Protein AF-A0A2N2YSY3-F1 (afdb_monomer_lite)

Radius of gyration: 29.05 Å; chains: 1; bounding box: 69×63×82 Å

Foldseek 3Di:
DPQLLLVCQVPDPDFDDDDDPVVSVVCCVQVVVQAQHLAEEEEEACPRVSVVVSCCVRNHLNYAYEYEAQDPVSCVNDDRSYHYDHDALLDLVVLLVVLVVDAQHQEYEYPHPQALSSVVSNCVRCVVSHDLQHKYKYFQLVCLCPVVSVHNVVDCSGVVVVVVVLVCQCVVLVDPDPPHDNDPSVQWWDDWDDDVGMIMTGTHGDDRDDDDDDDDDDPVVPPDADQPDDLVVLLCVLLQADPVQGHQRNPCVPPPVVSVVVLVCLQQLVDDGPRHLDSLHDLVLVVLLVQLVQCVVVVFDFAAEEAQQQSNSSLLSNLSSCSSVVNPHYAYEYEYQLAWADDDDCVVQVLCPPDPRSVDCSSNHHPVSSLVVSVVVVRNDPSYHYQHRQLVVTQQPPPTQAHQHAEYDRQALVRQLSCCLRHVLRYTQQGKYKYRACQPHVRNVLSVVLSCVLQVPPFDWADRHNGMIMGGHHDHTDRDDPVVSVCSSPVPD

pLDDT: mean 93.41, std 9.83, range [43.75, 98.94]

Structure (mmCIF, N/CA/C/O backbone):
data_AF-A0A2N2YSY3-F1
#
_entry.id   AF-A0A2N2YSY3-F1
#
loop_
_atom_site.group_PDB
_atom_site.id
_atom_site.type_symbol
_atom_site.label_atom_id
_atom_site.label_alt_id
_atom_site.label_comp_id
_atom_site.label_asym_id
_atom_site.label_entity_id
_atom_site.label_seq_id
_atom_site.pdbx_PDB_ins_code
_atom_site.Cartn_x
_atom_site.Cartn_y
_atom_site.Cartn_z
_atom_site.occupancy
_atom_site.B_iso_or_equiv
_atom_site.auth_seq_id
_atom_site.auth_comp_id
_atom_site.auth_asym_id
_atom_site.auth_atom_id
_atom_site.pdbx_PDB_model_num
ATOM 1 N N . MET A 1 1 ? 4.469 -9.227 36.485 1.00 56.44 1 MET A N 1
ATOM 2 C CA . MET A 1 1 ? 4.152 -7.921 37.104 1.00 56.44 1 MET A CA 1
ATOM 3 C C . MET A 1 1 ? 2.657 -7.893 37.350 1.00 56.44 1 MET A C 1
ATOM 5 O O . MET A 1 1 ? 1.941 -8.455 36.535 1.00 56.44 1 MET A O 1
ATOM 9 N N . ILE A 1 2 ? 2.212 -7.329 38.470 1.00 81.38 2 ILE A N 1
ATOM 10 C CA . ILE A 1 2 ? 0.782 -7.171 38.775 1.00 81.38 2 ILE A CA 1
ATOM 11 C C . ILE A 1 2 ? 0.199 -6.142 37.795 1.00 81.38 2 ILE A C 1
ATOM 13 O O . ILE A 1 2 ? 0.869 -5.152 37.502 1.00 81.38 2 ILE A O 1
ATOM 17 N N . ASN A 1 3 ? -1.008 -6.384 37.278 1.00 92.06 3 ASN A N 1
ATOM 18 C CA . ASN A 1 3 ? -1.714 -5.453 36.403 1.00 92.06 3 ASN A CA 1
ATOM 19 C C . ASN A 1 3 ? -1.972 -4.121 37.151 1.00 92.06 3 ASN A C 1
ATOM 21 O O . ASN A 1 3 ? -2.675 -4.117 38.171 1.00 92.06 3 ASN A O 1
ATOM 25 N N . PRO A 1 4 ? -1.414 -2.980 36.694 1.00 95.31 4 PRO A N 1
ATOM 26 C CA . PRO A 1 4 ? -1.608 -1.695 37.363 1.00 95.31 4 PRO A CA 1
ATOM 27 C C . PRO A 1 4 ? -3.076 -1.253 37.408 1.00 95.31 4 PRO A C 1
ATOM 29 O O . PRO A 1 4 ? -3.482 -0.627 38.384 1.00 95.31 4 PRO A O 1
ATOM 32 N N . LEU A 1 5 ? -3.883 -1.624 36.405 1.00 96.44 5 LEU A N 1
ATOM 33 C CA . LEU A 1 5 ? -5.311 -1.295 36.364 1.00 96.44 5 LEU A CA 1
ATOM 34 C C . LEU A 1 5 ? -6.093 -2.044 37.443 1.00 96.44 5 LEU A C 1
ATOM 36 O O . LEU A 1 5 ? -6.887 -1.433 38.147 1.00 96.44 5 LEU A O 1
ATOM 40 N N . GLU A 1 6 ? -5.815 -3.334 37.652 1.00 95.00 6 GLU A N 1
ATOM 41 C CA . GLU A 1 6 ? -6.389 -4.091 38.776 1.00 95.00 6 GLU A CA 1
ATOM 42 C C . GLU A 1 6 ? -5.987 -3.492 40.121 1.00 95.00 6 GLU A C 1
ATOM 44 O O . GLU A 1 6 ? -6.825 -3.316 41.005 1.00 95.00 6 GLU A O 1
ATOM 49 N N . THR A 1 7 ? -4.711 -3.125 40.269 1.00 94.25 7 THR A N 1
ATOM 50 C CA . THR A 1 7 ? -4.219 -2.496 41.502 1.00 94.25 7 THR A CA 1
ATOM 51 C C . THR A 1 7 ? -4.974 -1.197 41.792 1.00 94.25 7 THR A C 1
ATOM 53 O O . THR A 1 7 ? -5.410 -0.979 42.926 1.00 94.25 7 THR A O 1
ATOM 56 N N . TYR A 1 8 ? -5.176 -0.349 40.779 1.00 96.12 8 TYR A N 1
ATOM 57 C CA . TYR A 1 8 ? -5.972 0.870 40.914 1.00 96.12 8 TYR A CA 1
ATOM 58 C C . TYR A 1 8 ? -7.430 0.544 41.251 1.00 96.12 8 TYR A C 1
ATOM 60 O O . TYR A 1 8 ? -7.958 1.046 42.240 1.00 96.12 8 TYR A O 1
ATOM 68 N N . PHE A 1 9 ? -8.061 -0.344 40.481 1.00 95.62 9 PHE A N 1
ATOM 69 C CA . PHE A 1 9 ? -9.469 -0.705 40.625 1.00 95.62 9 PHE A CA 1
ATOM 70 C C . PHE A 1 9 ? -9.803 -1.177 42.048 1.00 95.62 9 PHE A C 1
ATOM 72 O O . PHE A 1 9 ? -10.706 -0.637 42.686 1.00 95.62 9 PHE A O 1
ATOM 79 N N . TYR A 1 10 ? -9.028 -2.116 42.603 1.00 92.69 10 TYR A N 1
ATOM 80 C CA . TYR A 1 10 ? -9.278 -2.651 43.948 1.00 92.69 10 TYR A CA 1
ATOM 81 C C . TYR A 1 10 ? -8.887 -1.694 45.087 1.00 92.69 10 TYR A C 1
ATOM 83 O O . TYR A 1 10 ? -9.408 -1.811 46.205 1.00 92.69 10 TYR A O 1
ATOM 91 N N . SER A 1 11 ? -7.985 -0.739 44.843 1.00 93.75 11 SER A N 1
ATOM 92 C CA . SER A 1 11 ? -7.579 0.264 45.841 1.00 93.75 11 SER A CA 1
ATOM 93 C C . SER A 1 11 ? -8.410 1.549 45.796 1.00 93.75 11 SER A C 1
ATOM 95 O O . SER A 1 11 ? -8.422 2.289 46.781 1.00 93.75 11 SER A O 1
ATOM 97 N N . ASN A 1 12 ? -9.154 1.794 44.715 1.00 93.12 12 ASN A N 1
ATOM 98 C CA . ASN A 1 12 ? -9.971 2.986 44.553 1.00 93.12 12 ASN A CA 1
ATOM 99 C C . ASN A 1 12 ? -11.063 3.085 45.636 1.00 93.12 12 ASN A C 1
ATOM 101 O O . ASN A 1 12 ? -11.752 2.117 45.965 1.00 93.12 12 ASN A O 1
ATOM 105 N N . ARG A 1 13 ? -11.200 4.278 46.218 1.00 92.31 13 ARG A N 1
ATOM 106 C CA . ARG A 1 13 ? -12.210 4.631 47.235 1.00 92.31 13 ARG A CA 1
ATOM 107 C C . ARG A 1 13 ? -12.945 5.934 46.892 1.00 92.31 13 ARG A C 1
ATOM 109 O O . ARG A 1 13 ? -13.616 6.488 47.757 1.00 92.31 13 ARG A O 1
ATOM 116 N N . LYS A 1 14 ? -12.749 6.453 45.676 1.00 93.94 14 LYS A N 1
ATOM 117 C CA . LYS A 1 14 ? -13.334 7.706 45.189 1.00 93.94 14 LYS A CA 1
ATOM 118 C C . LYS A 1 14 ? -14.532 7.397 44.281 1.00 93.94 14 LYS A C 1
ATOM 120 O O . LYS A 1 14 ? -15.393 6.605 44.650 1.00 93.94 14 LYS A O 1
ATOM 125 N N . ASN A 1 15 ? -14.570 8.023 43.109 1.00 94.00 15 ASN A N 1
ATOM 126 C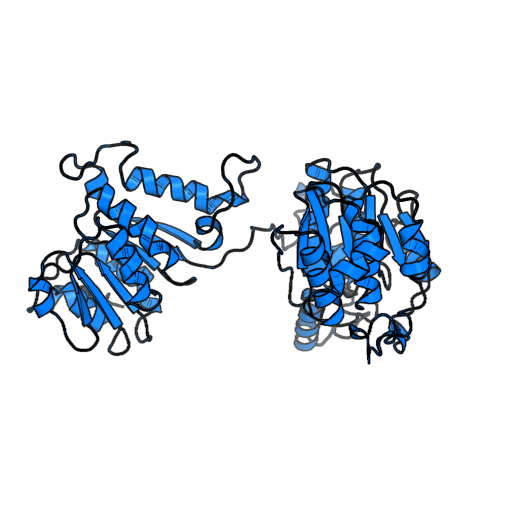 CA . ASN A 1 15 ? -15.582 7.840 42.083 1.00 94.00 15 ASN A CA 1
ATOM 127 C C . ASN A 1 15 ? -15.685 6.374 41.656 1.00 94.00 15 ASN A C 1
ATOM 129 O O . ASN A 1 15 ? -14.680 5.664 41.595 1.00 94.00 15 ASN A O 1
ATOM 133 N N . ILE A 1 16 ? -16.903 5.917 41.367 1.00 94.62 16 ILE A N 1
ATOM 134 C CA . ILE A 1 16 ? -17.161 4.516 41.029 1.00 94.62 16 ILE A CA 1
ATOM 135 C C . ILE A 1 16 ? -16.509 4.186 39.684 1.00 94.62 16 ILE A C 1
ATOM 137 O O . ILE A 1 16 ? -16.694 4.898 38.699 1.00 94.62 16 ILE A O 1
ATOM 141 N N . VAL A 1 17 ? -15.781 3.070 39.654 1.00 95.75 17 VAL A N 1
ATOM 142 C CA . VAL A 1 17 ? -15.339 2.403 38.426 1.00 95.75 17 VAL A CA 1
ATOM 143 C C . VAL A 1 17 ? -16.154 1.122 38.320 1.00 95.75 17 VAL A C 1
ATOM 145 O O . VAL A 1 17 ? -16.079 0.276 39.211 1.00 95.75 17 VAL A O 1
ATOM 148 N N . HIS A 1 18 ? -16.951 0.982 37.266 1.00 92.06 18 HIS A N 1
ATOM 149 C CA . HIS A 1 18 ? -17.744 -0.218 37.017 1.00 92.06 18 HIS A CA 1
ATOM 150 C C . HIS A 1 18 ? -17.196 -0.918 35.779 1.00 92.06 18 HIS A C 1
ATOM 152 O O . HIS A 1 18 ? -17.272 -0.358 34.694 1.00 92.06 18 HIS A O 1
ATOM 158 N N . LYS A 1 19 ? -16.603 -2.103 35.955 1.00 93.88 19 LYS A N 1
ATOM 159 C CA . LYS A 1 19 ? -16.008 -2.907 34.881 1.00 93.88 19 LYS A CA 1
ATOM 160 C C . LYS A 1 19 ? -16.143 -4.388 35.200 1.00 93.88 19 LYS A C 1
ATOM 162 O O . LYS A 1 19 ? -16.077 -4.781 36.368 1.00 93.88 19 LYS A O 1
ATOM 167 N N . TRP A 1 20 ? -16.260 -5.216 34.167 1.00 94.56 20 TRP A N 1
ATOM 168 C CA . TRP A 1 20 ? -16.046 -6.649 34.320 1.00 94.56 20 TRP A CA 1
ATOM 169 C C . TRP A 1 20 ? -14.569 -6.911 34.618 1.00 94.56 20 TRP A C 1
ATOM 171 O O . TRP A 1 20 ? -13.686 -6.322 33.995 1.00 94.56 20 TRP A O 1
ATOM 181 N N . ALA A 1 21 ? -14.281 -7.789 35.581 1.00 93.31 21 ALA A N 1
ATOM 182 C CA . ALA A 1 21 ? -12.915 -7.979 36.075 1.00 93.31 21 ALA A CA 1
ATOM 183 C C . ALA A 1 21 ? -11.922 -8.364 34.962 1.00 93.31 21 ALA A C 1
ATOM 185 O O . ALA A 1 21 ? -10.787 -7.893 34.967 1.00 93.31 21 ALA A O 1
ATOM 186 N N . HIS A 1 22 ? -12.353 -9.168 33.983 1.00 95.81 22 HIS A N 1
ATOM 187 C CA . HIS A 1 22 ? -11.505 -9.601 32.869 1.00 95.81 22 HIS A CA 1
ATOM 188 C C . HIS A 1 22 ? -11.206 -8.490 31.854 1.00 95.81 22 HIS A C 1
ATOM 190 O O . HIS A 1 22 ? -10.224 -8.597 31.123 1.00 95.81 22 HIS A O 1
ATOM 196 N N . TYR A 1 23 ? -11.975 -7.395 31.830 1.00 98.12 23 TYR A N 1
ATOM 197 C CA . TYR A 1 23 ? -11.680 -6.260 30.950 1.00 98.12 23 TYR A CA 1
ATOM 198 C C . TYR A 1 23 ? -10.353 -5.588 31.326 1.00 98.12 23 TYR A C 1
ATOM 200 O O . TYR A 1 23 ? -9.619 -5.136 30.451 1.00 98.12 23 TYR A O 1
ATOM 208 N N . LEU A 1 24 ? -9.990 -5.589 32.616 1.00 97.75 24 LEU A N 1
ATOM 209 C CA . LEU A 1 24 ? -8.761 -4.964 33.113 1.00 97.75 24 LEU A CA 1
ATOM 210 C C . LEU A 1 24 ? -7.495 -5.580 32.505 1.00 97.75 24 LEU A C 1
ATOM 212 O O . LEU A 1 24 ? -6.523 -4.865 32.246 1.00 97.75 24 LEU A O 1
ATOM 216 N N . GLU A 1 25 ? -7.496 -6.891 32.261 1.00 97.31 25 GLU A N 1
ATOM 217 C CA . GLU A 1 25 ? -6.399 -7.582 31.577 1.00 97.31 25 GLU A CA 1
ATOM 218 C C . GLU A 1 25 ? -6.344 -7.198 30.093 1.00 97.31 25 GLU A C 1
ATOM 220 O O . GLU A 1 25 ? -5.268 -6.881 29.579 1.00 97.31 25 GLU A O 1
ATOM 225 N N . ILE A 1 26 ? -7.503 -7.144 29.429 1.00 98.50 26 ILE A N 1
ATOM 226 C CA . ILE A 1 26 ? -7.626 -6.772 28.012 1.00 98.50 26 ILE A CA 1
ATOM 227 C C . ILE A 1 26 ? -7.102 -5.348 27.788 1.00 98.50 26 ILE A C 1
ATOM 229 O O . ILE A 1 26 ? -6.263 -5.131 26.907 1.00 98.50 26 ILE A O 1
ATOM 233 N N . TYR A 1 27 ? -7.516 -4.386 28.619 1.00 98.50 27 TYR A N 1
ATOM 234 C CA . TYR A 1 27 ? -6.983 -3.023 28.567 1.00 98.50 27 TYR A CA 1
ATOM 235 C C . TYR A 1 27 ? -5.472 -3.022 28.725 1.00 98.50 27 TYR A C 1
ATOM 237 O O . TYR A 1 27 ? -4.766 -2.449 27.901 1.00 98.50 27 TYR A O 1
ATOM 245 N N . HIS A 1 28 ? -4.949 -3.692 29.756 1.00 97.94 28 HIS A N 1
ATOM 246 C CA . HIS A 1 28 ? -3.515 -3.694 30.014 1.00 97.94 28 HIS A CA 1
ATOM 247 C C . HIS A 1 28 ? -2.722 -4.275 28.838 1.00 97.94 28 HIS A C 1
ATOM 249 O O . HIS A 1 28 ? -1.682 -3.734 28.455 1.00 97.94 28 HIS A O 1
ATOM 255 N N . GLN A 1 29 ? -3.218 -5.357 28.237 1.00 97.81 29 GLN A N 1
ATOM 256 C CA . GLN A 1 29 ? -2.573 -6.012 27.106 1.00 97.81 29 GLN A CA 1
ATOM 257 C C . GLN A 1 29 ? -2.386 -5.062 25.917 1.00 97.81 29 GLN A C 1
ATOM 259 O O . GLN A 1 29 ? -1.290 -5.025 25.346 1.00 97.81 29 GLN A O 1
ATOM 264 N N . HIS A 1 30 ? -3.421 -4.293 25.576 1.00 98.50 30 HIS A N 1
ATOM 265 C CA . HIS A 1 30 ? -3.441 -3.440 24.389 1.00 98.50 30 HIS A CA 1
ATOM 266 C C . HIS A 1 30 ? -2.932 -2.013 24.657 1.00 98.50 30 HIS A C 1
ATOM 268 O O . HIS A 1 30 ? -2.288 -1.406 23.802 1.00 98.50 30 HIS A O 1
ATOM 274 N N . PHE A 1 31 ? -3.148 -1.476 25.859 1.00 98.56 31 PHE A N 1
ATOM 275 C CA . PHE A 1 31 ? -2.882 -0.070 26.176 1.00 98.56 31 PHE A CA 1
ATOM 276 C C . PHE A 1 31 ? -1.495 0.186 26.772 1.00 98.56 31 PHE A C 1
ATOM 278 O O . PHE A 1 31 ? -1.016 1.320 26.732 1.00 98.56 31 PHE A O 1
ATOM 285 N N . LYS A 1 32 ? -0.792 -0.846 27.262 1.00 98.00 32 LYS A N 1
ATOM 286 C CA . LYS A 1 32 ? 0.517 -0.689 27.931 1.00 98.00 32 LYS A CA 1
ATOM 287 C C . LYS A 1 32 ? 1.570 0.076 27.127 1.00 98.00 32 LYS A C 1
ATOM 289 O O . LYS A 1 32 ? 2.463 0.663 27.727 1.00 98.00 32 LYS A O 1
ATOM 294 N N . ARG A 1 33 ? 1.486 0.083 25.789 1.00 97.56 33 ARG A N 1
ATOM 295 C CA . ARG A 1 33 ? 2.437 0.809 24.927 1.00 97.56 33 ARG A CA 1
ATOM 296 C C . ARG A 1 33 ? 2.299 2.334 24.995 1.00 97.56 33 ARG A C 1
ATOM 298 O O . ARG A 1 33 ? 3.214 3.025 24.567 1.00 97.56 33 ARG A O 1
ATOM 305 N N . PHE A 1 34 ? 1.186 2.840 25.523 1.00 98.44 34 PHE A N 1
ATOM 306 C CA . PHE A 1 34 ? 0.906 4.273 25.645 1.00 98.44 34 PHE A CA 1
ATOM 307 C C . PHE A 1 34 ? 1.225 4.833 27.040 1.00 98.44 34 PHE A C 1
ATOM 309 O O . PHE A 1 34 ? 1.193 6.047 27.242 1.00 98.44 34 PHE A O 1
ATOM 316 N N . VAL A 1 35 ? 1.564 3.976 28.008 1.00 98.25 35 VAL A N 1
ATOM 317 C CA . VAL A 1 35 ? 1.913 4.400 29.371 1.00 98.25 35 VAL A CA 1
ATOM 318 C C . VAL A 1 35 ? 3.151 5.303 29.346 1.00 98.25 35 VAL A C 1
ATOM 320 O O . VAL A 1 35 ? 4.194 4.931 28.811 1.00 98.25 35 VAL A O 1
ATOM 323 N N . GLY A 1 36 ? 3.035 6.496 29.931 1.00 97.75 36 GLY A N 1
ATOM 324 C CA . GLY A 1 36 ? 4.087 7.515 29.987 1.00 97.75 36 GLY A CA 1
ATOM 325 C C . GLY A 1 36 ? 4.249 8.357 28.714 1.00 97.75 36 GLY A C 1
ATOM 326 O O . GLY A 1 36 ? 5.163 9.184 28.651 1.00 97.75 36 GLY A O 1
ATOM 327 N N . THR A 1 37 ? 3.392 8.161 27.708 1.00 98.25 37 THR A N 1
ATOM 328 C CA . THR A 1 37 ? 3.416 8.906 26.437 1.00 98.25 37 THR A CA 1
ATOM 329 C C . THR A 1 37 ? 2.432 10.081 26.441 1.00 98.25 37 THR A C 1
ATOM 331 O O . THR A 1 37 ? 1.538 10.153 27.281 1.00 98.25 37 THR A O 1
ATOM 334 N N . GLU A 1 38 ? 2.578 11.003 25.487 1.00 97.62 38 GLU A N 1
ATOM 335 C CA . GLU A 1 38 ? 1.632 12.108 25.237 1.00 97.62 38 GLU A CA 1
ATOM 336 C C . GLU A 1 38 ? 0.427 11.614 24.416 1.00 97.62 38 GLU A C 1
ATOM 338 O O . GLU A 1 38 ? 0.182 12.064 23.295 1.00 97.62 38 GLU A O 1
ATOM 343 N N . CYS A 1 39 ? -0.280 10.609 24.939 1.00 98.38 39 CYS A N 1
ATOM 344 C CA . CYS A 1 39 ? -1.409 9.986 24.253 1.00 98.38 39 CYS A CA 1
ATOM 345 C C . CYS A 1 39 ? -2.732 10.718 24.511 1.00 98.38 39 CYS A C 1
ATOM 347 O O . CYS A 1 39 ? -2.970 11.269 25.587 1.00 98.38 39 CYS A O 1
ATOM 349 N N . VAL A 1 40 ? -3.608 10.688 23.509 1.00 98.88 40 VAL A N 1
ATOM 350 C CA . VAL A 1 40 ? -4.979 11.192 23.573 1.00 98.88 40 VAL A CA 1
ATOM 351 C C . VAL A 1 40 ? -5.935 10.013 23.687 1.00 98.88 40 VAL A C 1
ATOM 353 O O . VAL A 1 40 ? -6.051 9.198 22.766 1.00 98.88 40 VAL A O 1
ATOM 356 N N . VAL A 1 41 ? -6.634 9.942 24.816 1.00 98.88 41 VAL A N 1
ATOM 357 C CA . VAL A 1 41 ? -7.617 8.902 25.129 1.00 98.88 41 VAL A CA 1
ATOM 358 C C . VAL A 1 41 ? -9.008 9.513 25.069 1.00 98.88 41 VAL A C 1
ATOM 360 O O . VAL A 1 41 ? -9.250 10.570 25.645 1.00 98.88 41 VAL A O 1
ATOM 363 N N . VAL A 1 42 ? -9.927 8.857 24.373 1.00 98.88 42 VAL A N 1
ATOM 364 C CA . VAL A 1 42 ? -11.340 9.235 24.330 1.00 98.88 42 VAL A CA 1
ATOM 365 C C . VAL A 1 42 ? -12.154 8.073 24.875 1.00 98.88 42 VAL A C 1
ATOM 367 O O . VAL A 1 42 ? -12.058 6.973 24.343 1.00 98.88 42 VAL A O 1
ATOM 370 N N . GLU A 1 43 ? -12.956 8.319 25.904 1.00 98.81 43 GLU A N 1
ATOM 371 C CA . GLU A 1 43 ? -13.933 7.366 26.437 1.00 98.81 43 GLU A CA 1
ATOM 372 C C . GLU A 1 43 ? -15.340 7.913 26.220 1.00 98.81 43 GLU A C 1
ATOM 374 O O . GLU A 1 43 ? -15.647 9.045 26.603 1.00 98.81 43 GLU A O 1
ATOM 379 N N . ILE A 1 44 ? -16.194 7.113 25.593 1.00 98.69 44 ILE A N 1
ATOM 380 C CA . ILE A 1 44 ? -17.622 7.379 25.498 1.00 98.69 44 ILE A CA 1
ATOM 381 C C . ILE A 1 44 ? -18.321 6.607 26.611 1.00 98.69 44 ILE A C 1
ATOM 383 O O . ILE A 1 44 ? -18.123 5.405 26.700 1.00 98.69 44 ILE A O 1
ATOM 387 N N . GLY A 1 45 ? -19.134 7.293 27.417 1.00 97.38 45 GLY A N 1
ATOM 388 C CA . GLY A 1 45 ? -19.723 6.766 28.650 1.00 97.38 45 GLY A CA 1
ATOM 389 C C . GLY A 1 45 ? -18.885 7.137 29.873 1.00 97.38 45 GLY A C 1
ATOM 390 O O . GLY A 1 45 ? -17.976 6.418 30.254 1.00 97.38 45 GLY A O 1
ATOM 391 N N . VAL A 1 46 ? -19.183 8.271 30.514 1.00 96.62 46 VAL A N 1
ATOM 392 C CA . VAL A 1 46 ? -18.439 8.741 31.700 1.00 96.62 46 VAL A CA 1
ATOM 393 C C . VAL A 1 46 ? -19.091 8.249 32.986 1.00 96.62 46 VAL A C 1
ATOM 395 O O . VAL A 1 46 ? -18.398 7.873 33.935 1.00 96.62 46 VAL A O 1
ATOM 398 N N . SER A 1 47 ? -20.427 8.253 33.037 1.00 93.06 47 SER A N 1
ATOM 399 C CA . SER A 1 47 ? -21.228 7.810 34.183 1.00 93.06 47 SER A CA 1
ATOM 400 C C . SER A 1 47 ? -20.831 8.479 35.512 1.00 93.06 47 SER A C 1
ATOM 402 O O . SER A 1 47 ? -21.308 9.569 35.820 1.00 93.06 47 SER A O 1
ATOM 404 N N . GLN A 1 48 ? -19.978 7.838 36.320 1.00 95.25 48 GLN A N 1
ATOM 405 C CA . GLN A 1 48 ? -19.521 8.324 37.629 1.00 95.25 48 GLN A CA 1
ATOM 406 C C . GLN A 1 48 ? -18.083 8.872 37.603 1.00 95.25 48 GLN A C 1
ATOM 408 O O . GLN A 1 48 ? -17.543 9.204 38.654 1.00 95.25 48 GLN A O 1
ATOM 413 N N . GLY A 1 49 ? -17.429 8.931 36.438 1.00 94.81 49 GLY A N 1
ATOM 414 C CA . GLY A 1 49 ? -16.116 9.560 36.242 1.00 94.81 49 GLY A CA 1
ATOM 415 C C . GLY A 1 49 ? -14.906 8.790 36.786 1.00 94.81 49 GLY A C 1
ATOM 416 O O . GLY A 1 49 ? -13.774 9.245 36.625 1.00 94.81 49 GLY A O 1
ATOM 417 N N . GLY A 1 50 ? -15.100 7.635 37.431 1.00 96.62 50 GLY A N 1
ATOM 418 C CA . GLY A 1 50 ? -13.995 6.871 38.015 1.00 96.62 50 GLY A CA 1
ATOM 419 C C . GLY A 1 50 ? -13.035 6.293 36.971 1.00 96.62 50 GLY A C 1
ATOM 420 O O . GLY A 1 50 ? -11.830 6.239 37.218 1.00 96.62 50 GLY A O 1
ATOM 421 N N . SER A 1 51 ? -13.541 5.869 35.808 1.00 97.44 51 SER A N 1
ATOM 422 C CA . SER A 1 51 ? -12.723 5.322 34.715 1.00 97.44 51 SER A CA 1
ATOM 423 C C . SER A 1 51 ? -11.744 6.358 34.167 1.00 97.44 51 SER A C 1
ATOM 425 O O . SER A 1 51 ? -10.562 6.060 34.032 1.00 97.44 51 SER A O 1
ATOM 427 N N . LEU A 1 52 ? -12.176 7.608 33.989 1.00 98.19 52 LEU A N 1
ATOM 428 C CA . LEU A 1 52 ? -11.306 8.699 33.535 1.00 98.19 52 LEU A CA 1
ATOM 429 C C . LEU A 1 52 ? -10.113 8.919 34.479 1.00 98.19 52 LEU A C 1
ATOM 431 O O . LEU A 1 52 ? -8.974 9.069 34.038 1.00 98.19 52 LEU A O 1
ATOM 435 N N . GLN A 1 53 ? -10.350 8.869 35.792 1.00 97.19 53 GLN A N 1
ATOM 436 C CA . GLN A 1 53 ? -9.293 8.990 36.803 1.00 97.19 53 GLN A CA 1
ATOM 437 C C . GLN A 1 53 ? -8.372 7.762 36.825 1.00 97.19 53 GLN A C 1
ATOM 439 O O . GLN A 1 53 ? -7.166 7.895 37.054 1.00 97.19 53 GLN A O 1
ATOM 444 N N . MET A 1 54 ? -8.921 6.573 36.557 1.00 98.19 54 MET A N 1
ATOM 445 C CA . MET A 1 54 ? -8.138 5.354 36.359 1.00 98.19 54 MET A CA 1
ATOM 446 C C . MET A 1 54 ? -7.231 5.479 35.131 1.00 98.19 54 MET A C 1
ATOM 448 O O . MET A 1 54 ? -6.046 5.166 35.230 1.00 98.19 54 MET A O 1
ATOM 452 N N . TRP A 1 55 ? -7.735 5.989 34.003 1.00 98.38 55 TRP A N 1
ATOM 453 C CA . TRP A 1 55 ? -6.931 6.221 32.801 1.00 98.38 55 TRP A CA 1
ATOM 454 C C . TRP A 1 55 ? -5.829 7.237 33.042 1.00 98.38 55 TRP A C 1
ATOM 456 O O . TRP A 1 55 ? -4.681 6.967 32.695 1.00 98.38 55 TRP A O 1
ATOM 466 N N . LYS A 1 56 ? -6.131 8.354 33.708 1.00 97.56 56 LYS A N 1
ATOM 467 C CA . LYS A 1 56 ? -5.117 9.359 34.051 1.00 97.56 56 LYS A CA 1
ATOM 468 C C . LYS A 1 56 ? -4.004 8.756 34.898 1.00 97.56 56 LYS A C 1
ATOM 470 O O . LYS A 1 56 ? -2.827 8.963 34.612 1.00 97.56 56 LYS A O 1
ATOM 475 N N . ASN A 1 57 ? -4.364 7.952 35.900 1.00 97.44 57 ASN A N 1
ATOM 476 C CA . ASN A 1 57 ? -3.382 7.257 36.724 1.00 97.44 57 ASN A CA 1
ATOM 477 C C . ASN A 1 57 ? -2.558 6.233 35.927 1.00 97.44 57 ASN A C 1
ATOM 479 O O . ASN A 1 57 ? -1.347 6.147 36.112 1.00 97.44 57 ASN A O 1
ATOM 483 N N . TYR A 1 58 ? -3.208 5.471 35.048 1.00 98.25 58 TYR A N 1
ATOM 484 C CA . TYR A 1 58 ? -2.576 4.397 34.290 1.00 98.25 58 TYR A CA 1
ATOM 485 C C . TYR A 1 58 ? -1.632 4.910 33.197 1.00 98.25 58 TYR A C 1
ATOM 487 O O . TYR A 1 58 ? -0.517 4.405 33.068 1.00 98.25 58 TYR A O 1
ATOM 495 N N . PHE A 1 59 ? -2.054 5.910 32.420 1.00 98.50 59 PHE A N 1
ATOM 496 C CA . PHE A 1 59 ? -1.259 6.470 31.326 1.00 98.50 59 PHE A CA 1
ATOM 497 C C . PHE A 1 59 ? -0.247 7.521 31.796 1.00 98.50 59 PHE A C 1
ATOM 499 O O . PHE A 1 59 ? 0.804 7.672 31.171 1.00 98.50 59 PHE A O 1
ATOM 506 N N . GLY A 1 60 ? -0.514 8.188 32.921 1.00 97.50 60 GLY A N 1
ATOM 507 C CA . GLY A 1 60 ? 0.351 9.198 33.525 1.00 97.50 60 GLY A CA 1
ATOM 508 C C . GLY A 1 60 ? 0.024 10.631 33.093 1.00 97.50 60 GLY A C 1
ATOM 509 O O . GLY A 1 60 ? -0.776 10.872 32.195 1.00 97.50 60 GLY A O 1
ATOM 510 N N . GLU A 1 61 ? 0.697 11.596 33.724 1.00 96.31 61 GLU A N 1
ATOM 511 C CA . GLU A 1 61 ? 0.363 13.034 33.667 1.00 96.31 61 GLU A CA 1
ATOM 512 C C . GLU A 1 61 ? 0.438 13.681 32.275 1.00 96.31 61 GLU A C 1
ATOM 514 O O . GLU A 1 61 ? -0.059 14.785 32.082 1.00 96.31 61 GLU A O 1
ATOM 519 N N . LYS A 1 62 ? 1.082 13.023 31.305 1.00 97.62 62 LYS A N 1
ATOM 520 C CA . LYS A 1 62 ? 1.195 13.515 29.924 1.00 97.62 62 LYS A CA 1
ATOM 521 C C . LYS A 1 62 ? -0.001 13.148 29.046 1.00 97.62 62 LYS A C 1
ATOM 523 O O . LYS A 1 62 ? -0.127 13.694 27.953 1.00 97.62 62 LYS A O 1
ATOM 528 N N . ALA A 1 63 ? -0.823 12.196 29.479 1.00 98.31 63 ALA A N 1
ATOM 529 C CA . ALA A 1 63 ? -1.991 11.776 28.727 1.00 98.31 63 ALA A CA 1
ATOM 530 C C . ALA A 1 63 ? -3.106 12.817 28.845 1.00 98.31 63 ALA A C 1
ATOM 532 O O . ALA A 1 63 ? -3.319 13.383 29.916 1.00 98.31 63 ALA A O 1
ATOM 533 N N . VAL A 1 64 ? -3.838 13.029 27.754 1.00 98.62 64 VAL A N 1
ATOM 534 C CA . VAL A 1 64 ? -5.034 13.876 27.725 1.00 98.62 64 VAL A CA 1
ATOM 535 C C . VAL A 1 64 ? -6.246 12.985 27.512 1.00 98.62 64 VAL A C 1
ATOM 537 O O . VAL A 1 64 ? -6.300 12.222 26.547 1.00 98.62 64 VAL A O 1
ATOM 540 N N . ILE A 1 65 ? -7.218 13.081 28.412 1.00 98.81 65 ILE A N 1
ATOM 541 C CA . ILE A 1 65 ? -8.406 12.233 28.429 1.00 98.81 65 ILE A CA 1
ATOM 542 C C . ILE A 1 65 ? -9.629 13.084 28.116 1.00 98.81 65 ILE A C 1
ATOM 544 O O . ILE A 1 65 ? -9.879 14.103 28.756 1.00 98.81 65 ILE A O 1
ATOM 548 N N . TYR A 1 66 ? -10.409 12.643 27.139 1.00 98.81 66 TYR A N 1
ATOM 549 C CA . TYR A 1 66 ? -11.701 13.216 26.800 1.00 98.81 66 TYR A CA 1
ATOM 550 C C . TYR A 1 66 ? -12.803 12.222 27.163 1.00 98.81 66 TYR A C 1
ATOM 552 O O . TYR A 1 66 ? -12.857 11.129 26.606 1.00 98.81 66 TYR A O 1
ATOM 560 N N . GLY A 1 67 ? -13.688 12.605 28.079 1.00 98.56 67 GLY A N 1
ATOM 561 C CA . GLY A 1 67 ? -14.909 11.867 28.387 1.00 98.56 67 GLY A CA 1
ATOM 562 C C . GLY A 1 67 ? -16.100 12.427 27.613 1.00 98.56 67 GLY A C 1
ATOM 563 O O . GLY A 1 67 ? -16.325 13.640 27.611 1.00 98.56 67 GLY A O 1
ATOM 564 N N . LEU A 1 68 ? -16.878 11.562 26.970 1.00 98.44 68 LEU A N 1
ATOM 565 C CA . LEU A 1 68 ? -18.125 11.915 26.295 1.00 98.44 68 LEU A CA 1
ATOM 566 C C . LEU A 1 68 ? -19.318 11.310 27.038 1.00 98.44 68 LEU A C 1
ATOM 568 O O . LEU A 1 68 ? -19.400 10.095 27.184 1.00 98.44 68 LEU A O 1
ATOM 572 N N . ASP A 1 69 ? -20.270 12.143 27.456 1.00 98.25 69 ASP A N 1
ATOM 573 C CA . ASP A 1 69 ? -21.509 11.678 28.084 1.00 98.25 69 ASP A CA 1
ATOM 574 C C . ASP A 1 69 ? -22.703 12.567 27.714 1.00 98.25 69 ASP A C 1
ATOM 576 O O . ASP A 1 69 ? -22.560 13.767 27.469 1.00 98.25 69 ASP A O 1
ATOM 580 N N . ILE A 1 70 ? -23.903 11.991 27.700 1.00 97.25 70 ILE A N 1
ATOM 581 C CA . ILE A 1 70 ? -25.145 12.743 27.493 1.00 97.25 70 ILE A CA 1
ATOM 582 C C . ILE A 1 70 ? -25.566 13.494 28.761 1.00 97.25 70 ILE A C 1
ATOM 584 O O . ILE A 1 70 ? -26.262 14.508 28.685 1.00 97.25 70 ILE A O 1
ATOM 588 N N . ASN A 1 71 ? -25.156 13.005 29.931 1.00 96.00 71 ASN A N 1
ATOM 589 C CA . ASN A 1 71 ? -25.510 13.569 31.216 1.00 96.00 71 ASN A CA 1
ATOM 590 C C . ASN A 1 71 ? -24.681 14.836 31.503 1.00 96.00 71 ASN A C 1
ATOM 592 O O . ASN A 1 71 ? -23.479 14.730 31.768 1.00 96.00 71 ASN A O 1
ATOM 596 N N . PRO A 1 72 ? -25.299 16.033 31.553 1.00 96.69 72 PRO A N 1
ATOM 597 C CA . PRO A 1 72 ? -24.574 17.279 31.781 1.00 96.69 72 PRO A CA 1
ATOM 598 C C . PRO A 1 72 ? -23.859 17.334 33.138 1.00 96.69 72 PRO A C 1
ATOM 600 O O . PRO A 1 72 ? -22.877 18.062 33.257 1.00 96.69 72 PRO A O 1
ATOM 603 N N . TYR A 1 73 ? -24.292 16.554 34.138 1.00 96.25 73 TYR A N 1
ATOM 604 C CA . TYR A 1 73 ? -23.625 16.489 35.444 1.00 96.25 73 TYR A CA 1
ATOM 605 C C . TYR A 1 73 ? -22.220 15.882 35.370 1.00 96.25 73 TYR A C 1
ATOM 607 O O . TYR A 1 73 ? -21.395 16.167 36.230 1.00 96.25 73 TYR A O 1
ATOM 615 N N . CYS A 1 74 ? -21.893 15.129 34.311 1.00 97.31 74 CYS A N 1
ATOM 616 C CA . CYS A 1 74 ? -20.540 14.600 34.129 1.00 97.31 74 CYS A CA 1
ATOM 617 C C . CYS A 1 74 ? -19.483 15.706 34.005 1.00 97.31 74 CYS A C 1
ATOM 619 O O . CYS A 1 74 ? -18.308 15.444 34.242 1.00 97.31 74 CYS A O 1
ATOM 621 N N . LYS A 1 75 ? -19.884 16.949 33.694 1.00 97.62 75 LYS A N 1
ATOM 622 C CA . LYS A 1 75 ? -18.994 18.118 33.734 1.00 97.62 75 LYS A CA 1
ATOM 623 C C . LYS A 1 75 ? -18.307 18.321 35.084 1.00 97.62 75 LYS A C 1
ATOM 625 O O . LYS A 1 75 ? -17.218 18.881 35.113 1.00 97.62 75 LYS A O 1
ATOM 630 N N . GLU A 1 76 ? -18.894 17.849 36.182 1.00 97.12 76 GLU A N 1
ATOM 631 C CA . GLU A 1 76 ? -18.285 17.931 37.516 1.00 97.12 76 GLU A CA 1
ATOM 632 C C . GLU A 1 76 ? -17.016 17.074 37.658 1.00 97.12 76 GLU A C 1
ATOM 634 O O . GLU A 1 76 ? -16.235 17.294 38.581 1.00 97.12 76 GLU A O 1
ATOM 639 N N . PHE A 1 77 ? -16.783 16.126 36.742 1.00 97.44 77 PHE A N 1
ATOM 640 C CA . PHE A 1 77 ? -15.591 15.274 36.726 1.00 97.44 77 PHE A CA 1
ATOM 641 C C . PHE A 1 77 ? -14.425 15.855 35.911 1.00 97.44 77 PHE A C 1
ATOM 643 O O . PHE A 1 77 ? -13.404 15.184 35.765 1.00 97.44 77 PHE A O 1
ATOM 650 N N . GLU A 1 78 ? -14.554 17.073 35.368 1.00 97.81 78 GLU A N 1
ATOM 651 C CA . GLU A 1 78 ? -13.427 17.757 34.727 1.00 97.81 78 GLU A CA 1
ATOM 652 C C . GLU A 1 78 ? -12.314 18.047 35.741 1.00 97.81 78 GLU A C 1
ATOM 654 O O . GLU A 1 78 ? -12.542 18.564 36.835 1.00 97.81 78 GLU A O 1
ATOM 659 N N . GLU A 1 79 ? -11.082 17.755 35.344 1.00 96.56 79 GLU A N 1
ATOM 660 C CA . GLU A 1 79 ? -9.877 18.094 36.094 1.00 96.56 79 GLU A CA 1
ATOM 661 C C . GLU A 1 79 ? -8.720 18.343 35.120 1.00 96.56 79 GLU A C 1
ATOM 663 O O . GLU A 1 79 ? -8.885 18.297 33.901 1.00 96.56 79 GLU A O 1
ATOM 668 N N . GLU A 1 80 ? -7.528 18.642 35.636 1.00 96.69 80 GLU A N 1
ATOM 669 C CA . GLU A 1 80 ? -6.347 18.801 34.786 1.00 96.69 80 GLU A CA 1
ATOM 670 C C . GLU A 1 80 ? -6.160 17.564 33.892 1.00 96.69 80 GLU A C 1
ATOM 672 O O . GLU A 1 80 ? -6.143 16.436 34.386 1.00 96.69 80 GLU A O 1
ATOM 677 N N . ASN A 1 81 ? -6.049 17.779 32.580 1.00 96.62 81 ASN A N 1
ATOM 678 C CA . ASN A 1 81 ? -5.945 16.745 31.543 1.00 96.62 81 ASN A CA 1
ATOM 679 C C . ASN A 1 81 ? -7.149 15.790 31.410 1.00 96.62 81 ASN A C 1
ATOM 681 O O . ASN A 1 81 ? -7.061 14.824 30.652 1.00 96.62 81 ASN A O 1
ATOM 685 N N . ILE A 1 82 ? -8.276 16.062 32.080 1.00 98.44 82 ILE A N 1
ATOM 686 C CA . ILE A 1 82 ? -9.556 15.375 31.866 1.00 98.44 82 ILE A CA 1
ATOM 687 C C . ILE A 1 82 ? -10.597 16.399 31.416 1.00 98.44 82 ILE A C 1
ATOM 689 O O . ILE A 1 82 ? -11.040 17.253 32.183 1.00 98.44 82 ILE A O 1
ATOM 693 N N . HIS A 1 83 ? -11.012 16.292 30.160 1.00 98.44 83 HIS A N 1
ATOM 694 C CA . HIS A 1 83 ? -11.993 17.172 29.537 1.00 98.44 83 HIS A CA 1
ATOM 695 C C . HIS A 1 83 ? -13.293 16.416 29.292 1.00 98.44 83 HIS A C 1
ATOM 697 O O . HIS A 1 83 ? -13.277 15.314 28.753 1.00 98.44 83 HIS A O 1
ATOM 703 N N . ILE A 1 84 ? -14.431 17.015 29.627 1.00 98.56 84 ILE A N 1
ATOM 704 C CA . ILE A 1 84 ? -15.738 16.387 29.436 1.00 98.56 84 ILE A CA 1
ATOM 705 C C . ILE A 1 84 ? -16.487 17.119 28.333 1.00 98.56 84 ILE A C 1
ATOM 707 O O . ILE A 1 84 ? -16.595 18.346 28.331 1.00 98.56 84 ILE A O 1
ATOM 711 N N . ILE A 1 85 ? -17.048 16.376 27.391 1.00 98.25 85 ILE A N 1
ATOM 712 C CA . ILE A 1 85 ? -17.841 16.923 26.296 1.00 98.25 85 ILE A CA 1
ATOM 713 C C . ILE A 1 85 ? -19.243 16.347 26.417 1.00 98.25 85 ILE A C 1
ATOM 715 O O . ILE A 1 85 ? -19.418 15.135 26.459 1.00 98.25 85 ILE A O 1
ATOM 719 N N . ILE A 1 86 ? -20.243 17.227 26.495 1.00 98.31 86 ILE A N 1
ATOM 720 C CA . ILE A 1 86 ? -21.635 16.811 26.662 1.00 98.31 86 ILE A CA 1
ATOM 721 C C . ILE A 1 86 ? -22.287 16.628 25.296 1.00 98.31 86 ILE A C 1
ATOM 723 O O . ILE A 1 86 ? -22.337 17.569 24.500 1.00 98.31 86 ILE A O 1
ATOM 727 N N . GLY A 1 87 ? -22.790 15.423 25.042 1.00 97.50 87 GLY A N 1
ATOM 728 C CA . GLY A 1 87 ? -23.467 15.065 23.802 1.00 97.50 87 GLY A CA 1
ATOM 729 C C . GLY A 1 87 ? -23.833 13.587 23.732 1.00 97.50 87 GLY A C 1
ATOM 730 O O . GLY A 1 87 ? -23.400 12.778 24.547 1.00 97.50 87 GLY A O 1
ATOM 731 N N . SER A 1 88 ? -24.663 13.232 22.752 1.00 97.69 88 SER A N 1
ATOM 732 C CA . SER A 1 88 ? -25.082 11.844 22.549 1.00 97.69 88 SER A CA 1
ATOM 733 C C . SER A 1 88 ? -24.179 11.138 21.547 1.00 97.69 88 SER A C 1
ATOM 735 O O . SER A 1 88 ? -23.951 11.650 20.452 1.00 97.69 88 SER A O 1
ATOM 737 N N . GLN A 1 89 ? -23.772 9.908 21.860 1.00 97.00 89 GLN A N 1
ATOM 738 C CA . GLN A 1 89 ? -23.074 9.044 20.906 1.00 97.00 89 GLN A CA 1
ATOM 739 C C . GLN A 1 89 ? -23.955 8.586 19.730 1.00 97.00 89 GLN A C 1
ATOM 741 O O . GLN A 1 89 ? -23.446 8.185 18.692 1.00 97.00 89 GLN A O 1
ATOM 746 N N . SER A 1 90 ? -25.286 8.677 19.854 1.00 97.00 90 SER A N 1
ATOM 747 C CA . SER A 1 90 ? -26.201 8.421 18.731 1.00 97.00 90 SER A CA 1
ATOM 748 C C . SER A 1 90 ? -26.349 9.616 17.781 1.00 97.00 90 SER A C 1
ATOM 750 O O . SER A 1 90 ? -26.937 9.479 16.710 1.00 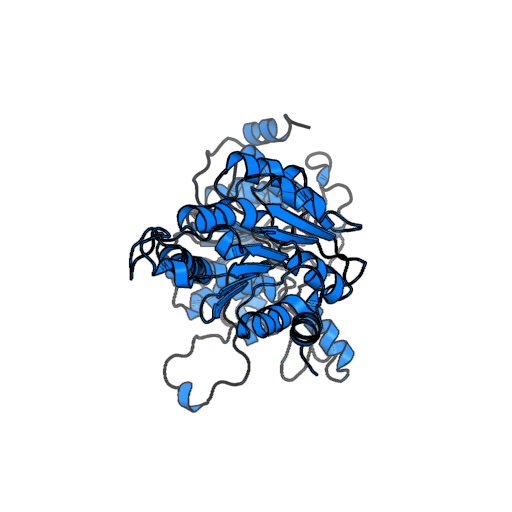97.00 90 SER A O 1
ATOM 752 N N . ASP A 1 91 ? -25.843 10.801 18.141 1.00 98.25 91 ASP A N 1
ATOM 753 C CA . ASP A 1 91 ? -25.914 11.985 17.285 1.00 98.25 91 ASP A CA 1
ATOM 754 C C . ASP A 1 91 ? -24.684 12.051 16.367 1.00 98.25 91 ASP A C 1
ATOM 756 O O . ASP A 1 91 ? -23.610 12.536 16.728 1.00 98.25 91 ASP A O 1
ATOM 760 N N . ARG A 1 92 ? -24.865 11.584 15.126 1.00 98.38 92 ARG A N 1
ATOM 761 C CA . ARG A 1 92 ? -23.824 11.614 14.085 1.00 98.38 92 ARG A CA 1
ATOM 762 C C . ARG A 1 92 ? -23.269 13.008 13.836 1.00 98.38 92 ARG A C 1
ATOM 764 O O . ARG A 1 92 ? -22.073 13.137 13.591 1.00 98.38 92 ARG A O 1
ATOM 771 N N . LYS A 1 93 ? -24.110 14.046 13.862 1.00 98.12 93 LYS A N 1
ATOM 772 C CA . LYS A 1 93 ? -23.658 15.416 13.601 1.00 98.12 93 LYS A CA 1
ATOM 773 C C . LYS A 1 93 ? -22.772 15.891 14.743 1.00 98.12 93 LYS A C 1
ATOM 775 O O . LYS A 1 93 ? -21.695 16.420 14.491 1.00 98.12 93 LYS A O 1
ATOM 780 N N . PHE A 1 94 ? -23.192 15.633 15.976 1.00 98.25 94 PHE A N 1
ATOM 781 C CA . PHE A 1 94 ? -22.381 15.914 17.151 1.00 98.25 94 PHE A CA 1
ATOM 782 C C . PHE A 1 94 ? -21.017 15.203 17.093 1.00 98.25 94 PHE A C 1
ATOM 784 O O . PHE A 1 94 ? -19.994 15.850 17.316 1.00 98.25 94 PHE A O 1
ATOM 791 N N . LEU A 1 95 ? -20.976 13.912 16.739 1.00 98.38 95 LEU A N 1
ATOM 792 C CA . LEU A 1 95 ? -19.719 13.163 16.619 1.00 98.38 95 LEU A CA 1
ATOM 793 C C . LEU A 1 95 ? -18.824 13.664 15.468 1.00 98.38 95 LEU A C 1
ATOM 795 O O . LEU A 1 95 ? -17.602 13.675 15.601 1.00 98.38 95 LEU A O 1
ATOM 799 N N . GLN A 1 96 ? -19.401 14.129 14.356 1.00 98.06 96 GLN A N 1
ATOM 800 C CA . GLN A 1 96 ? -18.628 14.779 13.290 1.00 98.06 96 GLN A CA 1
ATOM 801 C C . GLN A 1 96 ? -18.047 16.120 13.755 1.00 98.06 96 GLN A C 1
ATOM 803 O O . GLN A 1 96 ? -16.860 16.383 13.564 1.00 98.06 96 GLN A O 1
ATOM 808 N N . ASP A 1 97 ? -18.848 16.943 14.436 1.00 97.62 97 ASP A N 1
ATOM 809 C CA . ASP A 1 97 ? -18.396 18.213 15.006 1.00 97.62 97 ASP A CA 1
ATOM 810 C C . ASP A 1 97 ? -17.303 17.985 16.069 1.00 97.62 97 ASP A C 1
ATOM 812 O O . ASP A 1 97 ? -16.358 18.771 16.176 1.00 97.62 97 ASP A O 1
ATOM 816 N N . LEU A 1 98 ? -17.390 16.897 16.842 1.00 97.62 98 LEU A N 1
ATOM 817 C CA . LEU A 1 98 ? -16.388 16.505 17.836 1.00 97.62 98 LEU A CA 1
ATOM 818 C C . LEU A 1 98 ? -14.991 16.352 17.221 1.00 97.62 98 LEU A C 1
ATOM 820 O O . LEU A 1 98 ? -14.032 16.865 17.796 1.00 97.62 98 LEU A O 1
ATOM 824 N N . LYS A 1 99 ? -14.866 15.740 16.036 1.00 97.94 99 LYS A N 1
ATOM 825 C CA . LYS A 1 99 ? -13.569 15.529 15.359 1.00 97.94 99 LYS A CA 1
ATOM 826 C C . LYS A 1 99 ? -12.796 16.823 15.107 1.00 97.94 99 LYS A C 1
ATOM 828 O O . LYS A 1 99 ? -11.572 16.805 15.067 1.00 97.94 99 LYS A O 1
ATOM 833 N N . SER A 1 100 ? -13.499 17.948 14.960 1.00 95.69 100 SER A N 1
ATOM 834 C CA . SER A 1 100 ? -12.882 19.273 14.797 1.00 95.69 100 SER A CA 1
ATOM 835 C C . SER A 1 100 ? -12.440 19.932 16.109 1.00 95.69 100 SER A C 1
ATOM 837 O O . SER A 1 100 ? -11.687 20.903 16.085 1.00 95.69 100 SER A O 1
ATOM 839 N N . LYS A 1 101 ? -12.913 19.426 17.253 1.00 95.75 101 LYS A N 1
ATOM 840 C CA . LYS A 1 101 ? -12.683 19.995 18.590 1.00 95.75 101 LYS A CA 1
ATOM 841 C C . LYS A 1 101 ? -11.605 19.256 19.375 1.00 95.75 101 LYS A C 1
ATOM 843 O O . LYS A 1 101 ? -11.078 19.821 20.329 1.00 95.75 101 LYS A O 1
ATOM 848 N N . ILE A 1 102 ? -11.298 18.014 19.000 1.00 97.62 102 ILE A N 1
ATOM 849 C CA . ILE A 1 102 ? -10.308 17.178 19.684 1.00 97.62 102 ILE A CA 1
ATOM 850 C C . ILE A 1 102 ? -9.174 16.760 18.739 1.00 97.62 102 ILE A C 1
ATOM 852 O O . ILE A 1 102 ? -9.403 16.602 17.535 1.00 97.62 102 ILE A O 1
ATOM 856 N N . PRO A 1 103 ? -7.952 16.536 19.258 1.00 98.12 103 PRO A N 1
ATOM 857 C CA . PRO A 1 103 ? -6.861 15.972 18.469 1.00 98.12 103 PRO A CA 1
ATOM 858 C C . PRO A 1 103 ? -7.192 14.576 17.913 1.00 98.12 103 PRO A C 1
ATOM 860 O O . PRO A 1 103 ? -8.178 13.945 18.295 1.00 98.12 103 PRO A O 1
ATOM 863 N N . ARG A 1 104 ? -6.331 14.065 17.022 1.00 98.31 104 ARG A N 1
ATOM 864 C CA . ARG A 1 104 ? -6.391 12.660 16.582 1.00 98.31 104 ARG A CA 1
ATOM 865 C C . ARG A 1 104 ? -6.223 11.723 17.780 1.00 98.31 104 ARG A C 1
ATOM 867 O O . ARG A 1 104 ? -5.383 11.976 18.640 1.00 98.31 104 ARG A O 1
ATOM 874 N N . ILE A 1 105 ? -6.989 10.636 17.788 1.00 98.75 105 ILE A N 1
ATOM 875 C CA . ILE A 1 105 ? -7.167 9.772 18.961 1.00 98.75 105 ILE A CA 1
ATOM 876 C C . ILE A 1 105 ? -6.144 8.632 18.945 1.00 98.75 105 ILE A C 1
ATOM 878 O O . ILE A 1 105 ? -6.040 7.921 17.946 1.00 98.75 105 ILE A O 1
ATOM 882 N N . ASP A 1 106 ? -5.410 8.432 20.040 1.00 98.88 106 ASP A N 1
ATOM 883 C CA . ASP A 1 106 ? -4.551 7.255 20.219 1.00 98.88 106 ASP A CA 1
ATOM 884 C C . ASP A 1 106 ? -5.372 6.043 20.669 1.00 98.88 106 ASP A C 1
ATOM 886 O O . ASP A 1 106 ? -5.179 4.942 20.155 1.00 98.88 106 ASP A O 1
ATOM 890 N N . ILE A 1 107 ? -6.314 6.248 21.596 1.00 98.94 107 ILE A N 1
ATOM 891 C CA . ILE A 1 107 ? -7.177 5.194 22.141 1.00 98.94 107 ILE A CA 1
ATOM 892 C C . ILE A 1 107 ? -8.622 5.695 22.204 1.00 98.94 107 ILE A C 1
ATOM 894 O O . ILE A 1 107 ? -8.908 6.656 22.913 1.00 98.94 107 ILE A O 1
ATOM 898 N N . LEU A 1 108 ? -9.525 5.048 21.469 1.00 98.88 108 LEU A N 1
ATOM 899 C CA . LEU A 1 108 ? -10.967 5.288 21.516 1.00 98.88 108 LEU A CA 1
ATOM 900 C C . LEU A 1 108 ? -11.656 4.116 22.222 1.00 98.88 108 LEU A C 1
ATOM 902 O O . LEU A 1 108 ? -11.586 2.991 21.731 1.00 98.88 108 LEU A O 1
ATOM 906 N N . ILE A 1 109 ? -12.313 4.388 23.345 1.00 98.88 109 ILE A N 1
ATOM 907 C CA . ILE A 1 109 ? -13.068 3.436 24.165 1.00 98.88 109 ILE A CA 1
ATOM 908 C C . ILE A 1 109 ? -14.557 3.767 24.026 1.00 98.88 109 ILE A C 1
ATOM 910 O O . ILE A 1 109 ? -14.975 4.884 24.321 1.00 98.88 109 ILE A O 1
ATOM 914 N N . ASP A 1 110 ? -15.349 2.809 23.559 1.00 98.69 110 ASP A N 1
ATOM 915 C CA . ASP A 1 110 ? -16.806 2.896 23.448 1.00 98.69 110 ASP A CA 1
ATOM 916 C C . ASP A 1 110 ? -17.456 2.058 24.558 1.00 98.69 110 ASP A C 1
ATOM 918 O O . ASP A 1 110 ? -17.565 0.835 24.439 1.00 98.69 110 ASP A O 1
ATOM 922 N N . ASP A 1 111 ? -17.836 2.740 25.640 1.00 98.00 111 ASP A N 1
ATOM 923 C CA . ASP A 1 111 ? -18.466 2.218 26.861 1.00 98.00 111 ASP A CA 1
ATOM 924 C C . ASP A 1 111 ? -19.781 2.972 27.168 1.00 98.00 111 ASP A C 1
ATOM 926 O O . ASP A 1 111 ? -20.152 3.214 28.313 1.00 98.00 111 ASP A O 1
ATOM 930 N N . GLY A 1 112 ? -20.456 3.458 26.117 1.00 94.50 112 GLY A N 1
ATOM 931 C CA . GLY A 1 112 ? -21.593 4.368 26.252 1.00 94.50 112 GLY A CA 1
ATOM 932 C C . GLY A 1 112 ? -22.917 3.679 26.600 1.00 94.50 112 GLY A C 1
ATOM 933 O O . GLY A 1 112 ? -23.040 2.934 27.552 1.00 94.50 112 GLY A O 1
ATOM 934 N N . GLY A 1 113 ? -23.981 3.960 25.845 1.00 94.00 113 GLY A N 1
ATOM 935 C CA . GLY A 1 113 ? -25.319 3.417 26.141 1.00 94.00 113 GLY A CA 1
ATOM 936 C C . GLY A 1 113 ? -25.574 1.978 25.661 1.00 94.00 113 GLY A C 1
ATOM 937 O O . GLY A 1 113 ? -26.659 1.450 25.895 1.00 94.00 113 GLY A O 1
ATOM 938 N N . HIS A 1 114 ? -24.605 1.365 24.973 1.00 96.44 114 HIS A N 1
ATOM 939 C CA . HIS A 1 114 ? -24.602 -0.027 24.492 1.00 96.44 114 HIS A CA 1
ATOM 940 C C . HIS A 1 114 ? -25.768 -0.464 23.581 1.00 96.44 114 HIS A C 1
ATOM 942 O O . HIS A 1 114 ? -25.914 -1.652 23.297 1.00 96.44 114 HIS A O 1
ATOM 948 N N . THR A 1 115 ? -26.608 0.447 23.075 1.00 98.19 115 THR A N 1
ATOM 949 C CA . THR A 1 115 ? -27.578 0.058 22.038 1.00 98.19 115 THR A CA 1
ATOM 950 C C . THR A 1 115 ? -26.868 -0.167 20.705 1.00 98.19 115 THR A C 1
ATOM 952 O O . THR A 1 115 ? -25.835 0.441 20.413 1.00 98.19 115 THR A O 1
ATOM 955 N N . MET A 1 116 ? -27.433 -1.029 19.856 1.00 97.94 116 MET A N 1
ATOM 956 C CA . MET A 1 116 ? -26.766 -1.415 18.604 1.00 97.94 116 MET A CA 1
ATOM 957 C C . MET A 1 116 ? -26.524 -0.223 17.674 1.00 97.94 116 MET A C 1
ATOM 959 O O . MET A 1 116 ? -25.457 -0.101 17.079 1.00 97.94 116 MET A O 1
ATOM 963 N N . GLU A 1 117 ? -27.498 0.684 17.577 1.00 97.56 117 GLU A N 1
ATOM 964 C CA . GLU A 1 117 ? -27.364 1.917 16.796 1.00 97.56 117 GLU A CA 1
ATOM 965 C C . GLU A 1 117 ? -26.219 2.785 17.314 1.00 97.56 117 GLU A C 1
ATOM 967 O O . GLU A 1 117 ? -25.462 3.349 16.524 1.00 97.56 117 GLU A O 1
ATOM 972 N N . GLN A 1 118 ? -26.084 2.885 18.633 1.00 98.19 118 GLN A N 1
ATOM 973 C CA . GLN A 1 118 ? -25.077 3.717 19.257 1.00 98.19 118 GLN A CA 1
ATOM 974 C C . GLN A 1 118 ? -23.657 3.194 19.011 1.00 98.19 118 GLN A C 1
ATOM 976 O O . GLN A 1 118 ? -22.838 3.952 18.501 1.00 98.19 118 GLN A O 1
ATOM 981 N N . GLN A 1 119 ? -23.381 1.915 19.296 1.00 98.50 119 GLN A N 1
ATOM 982 C CA . GLN A 1 119 ? -22.047 1.327 19.079 1.00 98.50 119 GLN A CA 1
ATOM 983 C C . GLN A 1 119 ? -21.640 1.391 17.595 1.00 98.50 119 GLN A C 1
ATOM 985 O O . GLN A 1 119 ? -20.514 1.757 17.252 1.00 98.50 119 GLN A O 1
ATOM 990 N N . ILE A 1 120 ? -22.579 1.096 16.680 1.00 98.56 120 ILE A N 1
ATOM 991 C CA . ILE A 1 120 ? -22.332 1.195 15.232 1.00 98.56 120 ILE A CA 1
ATOM 992 C C . ILE A 1 120 ? -22.034 2.649 14.839 1.00 98.56 120 ILE A C 1
ATOM 994 O O . ILE A 1 120 ? -21.098 2.904 14.084 1.00 98.56 120 ILE A O 1
ATOM 998 N N . THR A 1 121 ? -22.799 3.609 15.362 1.00 98.56 121 THR A N 1
ATOM 999 C CA . THR A 1 121 ? -22.627 5.034 15.045 1.00 98.56 121 THR A CA 1
ATOM 1000 C C . THR A 1 121 ? -21.286 5.576 15.538 1.00 98.56 121 THR A C 1
ATOM 1002 O O . THR A 1 121 ? -20.593 6.247 14.772 1.00 98.56 121 THR A O 1
ATOM 1005 N N . SER A 1 122 ? -20.888 5.247 16.769 1.00 98.12 122 SER A N 1
ATOM 1006 C CA . SER A 1 122 ? -19.577 5.599 17.322 1.00 98.12 122 SER A CA 1
ATOM 1007 C C . SER A 1 122 ? -18.442 5.092 16.433 1.00 98.12 122 SER A C 1
ATOM 1009 O O . SER A 1 122 ? -17.560 5.868 16.056 1.00 98.12 122 SER A O 1
ATOM 1011 N N . PHE A 1 123 ? -18.489 3.815 16.032 1.00 98.56 123 PHE A N 1
ATOM 1012 C CA . PHE A 1 123 ? -17.483 3.231 15.147 1.00 98.56 123 PHE A CA 1
ATOM 1013 C C . PHE A 1 123 ? -17.448 3.925 13.779 1.00 98.56 123 PHE A C 1
ATOM 1015 O O . PHE A 1 123 ? -16.397 4.405 13.357 1.00 98.56 123 PHE A O 1
ATOM 1022 N N . GLU A 1 124 ? -18.588 4.015 13.089 1.00 98.25 124 GLU A N 1
ATOM 1023 C CA . GLU A 1 124 ? -18.649 4.558 11.728 1.00 98.25 124 GLU A CA 1
ATOM 1024 C C . GLU A 1 124 ? -18.192 6.018 11.639 1.00 98.25 124 GLU A C 1
ATOM 1026 O O . GLU A 1 124 ? -17.669 6.429 10.604 1.00 98.25 124 GLU A O 1
ATOM 1031 N N . VAL A 1 125 ? -18.397 6.810 12.696 1.00 98.50 125 VAL A N 1
ATOM 1032 C CA . VAL A 1 125 ? -18.069 8.241 12.683 1.00 98.50 125 VAL A CA 1
ATOM 1033 C C . VAL A 1 125 ? -16.658 8.534 13.190 1.00 98.50 125 VAL A C 1
ATOM 1035 O O . VAL A 1 125 ? -16.018 9.447 12.668 1.00 98.50 125 VAL A O 1
ATOM 1038 N N . LEU A 1 126 ? -16.173 7.811 14.204 1.00 98.56 126 LEU A N 1
ATOM 1039 C CA . LEU A 1 126 ? -14.934 8.169 14.904 1.00 98.56 126 LEU A CA 1
ATOM 1040 C C . LEU A 1 126 ? -13.731 7.284 14.557 1.00 98.56 126 LEU A C 1
ATOM 1042 O O . LEU A 1 126 ? -12.597 7.694 14.815 1.00 98.56 126 LEU A O 1
ATOM 1046 N N . PHE A 1 127 ? -13.924 6.098 13.968 1.00 98.44 127 PHE A N 1
ATOM 1047 C CA . PHE A 1 127 ? -12.820 5.164 13.709 1.00 98.44 127 PHE A CA 1
ATOM 1048 C C . PHE A 1 127 ? -11.743 5.727 12.760 1.00 98.44 127 PHE A C 1
ATOM 1050 O O . PHE A 1 127 ? -10.554 5.415 12.891 1.00 98.44 127 PHE A O 1
ATOM 1057 N N . ASP A 1 128 ? -12.118 6.596 11.820 1.00 97.44 128 ASP A N 1
ATOM 1058 C CA . ASP A 1 128 ? -11.183 7.287 10.921 1.00 97.44 128 ASP A CA 1
ATOM 1059 C C . ASP A 1 128 ? -10.399 8.420 11.623 1.00 97.44 128 ASP A C 1
ATOM 1061 O O . ASP A 1 128 ? -9.307 8.785 11.179 1.00 97.44 128 ASP A O 1
ATOM 1065 N N . HIS A 1 129 ? -10.895 8.925 12.759 1.00 98.50 129 HIS A N 1
ATOM 1066 C CA . HIS A 1 129 ? -10.205 9.903 13.609 1.00 98.50 129 HIS A CA 1
ATOM 1067 C C . HIS A 1 129 ? -9.159 9.259 14.528 1.00 98.50 129 HIS A C 1
ATOM 1069 O O . HIS A 1 129 ? -8.230 9.932 14.987 1.00 98.50 129 HIS A O 1
ATOM 1075 N N . VAL A 1 130 ? -9.246 7.944 14.748 1.00 98.75 130 VAL A N 1
ATOM 1076 C CA . VAL A 1 130 ? -8.196 7.167 15.425 1.00 98.75 130 VAL A CA 1
ATOM 1077 C C . VAL A 1 130 ? -6.927 7.174 14.565 1.00 98.75 130 VAL A C 1
ATOM 1079 O O . VAL A 1 130 ? -6.992 7.026 13.336 1.00 98.75 130 VAL A O 1
ATOM 1082 N N . LYS A 1 131 ? -5.767 7.404 15.189 1.00 98.38 131 LYS A N 1
ATOM 1083 C CA . LYS A 1 131 ? -4.454 7.440 14.526 1.00 98.38 131 LYS A CA 1
ATOM 1084 C C . LYS A 1 131 ? -4.137 6.121 13.823 1.00 98.38 131 LYS A C 1
ATOM 1086 O O . LYS A 1 131 ? -4.722 5.078 14.108 1.00 98.38 131 LYS A O 1
ATOM 1091 N N . ASP A 1 132 ? -3.195 6.179 12.889 1.00 96.94 132 ASP A N 1
ATOM 1092 C CA . ASP A 1 132 ? -2.809 5.032 12.064 1.00 96.94 132 ASP A CA 1
ATOM 1093 C C . ASP A 1 132 ? -2.180 3.886 12.867 1.00 96.94 132 ASP A C 1
ATOM 1095 O O . ASP A 1 132 ? -2.153 2.764 12.382 1.00 96.94 132 ASP A O 1
ATOM 1099 N N . ASP A 1 133 ? -1.696 4.164 14.075 1.00 96.94 133 ASP A N 1
ATOM 1100 C CA . ASP A 1 133 ? -1.165 3.236 15.074 1.00 96.94 133 ASP A CA 1
ATOM 1101 C C . ASP A 1 133 ? -1.989 3.251 16.378 1.00 96.94 133 ASP A C 1
ATOM 1103 O O . ASP A 1 133 ? -1.526 2.806 17.431 1.00 96.94 133 ASP A O 1
ATOM 1107 N N . GLY A 1 134 ? -3.217 3.772 16.321 1.00 98.56 134 GLY A N 1
ATOM 1108 C CA . GLY A 1 134 ? -4.131 3.847 17.456 1.00 98.56 134 GLY A CA 1
ATOM 1109 C C . GLY A 1 134 ? -4.952 2.574 17.673 1.00 98.56 134 GLY A C 1
ATOM 1110 O O . GLY A 1 134 ? -4.789 1.562 16.982 1.00 98.56 134 GLY A O 1
ATOM 1111 N N . ILE A 1 135 ? -5.845 2.632 18.659 1.00 98.88 135 ILE A N 1
ATOM 1112 C CA . ILE A 1 135 ? -6.708 1.523 19.072 1.00 98.88 135 ILE A CA 1
ATOM 1113 C C . ILE A 1 135 ? -8.156 1.998 19.183 1.00 98.88 135 ILE A C 1
ATOM 1115 O O . ILE A 1 135 ? -8.429 3.050 19.755 1.00 98.88 135 ILE A O 1
ATOM 1119 N N . TYR A 1 136 ? -9.080 1.195 18.660 1.00 98.88 136 TYR A N 1
ATOM 1120 C CA . TYR A 1 136 ? -10.502 1.267 18.989 1.00 98.88 136 TYR A CA 1
ATOM 1121 C C . TYR A 1 136 ? -10.870 0.067 19.863 1.00 98.88 136 TYR A C 1
ATOM 1123 O O . TYR A 1 136 ? -10.502 -1.062 19.535 1.00 98.88 136 TYR A O 1
ATOM 1131 N N . LEU A 1 137 ? -11.589 0.298 20.954 1.00 98.81 137 LEU A N 1
ATOM 1132 C CA . LEU A 1 137 ? -12.102 -0.730 21.848 1.00 98.81 137 LEU A CA 1
ATOM 1133 C C . LEU A 1 137 ? -13.590 -0.484 22.091 1.00 98.81 137 LEU A C 1
ATOM 1135 O O . LEU A 1 137 ? -13.972 0.622 22.452 1.00 98.81 137 LEU A O 1
ATOM 1139 N N . CYS A 1 138 ? -14.413 -1.515 21.921 1.00 98.81 138 CYS A N 1
ATOM 1140 C CA . CYS A 1 138 ? -15.840 -1.477 22.232 1.00 98.81 138 CYS A CA 1
ATOM 1141 C C . CYS A 1 138 ? -16.161 -2.481 23.340 1.00 98.81 138 CYS A C 1
ATOM 1143 O O . CYS A 1 138 ? -15.819 -3.664 23.218 1.00 98.81 138 CYS A O 1
ATOM 1145 N N . GLU A 1 139 ? -16.790 -1.996 24.408 1.00 98.50 139 GLU A N 1
ATOM 1146 C CA . GLU A 1 139 ? -17.205 -2.782 25.569 1.00 98.50 139 GLU A CA 1
ATOM 1147 C C . GLU A 1 139 ? -18.623 -3.337 25.416 1.00 98.50 139 GLU A C 1
ATOM 1149 O O . GLU A 1 139 ? -19.400 -2.934 24.548 1.00 98.50 139 GLU A O 1
ATOM 1154 N N . ASP A 1 140 ? -18.955 -4.284 26.293 1.00 98.06 140 ASP A N 1
ATOM 1155 C CA . ASP A 1 140 ? -20.312 -4.783 26.508 1.00 98.06 140 ASP A CA 1
ATOM 1156 C C . ASP A 1 140 ? -21.007 -5.304 25.246 1.00 98.06 140 ASP A C 1
ATOM 1158 O O . ASP A 1 140 ? -22.213 -5.160 25.046 1.00 98.06 140 ASP A O 1
ATOM 1162 N N . LEU A 1 141 ? -20.252 -6.014 24.400 1.00 98.38 141 LEU A N 1
ATOM 1163 C CA . LEU A 1 141 ? -20.799 -6.661 23.205 1.00 98.38 141 LEU A CA 1
ATOM 1164 C C . LEU A 1 141 ? -21.865 -7.715 23.512 1.00 98.38 141 LEU A C 1
ATOM 1166 O O . LEU A 1 141 ? -22.637 -8.066 22.620 1.00 98.38 141 LEU A O 1
ATOM 1170 N N . HIS A 1 142 ? -21.938 -8.226 24.744 1.00 98.31 142 HIS A N 1
ATOM 1171 C CA . HIS A 1 142 ? -23.005 -9.140 25.146 1.00 98.31 142 HIS A CA 1
ATOM 1172 C C . HIS A 1 142 ? -24.407 -8.524 24.976 1.00 98.31 142 HIS A C 1
ATOM 1174 O O . HIS A 1 142 ? -25.363 -9.252 24.708 1.00 98.31 142 HIS A O 1
ATOM 1180 N N . THR A 1 143 ? -24.530 -7.193 25.023 1.00 98.25 143 THR A N 1
ATOM 1181 C CA . THR A 1 143 ? -25.783 -6.470 24.737 1.00 98.25 143 THR A CA 1
ATOM 1182 C C . THR A 1 143 ? -26.287 -6.698 23.308 1.00 98.25 143 THR A C 1
ATOM 1184 O O . THR A 1 143 ? -27.490 -6.639 23.061 1.00 98.25 143 THR A O 1
ATOM 1187 N N . SER A 1 144 ? -25.413 -7.102 22.372 1.00 98.38 144 SER A N 1
ATOM 1188 C CA . SER A 1 144 ? -25.822 -7.559 21.035 1.00 98.38 144 SER A CA 1
ATOM 1189 C C . SER A 1 144 ? -26.732 -8.787 21.059 1.00 98.38 144 SER A C 1
ATOM 1191 O O . SER A 1 144 ? -27.398 -9.066 20.063 1.00 98.38 144 SER A O 1
ATOM 1193 N N . TYR A 1 145 ? -26.806 -9.511 22.175 1.00 98.38 145 TYR A N 1
ATOM 1194 C CA . TYR A 1 145 ? -27.694 -10.658 22.348 1.00 98.38 145 TYR A CA 1
ATOM 1195 C C . TYR A 1 145 ? -28.961 -10.333 23.156 1.00 98.38 145 TYR A C 1
ATOM 1197 O O . TYR A 1 145 ? -29.838 -11.189 23.243 1.00 98.38 145 TYR A O 1
ATOM 1205 N N . TRP A 1 146 ? -29.078 -9.128 23.726 1.00 98.25 146 TRP A N 1
ATOM 1206 C CA . TRP A 1 146 ? -30.171 -8.726 24.621 1.00 98.25 146 TRP A CA 1
ATOM 1207 C C . TRP A 1 146 ? -31.208 -7.868 23.891 1.00 98.25 146 TRP A C 1
ATOM 1209 O O . TRP A 1 146 ? -30.873 -6.869 23.254 1.00 98.25 146 TRP A O 1
ATOM 1219 N N . GLU A 1 147 ? -32.480 -8.260 23.957 1.00 97.62 147 GLU A N 1
ATOM 1220 C CA . GLU A 1 147 ? -33.557 -7.652 23.165 1.00 97.62 147 GLU A CA 1
ATOM 1221 C C . GLU A 1 147 ? -33.779 -6.173 23.522 1.00 97.62 147 GLU A C 1
ATOM 1223 O O . GLU A 1 147 ? -33.989 -5.344 22.635 1.00 97.62 147 GLU A O 1
ATOM 1228 N N . GLU A 1 148 ? -33.634 -5.821 24.799 1.00 97.69 148 GLU A N 1
ATOM 1229 C CA . GLU A 1 148 ? -33.795 -4.470 25.338 1.00 97.69 148 GLU A CA 1
ATOM 1230 C C . GLU A 1 148 ? -32.754 -3.459 24.821 1.00 97.69 148 GLU A C 1
ATOM 1232 O O . GLU A 1 148 ? -33.034 -2.262 24.792 1.00 97.69 148 GLU A O 1
ATOM 1237 N N . PHE A 1 149 ? -31.599 -3.924 24.326 1.00 97.75 149 PHE A N 1
ATOM 1238 C CA . PHE A 1 149 ? -30.576 -3.093 23.668 1.00 97.75 149 PHE A CA 1
ATOM 1239 C C . PHE A 1 149 ? -30.689 -3.112 22.132 1.00 97.75 149 PHE A C 1
ATOM 1241 O O . PHE A 1 149 ? -29.837 -2.574 21.417 1.00 97.75 149 PHE A O 1
ATOM 1248 N N . GLY A 1 150 ? -31.751 -3.728 21.599 1.00 96.44 150 GLY A N 1
ATOM 1249 C CA . GLY A 1 150 ? -31.946 -3.961 20.167 1.00 96.44 150 GLY A CA 1
ATOM 1250 C C . GLY A 1 150 ? -31.250 -5.224 19.648 1.00 96.44 150 GLY A C 1
ATOM 1251 O O . GLY A 1 150 ? -31.231 -5.446 18.431 1.00 96.44 150 GLY A O 1
ATOM 1252 N N . GLY A 1 151 ? -30.721 -6.052 20.550 1.00 97.00 151 GLY A N 1
ATOM 1253 C CA . GLY A 1 151 ? -29.989 -7.283 20.285 1.00 97.00 151 GLY A CA 1
ATOM 1254 C C . GLY A 1 151 ? -30.830 -8.454 19.765 1.00 97.00 151 GLY A C 1
ATOM 1255 O O . GLY A 1 151 ? -32.036 -8.346 19.514 1.00 97.00 151 GLY A O 1
ATOM 1256 N N . GLY A 1 152 ? -30.148 -9.579 19.556 1.00 97.69 152 GLY A N 1
ATOM 1257 C CA . GLY A 1 152 ? -30.703 -10.873 19.162 1.00 97.69 152 GLY A CA 1
ATOM 1258 C C . GLY A 1 152 ? -29.669 -11.737 18.433 1.00 97.69 152 GLY A C 1
ATOM 1259 O O . GLY A 1 152 ? -28.914 -11.241 17.597 1.00 97.69 152 GLY A O 1
ATOM 1260 N N . LEU A 1 153 ? -29.639 -13.043 18.719 1.00 97.50 153 LEU A N 1
ATOM 1261 C CA . LEU A 1 153 ? -28.711 -13.976 18.067 1.00 97.50 153 LEU A CA 1
ATOM 1262 C C . LEU A 1 153 ? -28.859 -13.925 16.534 1.00 97.50 153 LEU A C 1
ATOM 1264 O O . LEU A 1 153 ? -29.956 -14.109 16.011 1.00 97.50 153 LEU A O 1
ATOM 1268 N N . ASN A 1 154 ? -27.745 -13.705 15.825 1.00 96.69 154 ASN A N 1
ATOM 1269 C CA . ASN A 1 154 ? -27.666 -13.573 14.360 1.00 96.69 154 ASN A CA 1
ATOM 1270 C C . ASN A 1 154 ? -28.517 -12.437 13.763 1.00 96.69 154 ASN A C 1
ATOM 1272 O O . ASN A 1 154 ? -28.793 -12.430 12.561 1.00 96.69 154 ASN A O 1
ATOM 1276 N N . LYS A 1 155 ? -28.961 -11.471 14.572 1.00 97.69 155 LYS A N 1
ATOM 1277 C CA . LYS A 1 155 ? -29.758 -10.348 14.082 1.00 97.69 155 LYS A CA 1
ATOM 1278 C C . LYS A 1 155 ? -28.845 -9.369 13.321 1.00 97.69 155 LYS A C 1
ATOM 1280 O O . LYS A 1 155 ? -27.930 -8.812 13.934 1.00 97.69 155 LYS A O 1
ATOM 1285 N N . PRO A 1 156 ? -29.080 -9.099 12.017 1.00 97.06 156 PRO A N 1
ATOM 1286 C CA . PRO A 1 156 ? -28.133 -8.356 11.168 1.00 97.06 156 PRO A CA 1
ATOM 1287 C C . PRO A 1 156 ? -27.834 -6.919 11.610 1.00 97.06 156 PRO A C 1
ATOM 1289 O O . PRO A 1 156 ? -26.818 -6.348 11.212 1.00 97.06 156 PRO A O 1
ATOM 1292 N N . THR A 1 157 ? -28.735 -6.338 12.406 1.00 97.00 157 THR A N 1
ATOM 1293 C CA . THR A 1 157 ? -28.649 -4.972 12.934 1.00 97.00 157 THR A CA 1
ATOM 1294 C C . THR A 1 157 ? -27.818 -4.864 14.211 1.00 97.00 157 THR A C 1
ATOM 1296 O O . THR A 1 157 ? -27.751 -3.783 14.781 1.00 97.00 157 THR A O 1
ATOM 1299 N N . THR A 1 158 ? -27.248 -5.963 14.707 1.00 98.50 158 THR A N 1
ATOM 1300 C CA . THR A 1 158 ? -26.445 -5.961 15.938 1.00 98.50 158 THR A CA 1
ATOM 1301 C C . THR A 1 158 ? -25.002 -5.575 15.669 1.00 98.50 158 THR A C 1
ATOM 1303 O O . THR A 1 158 ? -24.486 -5.790 14.568 1.00 98.50 158 THR A O 1
ATOM 1306 N N . PHE A 1 159 ? -24.323 -5.046 16.686 1.00 98.44 159 PHE A N 1
ATOM 1307 C CA . PHE A 1 159 ? -22.912 -4.701 16.575 1.00 98.44 159 PHE A CA 1
ATOM 1308 C C . PHE A 1 159 ? -22.028 -5.942 16.358 1.00 98.44 159 PHE A C 1
ATOM 1310 O O . PHE A 1 159 ? -21.053 -5.886 15.610 1.00 98.44 159 PHE A O 1
ATOM 1317 N N . ILE A 1 160 ? -22.390 -7.101 16.922 1.00 98.44 160 ILE A N 1
ATOM 1318 C CA . ILE A 1 160 ? -21.709 -8.373 16.621 1.00 98.44 160 ILE A CA 1
ATOM 1319 C C . ILE A 1 160 ? -21.804 -8.728 15.130 1.00 98.44 160 ILE A C 1
ATOM 1321 O O . ILE A 1 160 ? -20.783 -9.019 14.509 1.00 98.44 160 ILE A O 1
ATOM 1325 N N . GLU A 1 161 ? -22.989 -8.672 14.515 1.00 98.38 161 GLU A N 1
ATOM 1326 C CA . GLU A 1 161 ? -23.104 -8.963 13.077 1.00 98.38 161 GLU A CA 1
ATOM 1327 C C . GLU A 1 161 ? -22.448 -7.881 12.207 1.00 98.38 161 GLU A C 1
ATOM 1329 O O . GLU A 1 161 ? -21.901 -8.184 11.146 1.00 98.38 161 GLU A O 1
ATOM 1334 N N . PHE A 1 162 ? -22.453 -6.624 12.657 1.00 98.44 162 PHE A N 1
ATOM 1335 C CA . PHE A 1 162 ? -21.689 -5.544 12.036 1.00 98.44 162 PHE A CA 1
ATOM 1336 C C . PHE A 1 162 ? -20.179 -5.810 12.056 1.00 98.44 162 PHE A C 1
ATOM 1338 O O . PHE A 1 162 ? -19.539 -5.802 11.005 1.00 98.44 162 PHE A O 1
ATOM 1345 N N . SER A 1 163 ? -19.617 -6.113 13.224 1.00 98.12 163 SER A N 1
ATOM 1346 C CA . SER A 1 163 ? -18.180 -6.328 13.406 1.00 98.12 163 SER A CA 1
ATOM 1347 C C . SER A 1 163 ? -17.673 -7.610 12.742 1.00 98.12 163 SER A C 1
ATOM 1349 O O . SER A 1 163 ? -16.545 -7.631 12.255 1.00 98.12 163 SER A O 1
ATOM 1351 N N . LYS A 1 164 ? -18.504 -8.652 12.604 1.00 97.56 164 LYS A N 1
ATOM 1352 C CA . LYS A 1 164 ? -18.167 -9.834 11.791 1.00 97.56 164 LYS A CA 1
ATOM 1353 C C . LYS A 1 164 ? -17.864 -9.472 10.335 1.00 97.56 164 LYS A C 1
ATOM 1355 O O . LYS A 1 164 ? -16.908 -9.998 9.778 1.00 97.56 164 LYS A O 1
ATOM 1360 N N . ARG A 1 165 ? -18.596 -8.524 9.734 1.00 96.88 165 ARG A N 1
ATOM 1361 C CA . ARG A 1 165 ? -18.326 -8.061 8.353 1.00 96.88 165 ARG A CA 1
ATOM 1362 C C . ARG A 1 165 ? -16.985 -7.336 8.222 1.00 96.88 165 ARG A C 1
ATOM 1364 O O . ARG A 1 165 ? -16.401 -7.303 7.140 1.00 96.88 165 ARG A O 1
ATOM 1371 N N . LEU A 1 166 ? -16.461 -6.784 9.317 1.00 98.12 166 LEU A N 1
ATOM 1372 C CA . LEU A 1 166 ? -15.128 -6.181 9.329 1.00 98.12 166 LEU A CA 1
ATOM 1373 C C . LEU A 1 166 ? -14.017 -7.229 9.149 1.00 98.12 166 LEU A C 1
ATOM 1375 O O . LEU A 1 166 ? -12.934 -6.884 8.682 1.00 98.12 166 LEU A O 1
ATOM 1379 N N . ILE A 1 167 ? -14.274 -8.507 9.454 1.00 97.69 167 ILE A N 1
ATOM 1380 C CA . ILE A 1 167 ? -13.325 -9.604 9.202 1.00 97.69 167 ILE A CA 1
ATOM 1381 C C . ILE A 1 167 ? -13.098 -9.772 7.695 1.00 97.69 167 ILE A C 1
ATOM 1383 O O . ILE A 1 167 ? -11.954 -9.916 7.259 1.00 97.69 167 ILE A O 1
ATOM 1387 N N . ASP A 1 168 ? -14.156 -9.690 6.889 1.00 96.69 168 ASP A N 1
ATOM 1388 C CA . ASP A 1 168 ? -14.035 -9.761 5.431 1.00 96.69 168 ASP A CA 1
ATOM 1389 C C . ASP A 1 168 ? -13.302 -8.525 4.892 1.00 96.69 168 ASP A C 1
ATOM 1391 O O . ASP A 1 168 ? -12.369 -8.645 4.096 1.00 96.69 168 ASP A O 1
ATOM 1395 N N . GLN A 1 169 ? -13.632 -7.334 5.409 1.00 96.94 169 GLN A N 1
ATOM 1396 C CA . GLN A 1 169 ? -12.942 -6.084 5.063 1.00 96.94 169 GLN A CA 1
ATOM 1397 C C . GLN A 1 169 ? -11.445 -6.115 5.412 1.00 96.94 169 GLN A C 1
ATOM 1399 O O . GLN A 1 169 ? -10.621 -5.636 4.631 1.00 96.94 169 GLN A O 1
ATOM 1404 N N . LEU A 1 170 ? -11.054 -6.717 6.543 1.00 97.38 170 LEU A N 1
ATOM 1405 C CA . LEU A 1 170 ? -9.647 -6.909 6.923 1.00 97.38 170 LEU A CA 1
ATOM 1406 C C . LEU A 1 170 ? -8.869 -7.706 5.859 1.00 97.38 170 LEU A C 1
ATOM 1408 O O . LEU A 1 170 ? -7.670 -7.473 5.656 1.00 97.38 170 LEU A O 1
ATOM 1412 N N . ASN A 1 171 ? -9.561 -8.634 5.194 1.00 96.50 171 ASN A N 1
ATOM 1413 C CA . ASN A 1 171 ? -9.024 -9.598 4.239 1.00 96.50 171 ASN A CA 1
ATOM 1414 C C . ASN A 1 171 ? -9.319 -9.246 2.772 1.00 96.50 171 ASN A C 1
ATOM 1416 O O . ASN A 1 171 ? -9.033 -10.063 1.896 1.00 96.50 171 ASN A O 1
ATOM 1420 N N . ALA A 1 172 ? -9.828 -8.044 2.477 1.00 95.88 172 ALA A N 1
ATOM 1421 C CA . ALA A 1 172 ? -10.295 -7.685 1.135 1.00 95.88 172 ALA A CA 1
ATOM 1422 C C . ALA A 1 172 ? -9.232 -7.869 0.029 1.00 95.88 172 ALA A C 1
ATOM 1424 O O . ALA A 1 172 ? -9.569 -8.255 -1.084 1.00 95.88 172 ALA A O 1
ATOM 1425 N N . TRP A 1 173 ? -7.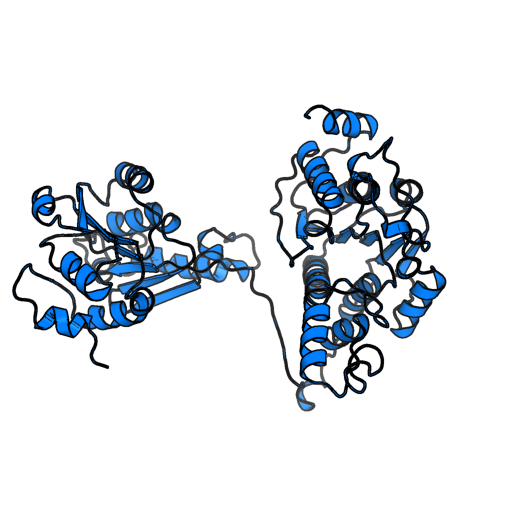932 -7.722 0.326 1.00 93.69 173 TRP A N 1
ATOM 1426 C CA . TRP A 1 173 ? -6.858 -8.009 -0.644 1.00 93.69 173 TRP A CA 1
ATOM 1427 C C . TRP A 1 173 ? -6.792 -9.463 -1.142 1.00 93.69 173 TRP A C 1
ATOM 1429 O O . TRP A 1 173 ? -6.154 -9.732 -2.160 1.00 93.69 173 TRP A O 1
ATOM 1439 N N . HIS A 1 174 ? -7.397 -10.411 -0.427 1.00 93.56 174 HIS A N 1
ATOM 1440 C CA . HIS A 1 174 ? -7.414 -11.826 -0.800 1.00 93.56 174 HIS A CA 1
ATOM 1441 C C . HIS A 1 174 ? -8.626 -12.208 -1.656 1.00 93.56 174 HIS A C 1
ATOM 1443 O O . HIS A 1 174 ? -8.641 -13.296 -2.243 1.00 93.56 174 HIS A O 1
ATOM 1449 N N . ILE A 1 175 ? -9.621 -11.326 -1.747 1.00 91.38 175 ILE A N 1
ATOM 1450 C CA . ILE A 1 175 ? -10.826 -11.535 -2.539 1.00 91.38 175 ILE A CA 1
ATOM 1451 C C . ILE A 1 175 ? -10.477 -11.271 -4.005 1.00 91.38 175 ILE A C 1
ATOM 1453 O O . ILE A 1 175 ? -9.898 -10.250 -4.365 1.00 91.38 175 ILE A O 1
ATOM 1457 N N . ARG A 1 176 ? -10.726 -12.273 -4.854 1.00 85.12 176 ARG A N 1
ATOM 1458 C CA . ARG A 1 176 ? -10.262 -12.282 -6.254 1.00 85.12 176 ARG A CA 1
ATOM 1459 C C . ARG A 1 176 ? -11.286 -11.733 -7.246 1.00 85.12 176 ARG A C 1
ATOM 1461 O O . ARG A 1 176 ? -10.920 -11.494 -8.395 1.00 85.12 176 ARG A O 1
ATOM 1468 N N . ASN A 1 177 ? -12.539 -11.615 -6.824 1.00 86.44 177 ASN A N 1
ATOM 1469 C CA . ASN A 1 177 ? -13.625 -10.995 -7.575 1.00 86.44 177 ASN A CA 1
ATOM 1470 C C . ASN A 1 177 ? -13.845 -9.557 -7.062 1.00 86.44 177 ASN A C 1
ATOM 1472 O O . ASN A 1 177 ? -13.227 -9.145 -6.084 1.00 86.44 177 ASN A O 1
ATOM 1476 N N . ASP A 1 178 ? -14.724 -8.802 -7.715 1.00 81.62 178 ASP A N 1
ATOM 1477 C CA . ASP A 1 178 ? -15.005 -7.406 -7.352 1.00 81.62 178 ASP A CA 1
ATOM 1478 C C . ASP A 1 178 ? -16.156 -7.271 -6.327 1.00 81.62 178 ASP A C 1
ATOM 1480 O O . ASP A 1 178 ? -16.768 -6.213 -6.213 1.00 81.62 178 ASP A O 1
ATOM 1484 N N . GLU A 1 179 ? -16.488 -8.336 -5.581 1.00 89.00 179 GLU A N 1
ATOM 1485 C CA . GLU A 1 179 ? -17.618 -8.333 -4.630 1.00 89.00 179 GLU A CA 1
ATOM 1486 C C . GLU A 1 179 ? -17.338 -7.506 -3.367 1.00 89.00 179 GLU A C 1
ATOM 1488 O O . GLU A 1 179 ? -18.271 -6.981 -2.759 1.00 89.00 179 GLU A O 1
ATOM 1493 N N . LEU A 1 180 ? -16.065 -7.368 -2.977 1.00 91.75 180 LEU A N 1
ATOM 1494 C CA . LEU A 1 180 ? -15.650 -6.577 -1.820 1.00 91.75 180 LEU A CA 1
ATOM 1495 C C . LEU A 1 180 ? -14.387 -5.759 -2.142 1.00 91.75 180 LEU A C 1
ATOM 1497 O O . LEU A 1 180 ? -13.278 -6.298 -2.087 1.00 91.75 180 LEU A O 1
ATOM 1501 N N . PRO A 1 181 ? -14.517 -4.464 -2.482 1.00 91.56 181 PRO A N 1
ATOM 1502 C CA . PRO A 1 181 ? -13.362 -3.630 -2.779 1.00 91.56 181 PRO A CA 1
ATOM 1503 C C . PRO A 1 181 ? -12.520 -3.368 -1.523 1.00 91.56 181 PRO A C 1
ATOM 1505 O O . PRO A 1 181 ? -13.034 -3.294 -0.406 1.00 91.56 181 PRO A O 1
ATOM 1508 N N . VAL A 1 182 ? -11.214 -3.172 -1.724 1.00 94.00 182 VAL A N 1
ATOM 1509 C CA . VAL A 1 182 ? -10.284 -2.728 -0.675 1.00 94.00 182 VAL A CA 1
ATOM 1510 C C . VAL A 1 182 ? -10.724 -1.356 -0.170 1.00 94.00 182 VAL A C 1
ATOM 1512 O O . VAL A 1 182 ? -10.758 -0.395 -0.938 1.00 94.00 182 VAL A O 1
ATOM 1515 N N . SER A 1 183 ? -11.015 -1.260 1.123 1.00 95.12 183 SER A N 1
ATOM 1516 C CA . SER A 1 183 ? -11.475 -0.030 1.768 1.00 95.12 183 SER A CA 1
ATOM 1517 C C . SER A 1 183 ? -10.383 0.619 2.622 1.00 95.12 183 SER A C 1
ATOM 1519 O O . SER A 1 183 ? -9.315 0.041 2.859 1.00 95.12 183 SER A O 1
ATOM 1521 N N . ASP A 1 184 ? -10.666 1.810 3.150 1.00 95.00 184 ASP A N 1
ATOM 1522 C CA . ASP A 1 184 ? -9.813 2.451 4.157 1.00 95.00 184 ASP A CA 1
ATOM 1523 C C . ASP A 1 184 ? -9.639 1.568 5.395 1.00 95.00 184 ASP A C 1
ATOM 1525 O O . ASP A 1 184 ? -8.558 1.537 5.987 1.00 95.00 184 ASP A O 1
ATOM 1529 N N . PHE A 1 185 ? -10.658 0.778 5.755 1.00 97.50 185 PHE A N 1
ATOM 1530 C CA . PHE A 1 185 ? -10.551 -0.195 6.837 1.00 97.50 185 PHE A CA 1
ATOM 1531 C C . PHE A 1 185 ? -9.489 -1.257 6.526 1.00 97.50 185 PHE A C 1
ATOM 1533 O O . PHE A 1 185 ? -8.636 -1.524 7.373 1.00 97.50 185 PHE A O 1
ATOM 1540 N N . THR A 1 186 ? -9.475 -1.806 5.304 1.00 97.12 186 THR A N 1
ATOM 1541 C CA . THR A 1 186 ? -8.453 -2.767 4.852 1.00 97.12 186 THR A CA 1
ATOM 1542 C C . THR A 1 186 ? -7.043 -2.177 4.952 1.00 97.12 186 THR A C 1
ATOM 1544 O O . THR A 1 186 ? -6.112 -2.843 5.407 1.00 97.12 186 THR A O 1
ATOM 1547 N N . ARG A 1 187 ? -6.890 -0.905 4.562 1.00 96.38 187 ARG A N 1
ATOM 1548 C CA . ARG A 1 187 ? -5.601 -0.194 4.509 1.00 96.38 187 ARG A CA 1
ATOM 1549 C C . ARG A 1 187 ? -5.097 0.287 5.868 1.00 96.38 187 ARG A C 1
ATOM 1551 O O . ARG A 1 187 ? -3.903 0.558 5.991 1.00 96.38 187 ARG A O 1
ATOM 1558 N N . SER A 1 188 ? -5.971 0.400 6.867 1.00 96.62 188 SER A N 1
ATOM 1559 C CA . SER A 1 188 ? -5.641 1.009 8.163 1.00 96.62 188 SER A CA 1
ATOM 1560 C C . SER A 1 188 ? -5.823 0.098 9.380 1.00 96.62 188 SER A C 1
ATOM 1562 O O . SER A 1 188 ? -5.383 0.477 10.463 1.00 96.62 188 SER A O 1
ATOM 1564 N N . SER A 1 189 ? -6.406 -1.097 9.237 1.00 97.31 189 SER A N 1
ATOM 1565 C CA . SER A 1 189 ? -6.647 -2.024 10.358 1.00 97.31 189 SER A CA 1
ATOM 1566 C C . SER A 1 189 ? -5.702 -3.220 10.316 1.00 97.31 189 SER A C 1
ATOM 1568 O O . SER A 1 189 ? -5.675 -3.959 9.331 1.00 97.31 189 SER A O 1
ATOM 1570 N N . ASN A 1 190 ? -4.942 -3.427 11.393 1.00 96.88 190 ASN A N 1
ATOM 1571 C CA . ASN A 1 190 ? -3.975 -4.513 11.555 1.00 96.88 190 ASN A CA 1
ATOM 1572 C C . ASN A 1 190 ? -4.630 -5.829 11.973 1.00 96.88 190 ASN A C 1
ATOM 1574 O O . ASN A 1 190 ? -4.373 -6.868 11.367 1.00 96.88 190 ASN A O 1
ATOM 1578 N N . SER A 1 191 ? -5.451 -5.779 13.019 1.00 98.00 191 SER A N 1
ATOM 1579 C CA . SER A 1 191 ? -6.051 -6.955 13.645 1.00 98.00 191 SER A CA 1
ATOM 1580 C C . SER A 1 191 ? -7.334 -6.596 14.389 1.00 98.00 191 SER A C 1
ATOM 1582 O O . SER A 1 191 ? -7.517 -5.461 14.828 1.00 98.00 191 SER A O 1
ATOM 1584 N N . LEU A 1 192 ? -8.217 -7.589 14.526 1.00 98.56 192 LEU A N 1
ATOM 1585 C CA . LEU A 1 192 ? -9.409 -7.551 15.370 1.00 98.56 192 LEU A CA 1
ATOM 1586 C C . LEU A 1 192 ? -9.262 -8.644 16.434 1.00 98.56 192 LEU A C 1
ATOM 1588 O O . LEU A 1 192 ? -8.992 -9.798 16.096 1.00 98.56 192 LEU A O 1
ATOM 1592 N N . HIS A 1 193 ? -9.445 -8.291 17.702 1.00 98.62 193 HIS A N 1
ATOM 1593 C CA . HIS A 1 193 ? -9.369 -9.194 18.845 1.00 98.62 193 HIS A CA 1
ATOM 1594 C C . HIS A 1 193 ? -10.737 -9.241 19.520 1.00 98.62 193 HIS A C 1
ATOM 1596 O O . HIS A 1 193 ? -11.159 -8.266 20.141 1.00 98.62 193 HIS A O 1
ATOM 1602 N N . PHE A 1 194 ? -11.428 -10.369 19.377 1.00 98.38 194 PHE A N 1
ATOM 1603 C CA . PHE A 1 194 ? -12.676 -10.628 20.085 1.00 98.38 194 PHE A CA 1
ATOM 1604 C C . PHE A 1 194 ? -12.368 -11.363 21.385 1.00 98.38 194 PHE A C 1
ATOM 1606 O O . PHE A 1 194 ? -11.818 -12.466 21.368 1.00 98.38 194 PHE A O 1
ATOM 1613 N N . TYR A 1 195 ? -12.748 -10.749 22.495 1.00 98.50 195 TYR A N 1
ATOM 1614 C CA . TYR A 1 195 ? -12.776 -11.357 23.818 1.00 98.50 195 TYR A CA 1
ATOM 1615 C C . TYR A 1 195 ? -14.231 -11.540 24.252 1.00 98.50 195 TYR A C 1
ATOM 1617 O O . TYR A 1 195 ? -15.151 -11.069 23.578 1.00 98.50 195 TYR A O 1
ATOM 1625 N N . ASP A 1 196 ? -14.450 -12.212 25.384 1.00 97.88 196 ASP A N 1
ATOM 1626 C CA . ASP A 1 196 ? -15.780 -12.261 25.986 1.00 97.88 196 ASP A CA 1
ATOM 1627 C C . ASP A 1 196 ? -16.278 -10.834 26.257 1.00 97.88 196 ASP A C 1
ATOM 1629 O O . ASP A 1 196 ? -15.756 -10.125 27.120 1.00 97.88 196 ASP A O 1
ATOM 1633 N N . SER A 1 197 ? -17.269 -10.427 25.464 1.00 98.06 197 SER A N 1
ATOM 1634 C CA . SER A 1 197 ? -17.919 -9.126 25.500 1.00 98.06 197 SER A CA 1
ATOM 1635 C C . SER A 1 197 ? -17.057 -7.888 25.164 1.00 98.06 197 SER A C 1
ATOM 1637 O O . SER A 1 197 ? -17.471 -6.765 25.448 1.00 98.06 197 SER A O 1
ATOM 1639 N N . VAL A 1 198 ? -15.907 -8.043 24.500 1.00 98.75 198 VAL A N 1
ATOM 1640 C CA . VAL A 1 198 ? -15.068 -6.904 24.062 1.00 98.75 198 VAL A CA 1
ATOM 1641 C C . VAL A 1 198 ? -14.541 -7.126 22.648 1.00 98.75 198 VAL A C 1
ATOM 1643 O O . VAL A 1 198 ? -14.109 -8.228 22.307 1.00 98.75 198 VAL A O 1
ATOM 1646 N N . LEU A 1 199 ? -14.516 -6.066 21.837 1.00 98.81 199 LEU A N 1
ATOM 1647 C CA . LEU A 1 199 ? -13.778 -6.023 20.572 1.00 98.81 199 LEU A CA 1
ATOM 1648 C C . LEU A 1 199 ? -12.681 -4.970 20.659 1.00 98.81 199 LEU A C 1
ATOM 1650 O O . LEU A 1 199 ? -12.965 -3.806 20.921 1.00 98.81 199 LEU A O 1
ATOM 1654 N N . VAL A 1 200 ? -11.447 -5.368 20.356 1.00 98.88 200 VAL A N 1
ATOM 1655 C CA . VAL A 1 200 ? -10.319 -4.452 20.156 1.00 98.88 200 VAL A CA 1
ATOM 1656 C C . VAL A 1 200 ? -9.889 -4.483 18.695 1.00 98.88 200 VAL A C 1
ATOM 1658 O O . VAL A 1 200 ? -9.661 -5.555 18.137 1.00 98.88 200 VAL A O 1
ATOM 1661 N N . ILE A 1 201 ? -9.745 -3.317 18.072 1.00 98.81 201 ILE A N 1
ATOM 1662 C CA . ILE A 1 201 ? -9.217 -3.156 16.716 1.00 98.81 201 ILE A CA 1
ATOM 1663 C C . ILE A 1 201 ? -7.930 -2.343 16.798 1.00 98.81 201 ILE A C 1
ATOM 1665 O O . ILE A 1 201 ? -7.950 -1.168 17.172 1.00 98.81 201 ILE A O 1
ATOM 1669 N N . GLU A 1 202 ? -6.809 -2.962 16.431 1.00 98.62 202 GLU A N 1
ATOM 1670 C CA . GLU A 1 202 ? -5.525 -2.266 16.338 1.00 98.62 202 GLU A CA 1
ATOM 1671 C C . GLU A 1 202 ? -5.329 -1.712 14.930 1.00 98.62 202 GLU A C 1
ATOM 1673 O O . GLU A 1 202 ? -5.440 -2.448 13.943 1.00 98.62 202 GLU A O 1
ATOM 1678 N N . LYS A 1 203 ? -4.996 -0.423 14.823 1.00 98.50 203 LYS A N 1
ATOM 1679 C CA . LYS A 1 203 ? -4.684 0.208 13.541 1.00 98.50 203 LYS A CA 1
ATOM 1680 C C . LYS A 1 203 ? -3.204 0.065 13.193 1.00 98.50 203 LYS A C 1
ATOM 1682 O O . LYS A 1 203 ? -2.331 0.036 14.061 1.00 98.50 203 LYS A O 1
ATOM 1687 N N . LYS A 1 204 ? -2.946 -0.084 11.894 1.00 95.56 204 LYS A N 1
ATOM 1688 C CA . LYS A 1 204 ? -1.626 -0.005 11.257 1.00 95.56 204 LYS A CA 1
ATOM 1689 C C . LYS A 1 204 ? -1.828 0.273 9.775 1.00 95.56 204 LYS A C 1
ATOM 1691 O O . LYS A 1 204 ? -2.640 -0.402 9.141 1.00 95.56 204 LYS A O 1
ATOM 1696 N N . LYS A 1 205 ? -1.043 1.182 9.187 1.00 93.50 205 LYS A N 1
ATOM 1697 C CA . LYS A 1 205 ? -0.976 1.288 7.719 1.00 93.50 205 LYS A CA 1
ATOM 1698 C C . LYS A 1 205 ? -0.517 -0.037 7.127 1.00 93.50 205 LYS A C 1
ATOM 1700 O O . LYS A 1 205 ? 0.544 -0.553 7.487 1.00 93.50 205 LYS A O 1
ATOM 1705 N N . ARG A 1 206 ? -1.307 -0.571 6.205 1.00 91.44 206 ARG A N 1
ATOM 1706 C CA . ARG A 1 206 ? -1.051 -1.839 5.530 1.00 91.44 206 ARG A CA 1
ATOM 1707 C C . ARG A 1 206 ? -0.909 -1.619 4.034 1.00 91.44 206 ARG A C 1
ATOM 1709 O O . ARG A 1 206 ? -1.671 -0.878 3.418 1.00 91.44 206 ARG A O 1
ATOM 1716 N N . LEU A 1 207 ? 0.073 -2.307 3.470 1.00 86.62 207 LEU A N 1
ATOM 1717 C CA . LEU A 1 207 ? 0.229 -2.485 2.034 1.00 86.62 207 LEU A CA 1
ATOM 1718 C C . LEU A 1 207 ? -0.467 -3.788 1.609 1.00 86.62 207 LEU A C 1
ATOM 1720 O O . LEU A 1 207 ? -0.677 -4.661 2.462 1.00 86.62 207 LEU A O 1
ATOM 1724 N N . PRO A 1 208 ? -0.786 -3.954 0.312 1.00 88.56 208 PRO A N 1
ATOM 1725 C CA . PRO A 1 208 ? -1.243 -5.234 -0.211 1.00 88.56 208 PRO A CA 1
ATOM 1726 C C . PRO A 1 208 ? -0.289 -6.367 0.200 1.00 88.56 208 PRO A C 1
ATOM 1728 O O . PRO A 1 208 ? 0.925 -6.188 0.109 1.00 88.56 208 PRO A O 1
ATOM 1731 N N . PRO A 1 209 ? -0.793 -7.528 0.652 1.00 86.81 209 PRO A N 1
ATOM 1732 C CA . PRO A 1 209 ? 0.053 -8.640 1.058 1.00 86.81 209 PRO A CA 1
ATOM 1733 C C . PRO A 1 209 ? 0.826 -9.190 -0.148 1.00 86.81 209 PRO A C 1
ATOM 1735 O O . PRO A 1 209 ? 0.250 -9.431 -1.210 1.00 86.81 209 PRO A O 1
ATOM 1738 N N . TRP A 1 210 ? 2.121 -9.449 0.030 1.00 80.56 210 TRP A N 1
ATOM 1739 C CA . TRP A 1 210 ? 2.956 -10.156 -0.943 1.00 80.56 210 TRP A CA 1
ATOM 1740 C C . TRP A 1 210 ? 3.486 -11.465 -0.350 1.00 80.56 210 TRP A C 1
ATOM 1742 O O . TRP A 1 210 ? 3.528 -11.655 0.865 1.00 80.56 210 TRP A O 1
ATOM 1752 N N . ASN A 1 211 ? 3.842 -12.408 -1.221 1.00 75.88 211 ASN A N 1
ATOM 1753 C CA . ASN A 1 211 ? 4.372 -13.709 -0.821 1.00 75.88 211 ASN A CA 1
ATOM 1754 C C . ASN A 1 211 ? 5.908 -13.660 -0.801 1.00 75.88 211 ASN A C 1
ATOM 1756 O O . ASN A 1 211 ? 6.513 -13.262 -1.795 1.00 75.88 211 ASN A O 1
ATOM 1760 N N . GLU A 1 212 ? 6.525 -14.096 0.297 1.00 68.94 212 GLU A N 1
ATOM 1761 C CA . GLU A 1 212 ? 7.970 -14.329 0.393 1.00 68.94 212 GLU A CA 1
ATOM 1762 C C . GLU A 1 212 ? 8.249 -15.785 0.785 1.00 68.94 212 GLU A C 1
ATOM 1764 O O . GLU A 1 212 ? 7.555 -16.363 1.622 1.00 68.94 212 GLU A O 1
ATOM 1769 N N . LYS A 1 213 ? 9.309 -16.368 0.216 1.00 71.44 213 LYS A N 1
ATOM 1770 C CA . LYS A 1 213 ? 9.860 -17.673 0.605 1.00 71.44 213 LYS A CA 1
ATOM 1771 C C . LYS A 1 213 ? 11.354 -17.525 0.894 1.00 71.44 213 LYS A C 1
ATOM 1773 O O . LYS A 1 213 ? 12.037 -16.795 0.181 1.00 71.44 213 LYS A O 1
ATOM 1778 N N . ARG A 1 214 ? 11.861 -18.217 1.919 1.00 67.12 214 ARG A N 1
ATOM 1779 C CA . ARG A 1 214 ? 13.288 -18.261 2.296 1.00 67.12 214 ARG A CA 1
ATOM 1780 C C . ARG A 1 214 ? 13.682 -19.689 2.692 1.00 67.12 214 ARG A C 1
ATOM 1782 O O . ARG A 1 214 ? 12.840 -20.424 3.201 1.00 67.12 214 ARG A O 1
ATOM 1789 N N . GLY A 1 215 ? 14.948 -20.056 2.487 1.00 72.31 215 GLY A N 1
ATOM 1790 C CA . GLY A 1 215 ? 15.482 -21.404 2.736 1.00 72.31 215 GLY A CA 1
ATOM 1791 C C . GLY A 1 215 ? 15.628 -22.251 1.465 1.00 72.31 215 GLY A C 1
ATOM 1792 O O . GLY A 1 215 ? 15.357 -21.779 0.362 1.00 72.31 215 GLY A O 1
ATOM 1793 N N . GLU A 1 216 ? 16.076 -23.497 1.622 1.00 60.12 216 GLU A N 1
ATOM 1794 C CA . GLU A 1 216 ? 16.223 -24.455 0.519 1.00 60.12 216 GLU A CA 1
ATOM 1795 C C . GLU A 1 216 ? 14.982 -25.350 0.398 1.00 60.12 216 GLU A C 1
ATOM 1797 O O . GLU A 1 216 ? 14.470 -25.875 1.389 1.00 60.12 216 GLU A O 1
ATOM 1802 N N . GLU A 1 217 ? 14.479 -25.535 -0.824 1.00 60.94 217 GLU A N 1
ATOM 1803 C CA . GLU A 1 217 ? 13.364 -26.448 -1.072 1.00 60.94 217 GLU A CA 1
ATOM 1804 C C . GLU A 1 217 ? 13.806 -27.909 -0.904 1.00 60.94 217 GLU A C 1
ATOM 1806 O O . GLU A 1 217 ? 14.807 -28.352 -1.470 1.00 60.94 217 GLU A O 1
ATOM 1811 N N . ASN A 1 218 ? 13.022 -28.683 -0.151 1.00 56.00 218 ASN A N 1
ATOM 1812 C CA . ASN A 1 218 ? 13.294 -30.095 0.100 1.00 56.00 218 ASN A CA 1
ATOM 1813 C C . ASN A 1 218 ? 13.336 -30.890 -1.220 1.00 56.00 218 ASN A C 1
ATOM 1815 O O . ASN A 1 218 ? 12.367 -30.893 -1.985 1.00 56.00 218 ASN A O 1
ATOM 1819 N N . HIS A 1 219 ? 14.436 -31.617 -1.451 1.00 55.62 219 HIS A N 1
ATOM 1820 C CA . HIS A 1 219 ? 14.704 -32.371 -2.680 1.00 55.62 219 HIS A CA 1
ATOM 1821 C C . HIS A 1 219 ? 13.585 -33.345 -3.085 1.00 55.62 219 HIS A C 1
ATOM 1823 O O . HIS A 1 219 ? 13.411 -33.626 -4.270 1.00 55.62 219 HIS A O 1
ATOM 1829 N N . VAL A 1 220 ? 12.791 -33.823 -2.123 1.00 52.66 220 VAL A N 1
ATOM 1830 C CA . VAL A 1 220 ? 11.664 -34.737 -2.359 1.00 52.66 220 VAL A CA 1
ATOM 1831 C C . VAL A 1 220 ? 10.496 -34.043 -3.083 1.00 52.66 220 VAL A C 1
ATOM 1833 O O . VAL A 1 220 ? 9.837 -34.658 -3.924 1.00 52.66 220 VAL A O 1
ATOM 1836 N N . MET A 1 221 ? 10.269 -32.749 -2.829 1.00 46.19 221 MET A N 1
ATOM 1837 C CA . MET A 1 221 ? 9.170 -31.972 -3.430 1.00 46.19 221 MET A CA 1
ATOM 1838 C C . MET A 1 221 ? 9.515 -31.411 -4.823 1.00 46.19 221 MET A C 1
ATOM 1840 O O . MET A 1 221 ? 8.616 -31.043 -5.576 1.00 46.19 221 MET A O 1
ATOM 1844 N N . LEU A 1 222 ? 10.797 -31.405 -5.210 1.00 46.69 222 LEU A N 1
ATOM 1845 C CA . LEU A 1 222 ? 11.299 -30.848 -6.479 1.00 46.69 222 LEU A CA 1
ATOM 1846 C C . LEU A 1 222 ? 10.913 -31.651 -7.735 1.00 46.69 222 LEU A C 1
ATOM 1848 O O . LEU A 1 222 ? 11.189 -31.211 -8.851 1.00 46.69 222 LEU A O 1
ATOM 1852 N N . SER A 1 223 ? 10.304 -32.829 -7.586 1.00 45.03 223 SER A N 1
ATOM 1853 C CA . SER A 1 223 ? 10.126 -33.782 -8.689 1.00 45.03 223 SER A CA 1
ATOM 1854 C C . SER A 1 223 ? 8.913 -33.533 -9.597 1.00 45.03 223 SER A C 1
ATOM 1856 O O . SER A 1 223 ? 8.730 -34.300 -10.540 1.00 45.03 223 SER A O 1
ATOM 1858 N N . LYS A 1 224 ? 8.071 -32.507 -9.361 1.00 43.75 224 LYS A N 1
ATOM 1859 C CA . LYS A 1 224 ? 6.761 -32.444 -10.047 1.00 43.75 224 LYS A CA 1
ATOM 1860 C C . LYS A 1 224 ? 6.266 -31.138 -10.669 1.00 43.75 224 LYS A C 1
ATOM 1862 O O . LYS A 1 224 ? 5.169 -31.203 -11.194 1.00 43.75 224 LYS A O 1
ATOM 1867 N N . ASN A 1 225 ? 7.006 -30.026 -10.684 1.00 47.41 225 ASN A N 1
ATOM 1868 C CA . ASN A 1 225 ? 6.798 -28.888 -11.615 1.00 47.41 225 ASN A CA 1
ATOM 1869 C C . ASN A 1 225 ? 7.758 -27.746 -11.245 1.00 47.41 225 ASN A C 1
ATOM 1871 O O . ASN A 1 225 ? 7.412 -26.880 -10.443 1.00 47.41 225 ASN A O 1
ATOM 1875 N N . LYS A 1 226 ? 8.977 -27.741 -11.796 1.00 46.16 226 LYS A N 1
ATOM 1876 C CA . LYS A 1 226 ? 9.889 -26.604 -11.623 1.00 46.16 226 LYS A CA 1
ATOM 1877 C C . LYS A 1 226 ? 9.526 -25.497 -12.620 1.00 46.16 226 LYS A C 1
ATOM 1879 O O . LYS A 1 226 ? 9.486 -25.794 -13.814 1.00 46.16 226 LYS A O 1
ATOM 1884 N N . PRO A 1 227 ? 9.317 -24.240 -12.189 1.00 53.16 227 PRO A N 1
ATOM 1885 C CA . PRO A 1 227 ? 9.495 -23.116 -13.100 1.00 53.16 227 PRO A CA 1
ATOM 1886 C C . PRO A 1 227 ? 10.929 -23.149 -13.646 1.00 53.16 227 PRO A C 1
ATOM 1888 O O . PRO A 1 227 ? 11.860 -23.547 -12.944 1.00 53.16 227 PRO A O 1
ATOM 1891 N N . THR A 1 228 ? 11.110 -22.744 -14.903 1.00 69.62 228 THR A N 1
ATOM 1892 C CA . THR A 1 228 ? 12.416 -22.765 -15.585 1.00 69.62 228 THR A CA 1
ATOM 1893 C C . THR A 1 228 ? 13.481 -21.962 -14.827 1.00 69.62 228 THR A C 1
ATOM 1895 O O . THR A 1 228 ? 14.658 -22.311 -14.870 1.00 69.62 228 THR A O 1
ATOM 1898 N N . PHE A 1 229 ? 13.064 -20.924 -14.094 1.00 78.69 229 PHE A N 1
ATOM 1899 C CA . PHE A 1 229 ? 13.929 -20.072 -13.280 1.00 78.69 229 PHE A CA 1
ATOM 1900 C C . PHE A 1 229 ? 13.478 -20.021 -11.816 1.00 78.69 229 PHE A C 1
ATOM 1902 O O . PHE A 1 229 ? 12.289 -19.911 -11.522 1.00 78.69 229 PHE A O 1
ATOM 1909 N N . ASP A 1 230 ? 14.451 -20.006 -10.904 1.00 86.94 230 ASP A N 1
ATOM 1910 C CA . ASP A 1 230 ? 14.281 -19.537 -9.526 1.00 86.94 230 ASP A CA 1
ATOM 1911 C C . ASP A 1 230 ? 14.372 -18.003 -9.534 1.00 86.94 230 ASP A C 1
ATOM 1913 O O . ASP A 1 230 ? 15.457 -17.438 -9.697 1.00 86.94 230 ASP A O 1
ATOM 1917 N N . PHE A 1 231 ? 13.232 -17.313 -9.419 1.00 89.88 231 PHE A N 1
ATOM 1918 C CA . PHE A 1 231 ? 13.200 -15.850 -9.520 1.00 89.88 231 PHE A CA 1
ATOM 1919 C C . PHE A 1 231 ? 13.938 -15.147 -8.385 1.00 89.88 231 PHE A C 1
ATOM 1921 O O . PHE A 1 231 ? 14.486 -14.074 -8.620 1.00 89.88 231 PHE A O 1
ATOM 1928 N N . PHE A 1 232 ? 14.004 -15.732 -7.188 1.00 87.44 232 PHE A N 1
ATOM 1929 C CA . PHE A 1 232 ? 14.771 -15.144 -6.092 1.00 87.44 232 PHE A CA 1
ATOM 1930 C C . PHE A 1 232 ? 16.256 -15.087 -6.466 1.00 87.44 232 PHE A C 1
ATOM 1932 O O . PHE A 1 232 ? 16.870 -14.018 -6.441 1.00 87.44 232 PHE A O 1
ATOM 1939 N N . LYS A 1 233 ? 16.808 -16.221 -6.915 1.00 88.50 233 LYS A N 1
ATOM 1940 C CA . LYS A 1 233 ? 18.210 -16.300 -7.348 1.00 88.50 233 LYS A CA 1
ATOM 1941 C C . LYS A 1 233 ? 18.480 -15.480 -8.603 1.00 88.50 233 LYS A C 1
ATOM 1943 O O . LYS A 1 233 ? 19.521 -14.835 -8.687 1.00 88.50 233 LYS A O 1
ATOM 1948 N N . LEU A 1 234 ? 17.553 -15.473 -9.563 1.00 93.75 234 LEU A N 1
ATOM 1949 C CA . LEU A 1 234 ? 17.706 -14.700 -10.794 1.00 93.75 234 LEU A CA 1
ATOM 1950 C C . LEU A 1 234 ? 17.786 -13.197 -10.507 1.00 93.75 234 LEU A C 1
ATOM 1952 O O . LEU A 1 234 ? 18.679 -12.542 -11.033 1.00 93.75 234 LEU A O 1
ATOM 1956 N N . LYS A 1 235 ? 16.912 -12.657 -9.648 1.00 96.00 235 LYS A N 1
ATOM 1957 C CA . LYS A 1 235 ? 16.956 -11.236 -9.267 1.00 96.00 235 LYS A CA 1
ATOM 1958 C C . LYS A 1 235 ? 18.292 -10.865 -8.634 1.00 96.00 235 LYS A C 1
ATOM 1960 O O . LYS A 1 235 ? 18.894 -9.876 -9.028 1.00 96.00 235 LYS A O 1
ATOM 1965 N N . LEU A 1 236 ? 18.771 -11.671 -7.688 1.00 92.44 236 LEU A N 1
ATOM 1966 C CA . LEU A 1 236 ? 20.055 -11.434 -7.026 1.00 92.44 236 LEU A CA 1
ATOM 1967 C C . LEU A 1 236 ? 21.226 -11.488 -8.014 1.00 92.44 236 LEU A C 1
ATOM 1969 O O . LEU A 1 236 ? 22.069 -10.593 -8.009 1.00 92.44 236 LEU A O 1
ATOM 1973 N N . ARG A 1 237 ? 21.220 -12.451 -8.939 1.00 93.19 237 ARG A N 1
ATOM 1974 C CA . ARG A 1 237 ? 22.238 -12.545 -9.989 1.00 93.19 237 ARG A CA 1
ATOM 1975 C C . ARG A 1 237 ? 22.238 -11.329 -10.920 1.00 93.19 237 ARG A C 1
ATOM 1977 O O . ARG A 1 237 ? 23.299 -10.770 -11.170 1.00 93.19 237 ARG A O 1
ATOM 1984 N N . LEU A 1 238 ? 21.062 -10.873 -11.361 1.00 96.00 238 LEU A N 1
ATOM 1985 C CA . LEU A 1 238 ? 20.921 -9.659 -12.180 1.00 96.00 238 LEU A CA 1
ATOM 1986 C C . LEU A 1 238 ? 21.399 -8.395 -11.447 1.00 96.00 238 LEU A C 1
ATOM 1988 O O . LEU A 1 238 ? 21.777 -7.418 -12.086 1.00 96.00 238 LEU A O 1
ATOM 1992 N N . LEU A 1 239 ? 21.418 -8.417 -10.114 1.00 95.62 239 LEU A N 1
ATOM 1993 C CA . LEU A 1 239 ? 21.939 -7.353 -9.253 1.00 95.62 239 LEU A CA 1
ATOM 1994 C C . LEU A 1 239 ? 23.446 -7.504 -8.947 1.00 95.62 239 LEU A C 1
ATOM 1996 O O . LEU A 1 239 ? 23.995 -6.734 -8.159 1.00 95.62 239 LEU A O 1
ATOM 2000 N N . GLY A 1 240 ? 24.133 -8.473 -9.564 1.00 91.69 240 GLY A N 1
ATOM 2001 C CA . GLY A 1 240 ? 25.564 -8.719 -9.355 1.00 91.69 240 GLY A CA 1
ATOM 2002 C C . GLY A 1 240 ? 25.887 -9.450 -8.048 1.00 91.69 240 GLY A C 1
ATOM 2003 O O . GLY A 1 240 ? 27.004 -9.336 -7.542 1.00 91.69 240 GLY A O 1
ATOM 2004 N N . VAL A 1 241 ? 24.915 -10.167 -7.473 1.00 88.62 241 VAL A N 1
ATOM 2005 C CA . VAL A 1 241 ? 25.108 -11.017 -6.292 1.00 88.62 241 VAL A CA 1
ATOM 2006 C C . VAL A 1 241 ? 25.302 -12.465 -6.742 1.00 88.62 241 VAL A C 1
ATOM 2008 O O . VAL A 1 241 ? 24.403 -13.078 -7.322 1.00 88.62 241 VAL A O 1
ATOM 2011 N N . ASP A 1 242 ? 26.477 -13.010 -6.452 1.00 81.81 242 ASP A N 1
ATOM 2012 C CA . ASP A 1 242 ? 26.848 -14.407 -6.646 1.00 81.81 242 ASP A CA 1
ATOM 2013 C C . ASP A 1 242 ? 26.827 -15.122 -5.283 1.00 81.81 242 ASP A C 1
ATOM 2015 O O . ASP A 1 242 ? 27.361 -14.627 -4.290 1.00 81.81 242 ASP A O 1
ATOM 2019 N N . PHE A 1 243 ? 26.173 -16.282 -5.213 1.00 71.31 243 PHE A N 1
ATOM 2020 C CA . PHE A 1 243 ? 26.030 -17.028 -3.960 1.00 71.31 243 PHE A CA 1
ATOM 2021 C C . PHE A 1 243 ? 27.325 -17.712 -3.511 1.00 71.31 243 PHE A C 1
ATOM 2023 O O . PHE A 1 243 ? 27.498 -17.932 -2.315 1.00 71.31 243 PHE A O 1
ATOM 2030 N N . ASP A 1 244 ? 28.220 -18.017 -4.448 1.00 69.94 244 ASP A N 1
ATOM 2031 C CA . ASP A 1 244 ? 29.499 -18.669 -4.181 1.00 69.94 244 ASP A CA 1
ATOM 2032 C C . ASP A 1 244 ? 30.622 -17.632 -4.033 1.00 69.94 244 ASP A C 1
ATOM 2034 O O . ASP A 1 244 ? 31.547 -17.816 -3.243 1.00 69.94 244 ASP A O 1
ATOM 2038 N N . ASN A 1 245 ? 30.527 -16.517 -4.767 1.00 69.19 245 ASN A N 1
ATOM 2039 C CA . ASN A 1 245 ? 31.594 -15.517 -4.872 1.00 69.19 245 ASN A CA 1
ATOM 2040 C C . ASN A 1 245 ? 31.262 -14.158 -4.226 1.00 69.19 245 ASN A C 1
ATOM 2042 O O . ASN A 1 245 ? 32.069 -13.234 -4.306 1.00 69.19 245 ASN A O 1
ATOM 2046 N N . GLY A 1 246 ? 30.102 -13.994 -3.585 1.00 76.00 246 GLY A N 1
ATOM 2047 C CA . GLY A 1 246 ? 29.689 -12.737 -2.953 1.00 76.00 246 GLY A CA 1
ATOM 2048 C C . GLY A 1 246 ? 29.224 -11.671 -3.955 1.00 76.00 246 GLY A C 1
ATOM 2049 O O . GLY A 1 246 ? 28.658 -11.972 -4.999 1.00 76.00 246 GLY A O 1
ATOM 2050 N N . ILE A 1 247 ? 29.425 -10.389 -3.642 1.00 79.25 247 ILE A N 1
ATOM 2051 C CA . ILE A 1 247 ? 28.945 -9.272 -4.480 1.00 79.25 247 ILE A CA 1
ATOM 2052 C C . ILE A 1 247 ? 30.047 -8.786 -5.419 1.00 79.25 247 ILE A C 1
ATOM 2054 O O . ILE A 1 247 ? 31.187 -8.604 -4.988 1.00 79.25 247 ILE A O 1
ATOM 2058 N N . ASP 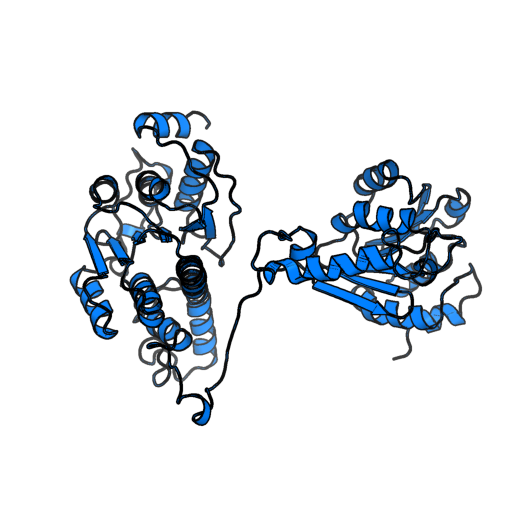A 1 248 ? 29.688 -8.536 -6.681 1.00 78.50 248 ASP A N 1
ATOM 2059 C CA . ASP A 1 248 ? 30.560 -7.946 -7.702 1.00 78.50 248 ASP A CA 1
ATOM 2060 C C . ASP A 1 248 ? 31.921 -8.656 -7.823 1.00 78.50 248 ASP A C 1
ATOM 2062 O O . ASP A 1 248 ? 32.978 -8.028 -7.748 1.00 78.50 248 ASP A O 1
ATOM 2066 N N . ASN A 1 249 ? 31.885 -9.980 -8.019 1.00 73.00 249 ASN A N 1
ATOM 2067 C CA . ASN A 1 249 ? 33.061 -10.851 -8.158 1.00 73.00 249 ASN A CA 1
ATOM 2068 C C . ASN A 1 249 ? 34.005 -10.829 -6.936 1.00 73.00 249 ASN A C 1
ATOM 2070 O O . ASN A 1 249 ? 35.224 -10.744 -7.089 1.00 73.00 249 ASN A O 1
ATOM 2074 N N . GLY A 1 250 ? 33.458 -10.910 -5.720 1.00 65.81 250 GLY A N 1
ATOM 2075 C CA . GLY A 1 250 ? 34.256 -11.066 -4.495 1.00 65.81 250 GLY A CA 1
ATOM 2076 C C . GLY A 1 250 ? 34.612 -9.777 -3.764 1.00 65.81 250 GLY A C 1
ATOM 2077 O O . GLY A 1 250 ? 35.353 -9.838 -2.785 1.00 65.81 250 GLY A O 1
ATOM 2078 N N . TYR A 1 251 ? 34.063 -8.625 -4.167 1.00 61.91 251 TYR A N 1
ATOM 2079 C CA . TYR A 1 251 ? 34.396 -7.317 -3.585 1.00 61.91 251 TYR A CA 1
ATOM 2080 C C . TYR A 1 251 ? 34.131 -7.225 -2.068 1.00 61.91 251 TYR A C 1
ATOM 2082 O O . TYR A 1 251 ? 34.792 -6.454 -1.379 1.00 61.91 251 TYR A O 1
ATOM 2090 N N . ALA A 1 252 ? 33.204 -8.030 -1.537 1.00 63.62 252 ALA A N 1
ATOM 2091 C CA . ALA A 1 252 ? 32.832 -8.028 -0.118 1.00 63.62 252 ALA A CA 1
ATOM 2092 C C . ALA A 1 252 ? 32.715 -9.430 0.508 1.00 63.62 252 ALA A C 1
ATOM 2094 O O . ALA A 1 252 ? 32.112 -9.581 1.565 1.00 63.62 252 ALA A O 1
ATOM 2095 N N . ALA A 1 253 ? 33.281 -10.469 -0.115 1.00 65.44 253 ALA A N 1
ATOM 2096 C CA . ALA A 1 253 ? 33.097 -11.849 0.355 1.00 65.44 253 ALA A CA 1
ATOM 2097 C C . ALA A 1 253 ? 33.649 -12.109 1.777 1.00 65.44 253 ALA A C 1
ATOM 2099 O O . ALA A 1 253 ? 33.191 -13.027 2.449 1.00 65.44 253 ALA A O 1
ATOM 2100 N N . ASN A 1 254 ? 34.598 -11.288 2.247 1.00 70.38 254 ASN A N 1
ATOM 2101 C CA . ASN A 1 254 ? 35.306 -11.487 3.518 1.00 70.38 254 ASN A CA 1
ATOM 2102 C C . ASN A 1 254 ? 34.987 -10.437 4.605 1.00 70.38 254 ASN A C 1
ATOM 2104 O O . ASN A 1 254 ? 35.585 -10.496 5.678 1.00 70.38 254 ASN A O 1
ATOM 2108 N N . ASP A 1 255 ? 34.076 -9.487 4.354 1.00 78.56 255 ASP A N 1
ATOM 2109 C CA . ASP A 1 255 ? 33.653 -8.465 5.328 1.00 78.56 255 ASP A CA 1
ATOM 2110 C C . ASP A 1 255 ? 32.121 -8.504 5.502 1.00 78.56 255 ASP A C 1
ATOM 2112 O O . ASP A 1 255 ? 31.393 -8.001 4.643 1.00 78.56 255 ASP A O 1
ATOM 2116 N N . PRO A 1 256 ? 31.610 -9.101 6.597 1.00 78.25 256 PRO A N 1
ATOM 2117 C CA . PRO A 1 256 ? 30.174 -9.271 6.813 1.00 78.25 256 PRO A CA 1
ATOM 2118 C C . PRO A 1 256 ? 29.383 -7.961 6.905 1.00 78.25 256 PRO A C 1
ATOM 2120 O O . PRO A 1 256 ? 28.237 -7.921 6.464 1.00 78.25 256 PRO A O 1
ATOM 2123 N N . ILE A 1 257 ? 29.976 -6.896 7.455 1.00 80.81 257 ILE A N 1
ATOM 2124 C CA . ILE A 1 257 ? 29.290 -5.607 7.634 1.00 80.81 257 ILE A CA 1
ATOM 2125 C C . ILE A 1 257 ? 29.169 -4.910 6.280 1.00 80.81 257 ILE A C 1
ATOM 2127 O O . ILE A 1 257 ? 28.097 -4.422 5.915 1.00 80.81 257 ILE A O 1
ATOM 2131 N N . LEU A 1 258 ? 30.259 -4.899 5.508 1.00 80.31 258 LEU A N 1
ATOM 2132 C CA . LEU A 1 258 ? 30.248 -4.362 4.151 1.00 80.31 258 LEU A CA 1
ATOM 2133 C C . LEU A 1 258 ? 29.296 -5.157 3.247 1.00 80.31 258 LEU A C 1
ATOM 2135 O O . LEU A 1 258 ? 28.568 -4.566 2.449 1.00 80.31 258 LEU A O 1
ATOM 2139 N N . LEU A 1 259 ? 29.270 -6.484 3.389 1.00 78.94 259 LEU A N 1
ATOM 2140 C CA . LEU A 1 259 ? 28.352 -7.354 2.661 1.00 78.94 259 LEU A CA 1
ATOM 2141 C C . LEU A 1 259 ? 26.890 -7.019 2.977 1.00 78.94 259 LEU A C 1
ATOM 2143 O O . LEU A 1 259 ? 26.097 -6.861 2.053 1.00 78.94 259 LEU A O 1
ATOM 2147 N N . GLU A 1 260 ? 26.533 -6.872 4.255 1.00 82.06 260 GLU A N 1
ATOM 2148 C CA . GLU A 1 260 ? 25.175 -6.504 4.671 1.00 82.06 260 GLU A CA 1
ATOM 2149 C C . GLU A 1 260 ? 24.754 -5.139 4.104 1.00 82.06 260 GLU A C 1
ATOM 2151 O O . GLU A 1 260 ? 23.666 -5.013 3.536 1.00 82.06 260 GLU A O 1
ATOM 2156 N N . ALA A 1 261 ? 25.634 -4.136 4.176 1.00 84.19 261 ALA A N 1
ATOM 2157 C CA . ALA A 1 261 ? 25.373 -2.810 3.622 1.00 84.19 261 ALA A CA 1
ATOM 2158 C C . ALA A 1 261 ? 25.139 -2.853 2.101 1.00 84.19 261 ALA A C 1
ATOM 2160 O O . ALA A 1 261 ? 24.147 -2.310 1.611 1.00 84.19 261 ALA A O 1
ATOM 2161 N N . LEU A 1 262 ? 25.999 -3.554 1.355 1.00 84.62 262 LEU A N 1
ATOM 2162 C CA . LEU A 1 262 ? 25.864 -3.701 -0.096 1.00 84.62 262 LEU A CA 1
ATOM 2163 C C . LEU A 1 262 ? 24.617 -4.507 -0.484 1.00 84.62 262 LEU A C 1
ATOM 2165 O O . LEU A 1 262 ? 23.942 -4.156 -1.450 1.00 84.62 262 LEU A O 1
ATOM 2169 N N . LEU A 1 263 ? 24.263 -5.554 0.269 1.00 86.31 263 LEU A N 1
ATOM 2170 C CA . LEU A 1 263 ? 23.008 -6.281 0.061 1.00 86.31 263 LEU A CA 1
ATOM 2171 C C . LEU A 1 263 ? 21.799 -5.368 0.266 1.00 86.31 263 LEU A C 1
ATOM 2173 O O . LEU A 1 263 ? 20.860 -5.429 -0.524 1.00 86.31 263 LEU A O 1
ATOM 2177 N N . ASN A 1 264 ? 21.828 -4.496 1.275 1.00 88.38 264 ASN A N 1
ATOM 2178 C CA . ASN A 1 264 ? 20.768 -3.519 1.494 1.00 88.38 264 ASN A CA 1
ATOM 2179 C C . ASN A 1 264 ? 20.680 -2.506 0.338 1.00 88.38 264 ASN A C 1
ATOM 2181 O O . ASN A 1 264 ? 19.588 -2.193 -0.133 1.00 88.38 264 ASN A O 1
ATOM 2185 N N . GLU A 1 265 ? 21.813 -2.050 -0.199 1.00 90.12 265 GLU A N 1
ATOM 2186 C CA . GLU A 1 265 ? 21.817 -1.207 -1.399 1.00 90.12 265 GLU A CA 1
ATOM 2187 C C . GLU A 1 265 ? 21.248 -1.924 -2.628 1.00 90.12 265 GLU A C 1
ATOM 2189 O O . GLU A 1 265 ? 20.486 -1.315 -3.377 1.00 90.12 265 GLU A O 1
ATOM 2194 N N . ARG A 1 266 ? 21.566 -3.211 -2.838 1.00 92.06 266 ARG A N 1
ATOM 2195 C CA . ARG A 1 266 ? 20.959 -4.033 -3.904 1.00 92.06 266 ARG A CA 1
ATOM 2196 C C . ARG A 1 266 ? 19.478 -4.291 -3.649 1.00 92.06 266 ARG A C 1
ATOM 2198 O O . ARG A 1 266 ? 18.705 -4.409 -4.593 1.00 92.06 266 ARG A O 1
ATOM 2205 N N . TYR A 1 267 ? 19.057 -4.371 -2.393 1.00 91.88 267 TYR A N 1
ATOM 2206 C CA . TYR A 1 267 ? 17.656 -4.550 -2.041 1.00 91.88 267 TYR A CA 1
ATOM 2207 C C . TYR A 1 267 ? 16.824 -3.307 -2.391 1.00 91.88 267 TYR A C 1
ATOM 2209 O O . TYR A 1 267 ? 15.772 -3.433 -3.021 1.00 91.88 267 TYR A O 1
ATOM 2217 N N . GLU A 1 268 ? 17.333 -2.119 -2.053 1.00 93.56 268 GLU A N 1
ATOM 2218 C CA . GLU A 1 268 ? 16.693 -0.819 -2.309 1.00 93.56 268 GLU A CA 1
ATOM 2219 C C . GLU A 1 268 ? 16.968 -0.252 -3.718 1.00 93.56 268 GLU A C 1
ATOM 2221 O O . GLU A 1 268 ? 16.280 0.665 -4.162 1.00 93.56 268 GLU A O 1
ATOM 2226 N N . GLY A 1 269 ? 17.988 -0.749 -4.422 1.00 95.75 269 GLY A N 1
ATOM 2227 C CA . GLY A 1 269 ? 18.448 -0.213 -5.710 1.00 95.75 269 GLY A CA 1
ATOM 2228 C C . GLY A 1 269 ? 19.040 1.194 -5.591 1.00 95.75 269 GLY A C 1
ATOM 2229 O O . GLY A 1 269 ? 18.662 2.090 -6.340 1.00 95.75 269 GLY A O 1
ATOM 2230 N N . LYS A 1 270 ? 19.913 1.407 -4.596 1.00 94.12 270 LYS A N 1
ATOM 2231 C CA . LYS A 1 270 ? 20.538 2.712 -4.282 1.00 94.12 270 LYS A CA 1
ATOM 2232 C C . LYS A 1 270 ? 21.969 2.877 -4.798 1.00 94.12 270 LYS A C 1
ATOM 2234 O O . LYS A 1 270 ? 22.611 3.878 -4.499 1.00 94.12 270 LYS A O 1
ATOM 2239 N N . SER A 1 271 ? 22.484 1.908 -5.544 1.00 89.56 271 SER A N 1
ATOM 2240 C CA . SER A 1 271 ? 23.819 1.993 -6.135 1.00 89.56 271 SER A CA 1
ATOM 2241 C C . SER A 1 271 ? 23.888 1.275 -7.474 1.00 89.56 271 SER A C 1
ATOM 2243 O O . SER A 1 271 ? 23.086 0.386 -7.759 1.00 89.56 271 SER A O 1
ATOM 2245 N N . TRP A 1 272 ? 24.856 1.674 -8.299 1.00 91.69 272 TRP A N 1
ATOM 2246 C CA . TRP A 1 272 ? 25.106 1.090 -9.613 1.00 91.69 272 TRP A CA 1
ATOM 2247 C C . TRP A 1 272 ? 25.986 -0.159 -9.477 1.00 91.69 272 TRP A C 1
ATOM 2249 O O . TRP A 1 272 ? 27.148 -0.044 -9.070 1.00 91.69 272 TRP A O 1
ATOM 2259 N N . PRO A 1 273 ? 25.477 -1.365 -9.793 1.00 91.81 273 PRO A N 1
ATOM 2260 C CA . PRO A 1 273 ? 26.272 -2.578 -9.658 1.00 91.81 273 PRO A CA 1
ATOM 2261 C C . PRO A 1 273 ? 27.435 -2.601 -10.646 1.00 91.81 273 PRO A C 1
ATOM 2263 O O . PRO A 1 273 ? 27.267 -2.319 -11.836 1.00 91.81 273 PRO A O 1
ATOM 2266 N N . LYS A 1 274 ? 28.621 -3.014 -10.187 1.00 90.00 274 LYS A N 1
ATOM 2267 C CA . LYS A 1 274 ? 29.783 -3.118 -11.082 1.00 90.00 274 LYS A CA 1
ATOM 2268 C C . LYS A 1 274 ? 29.559 -4.193 -12.139 1.00 90.00 274 LYS A C 1
ATOM 2270 O O . LYS A 1 274 ? 29.888 -3.973 -13.301 1.00 90.00 274 LYS A O 1
ATOM 2275 N N . THR A 1 275 ? 28.965 -5.315 -11.735 1.00 90.56 275 THR A N 1
ATOM 2276 C CA . THR A 1 275 ? 28.800 -6.519 -12.565 1.00 90.56 275 THR A CA 1
ATOM 2277 C C . THR A 1 275 ? 27.350 -6.846 -12.909 1.00 90.56 275 THR A C 1
ATOM 2279 O O . THR A 1 275 ? 27.112 -7.505 -13.917 1.00 90.56 275 THR A O 1
ATOM 2282 N N . GLY A 1 276 ? 26.388 -6.378 -12.106 1.00 94.19 276 GLY A N 1
ATOM 2283 C CA . GLY A 1 276 ? 24.966 -6.647 -12.325 1.00 94.19 276 GLY A CA 1
ATOM 2284 C C . GLY A 1 276 ? 24.442 -6.065 -13.638 1.00 94.19 276 GLY A C 1
ATOM 2285 O O . GLY A 1 276 ? 24.896 -5.017 -14.099 1.00 94.19 276 GLY A O 1
ATOM 2286 N N . GLU A 1 277 ? 23.465 -6.741 -14.234 1.00 97.88 277 GLU A N 1
ATOM 2287 C CA . GLU A 1 277 ? 22.770 -6.301 -15.442 1.00 97.88 277 GLU A CA 1
ATOM 2288 C C . GLU A 1 277 ? 21.613 -5.318 -15.173 1.00 97.88 277 GLU A C 1
ATOM 2290 O O . GLU A 1 277 ? 21.037 -4.778 -16.116 1.00 97.88 277 GLU A O 1
ATOM 2295 N N . THR A 1 278 ? 21.250 -5.058 -13.914 1.00 98.19 278 THR A N 1
ATOM 2296 C CA . THR A 1 278 ? 20.280 -4.010 -13.550 1.00 98.19 278 THR A CA 1
ATOM 2297 C C . THR A 1 278 ? 20.646 -3.312 -12.243 1.00 98.19 278 THR A C 1
ATOM 2299 O O . THR A 1 278 ? 21.247 -3.924 -11.366 1.00 98.19 278 THR A O 1
ATOM 2302 N N . MET A 1 279 ? 20.285 -2.033 -12.114 1.00 97.69 279 MET A N 1
ATOM 2303 C CA . MET A 1 279 ? 20.510 -1.213 -10.914 1.00 97.69 279 MET A CA 1
ATOM 2304 C C . MET A 1 279 ? 19.235 -0.950 -10.101 1.00 97.69 279 MET A C 1
ATOM 2306 O O . MET A 1 279 ? 19.290 -0.354 -9.030 1.00 97.69 279 MET A O 1
ATOM 2310 N N . ILE A 1 280 ? 18.089 -1.446 -10.571 1.00 98.31 280 ILE A N 1
ATOM 2311 C CA . ILE A 1 280 ? 16.762 -1.063 -10.062 1.00 98.31 280 ILE A CA 1
ATOM 2312 C C . ILE A 1 280 ? 16.457 -1.680 -8.687 1.00 98.31 280 ILE A C 1
ATOM 2314 O O . ILE A 1 280 ? 15.474 -1.371 -8.029 1.00 98.31 280 ILE A O 1
ATOM 2318 N N . GLY A 1 281 ? 17.298 -2.601 -8.232 1.00 97.38 281 GLY A N 1
ATOM 2319 C CA . GLY A 1 281 ? 17.146 -3.260 -6.947 1.00 97.38 281 GLY A CA 1
ATOM 2320 C C . GLY A 1 281 ? 16.069 -4.344 -6.890 1.00 97.38 281 GLY A C 1
ATOM 2321 O O . GLY A 1 281 ? 15.258 -4.557 -7.798 1.00 97.38 281 GLY A O 1
ATOM 2322 N N . TYR A 1 282 ? 16.081 -5.085 -5.784 1.00 96.56 282 TYR A N 1
ATOM 2323 C CA . TYR A 1 282 ? 15.236 -6.266 -5.607 1.00 96.56 282 TYR A CA 1
ATOM 2324 C C . TYR A 1 282 ? 13.741 -5.918 -5.520 1.00 96.56 282 TYR A C 1
ATOM 2326 O O . TYR A 1 282 ? 12.897 -6.672 -6.023 1.00 96.56 282 TYR A O 1
ATOM 2334 N N . LYS A 1 283 ? 13.392 -4.782 -4.901 1.00 96.31 283 LYS A N 1
ATOM 2335 C CA . LYS A 1 283 ? 11.996 -4.335 -4.756 1.00 96.31 283 LYS A CA 1
ATOM 2336 C C . LYS A 1 283 ? 11.338 -4.039 -6.102 1.00 96.31 283 LYS A C 1
ATOM 2338 O O . LYS A 1 283 ? 10.265 -4.580 -6.370 1.00 96.31 283 LYS A O 1
ATOM 2343 N N . ARG A 1 284 ? 11.990 -3.271 -6.981 1.00 98.44 284 ARG A N 1
ATOM 2344 C CA . ARG A 1 284 ? 11.457 -2.956 -8.320 1.00 98.44 284 ARG A CA 1
ATOM 2345 C C . ARG A 1 284 ? 11.426 -4.177 -9.240 1.00 98.44 284 ARG A C 1
ATOM 2347 O O . ARG A 1 284 ? 10.428 -4.381 -9.928 1.00 98.44 284 ARG A O 1
ATOM 2354 N N . LEU A 1 285 ? 12.402 -5.089 -9.156 1.00 98.50 285 LEU A N 1
ATOM 2355 C CA . LEU A 1 285 ? 12.292 -6.402 -9.817 1.00 98.50 285 LEU A CA 1
ATOM 2356 C C . LEU A 1 285 ? 11.087 -7.214 -9.306 1.00 98.50 285 LEU A C 1
ATOM 2358 O O . LEU A 1 285 ? 10.390 -7.868 -10.079 1.00 98.50 285 LEU A O 1
ATOM 2362 N N . SER A 1 286 ? 10.805 -7.169 -8.004 1.00 96.56 286 SER A N 1
ATOM 2363 C CA . SER A 1 286 ? 9.630 -7.835 -7.425 1.00 96.56 286 SER A CA 1
ATOM 2364 C C . SER A 1 286 ? 8.315 -7.165 -7.8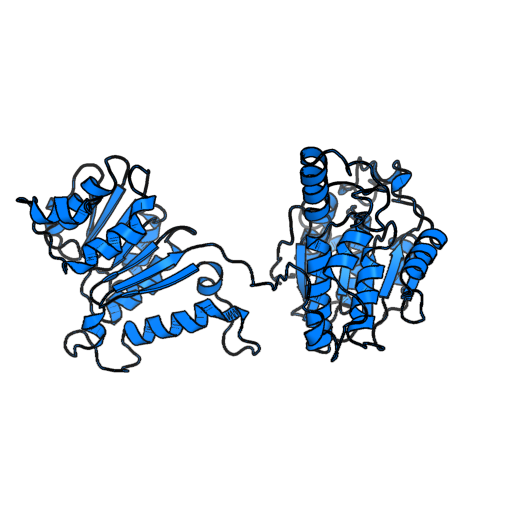33 1.00 96.56 286 SER A C 1
ATOM 2366 O O . SER A 1 286 ? 7.317 -7.858 -8.020 1.00 96.56 286 SER A O 1
ATOM 2368 N N . ASN A 1 287 ? 8.313 -5.849 -8.055 1.00 98.56 287 ASN A N 1
ATOM 2369 C CA . ASN A 1 287 ? 7.176 -5.146 -8.643 1.00 98.56 287 ASN A CA 1
ATOM 2370 C C . ASN A 1 287 ? 6.925 -5.567 -10.104 1.00 98.56 287 ASN A C 1
ATOM 2372 O O . ASN A 1 287 ? 5.777 -5.833 -10.462 1.00 98.56 287 ASN A O 1
ATOM 2376 N N . ILE A 1 288 ? 7.976 -5.724 -10.921 1.00 98.81 288 ILE A N 1
ATOM 2377 C CA . ILE A 1 288 ? 7.857 -6.271 -12.286 1.00 98.81 288 ILE A CA 1
ATOM 2378 C C . ILE A 1 288 ? 7.236 -7.674 -12.250 1.00 98.81 288 ILE A C 1
ATOM 2380 O O . ILE A 1 288 ? 6.305 -7.955 -13.007 1.00 98.81 288 ILE A O 1
ATOM 2384 N N . GLU A 1 289 ? 7.696 -8.547 -11.344 1.00 97.56 289 GLU A N 1
ATOM 2385 C CA . GLU A 1 289 ? 7.105 -9.879 -11.156 1.00 97.56 289 GLU A CA 1
ATOM 2386 C C . GLU A 1 289 ? 5.619 -9.787 -10.783 1.00 97.56 289 GLU A C 1
ATOM 2388 O O . GLU A 1 289 ? 4.780 -10.462 -11.383 1.00 97.56 289 GLU A O 1
ATOM 2393 N N . PHE A 1 290 ? 5.268 -8.931 -9.821 1.00 94.94 290 PHE A N 1
ATOM 2394 C CA . PHE A 1 290 ? 3.881 -8.717 -9.414 1.00 94.94 290 PHE A CA 1
ATOM 2395 C C . PHE A 1 290 ? 3.003 -8.270 -10.592 1.00 94.94 290 PHE A C 1
ATOM 2397 O O . PHE A 1 290 ? 1.941 -8.854 -10.825 1.00 94.94 290 PHE A O 1
ATOM 2404 N N . CYS A 1 291 ? 3.444 -7.277 -11.366 1.00 97.56 29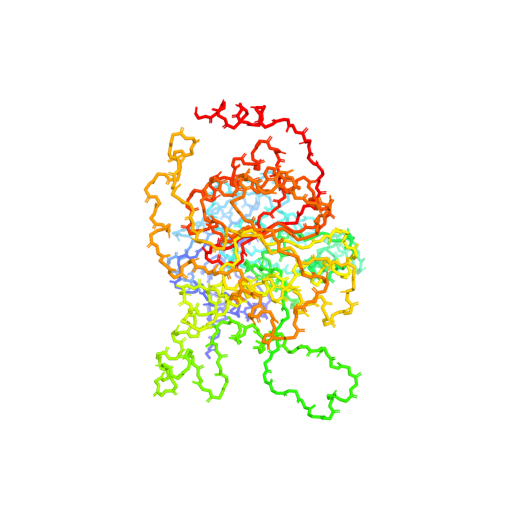1 CYS A N 1
ATOM 2405 C CA . CYS A 1 291 ? 2.687 -6.766 -12.504 1.00 97.56 291 CYS A CA 1
ATOM 2406 C C . CYS A 1 291 ? 2.517 -7.844 -13.583 1.00 97.56 291 CYS A C 1
ATOM 2408 O O . CYS A 1 291 ? 1.394 -8.131 -14.001 1.00 97.56 291 CYS A O 1
ATOM 2410 N N . LEU A 1 292 ? 3.606 -8.507 -13.989 1.00 97.19 292 LEU A N 1
ATOM 2411 C CA . LEU A 1 292 ? 3.570 -9.532 -15.036 1.00 97.19 292 LEU A CA 1
ATOM 2412 C C . LEU A 1 292 ? 2.751 -10.757 -14.643 1.00 97.19 292 LEU A C 1
ATOM 2414 O O . LEU A 1 292 ? 1.975 -11.261 -15.453 1.00 97.19 292 LEU A O 1
ATOM 2418 N N . THR A 1 293 ? 2.868 -11.232 -13.404 1.00 89.62 293 THR A N 1
ATOM 2419 C CA . THR A 1 293 ? 2.078 -12.385 -12.955 1.00 89.62 293 THR A CA 1
ATOM 2420 C C . THR A 1 293 ? 0.582 -12.074 -12.934 1.00 89.62 293 THR A C 1
ATOM 2422 O O . THR A 1 293 ? -0.215 -12.933 -13.312 1.00 89.62 293 THR A O 1
ATOM 2425 N N . ASN A 1 294 ? 0.180 -10.849 -12.577 1.00 87.69 294 ASN A N 1
ATOM 2426 C CA . ASN A 1 294 ? -1.213 -10.407 -12.693 1.00 87.69 294 ASN A CA 1
ATOM 2427 C C . ASN A 1 294 ? -1.665 -10.277 -14.154 1.00 87.69 294 ASN A C 1
ATOM 2429 O O . ASN A 1 294 ? -2.738 -10.775 -14.495 1.00 87.69 294 ASN A O 1
ATOM 2433 N N . ILE A 1 295 ? -0.840 -9.678 -15.019 1.00 96.88 295 ILE A N 1
ATOM 2434 C CA . ILE A 1 295 ? -1.089 -9.562 -16.465 1.00 96.88 295 ILE A CA 1
ATOM 2435 C C . ILE A 1 295 ? -1.344 -10.936 -17.091 1.00 96.88 295 ILE A C 1
ATOM 2437 O O . ILE A 1 295 ? -2.316 -11.103 -17.826 1.00 96.88 295 ILE A O 1
ATOM 2441 N N . ILE A 1 296 ? -0.498 -11.923 -16.786 1.00 91.75 296 ILE A N 1
ATOM 2442 C CA . ILE A 1 296 ? -0.616 -13.289 -17.309 1.00 91.75 296 ILE A CA 1
ATOM 2443 C C . ILE A 1 296 ? -1.878 -13.957 -16.759 1.00 91.75 296 ILE A C 1
ATOM 2445 O O . ILE A 1 296 ? -2.688 -14.458 -17.530 1.00 91.75 296 ILE A O 1
ATOM 2449 N N . ARG A 1 297 ? -2.094 -13.928 -15.436 1.00 84.19 297 ARG A N 1
ATOM 2450 C CA . ARG A 1 297 ? -3.257 -14.578 -14.797 1.00 84.19 297 ARG A CA 1
ATOM 2451 C C . ARG A 1 297 ? -4.594 -14.035 -15.291 1.00 84.19 297 ARG A C 1
ATOM 2453 O O . ARG A 1 297 ? -5.553 -14.793 -15.381 1.00 84.19 297 ARG A O 1
ATOM 2460 N N . LYS A 1 298 ? -4.661 -12.734 -15.574 1.00 87.88 298 LYS A N 1
ATOM 2461 C CA . LYS A 1 298 ? -5.870 -12.059 -16.059 1.00 87.88 298 LYS A CA 1
ATOM 2462 C C . LYS A 1 298 ? -5.939 -11.973 -17.589 1.00 87.88 298 LYS A C 1
ATOM 2464 O O . LYS A 1 298 ? -6.871 -11.368 -18.101 1.00 87.88 298 LYS A O 1
ATOM 2469 N N . ASN A 1 299 ? -4.981 -12.566 -18.312 1.00 90.88 299 ASN A N 1
ATOM 2470 C CA . ASN A 1 299 ? -4.884 -12.530 -19.776 1.00 90.88 299 ASN A CA 1
ATOM 2471 C C . ASN A 1 299 ? -4.994 -11.111 -20.363 1.00 90.88 299 ASN A C 1
ATOM 2473 O O . ASN A 1 299 ? -5.672 -10.881 -21.364 1.00 90.88 299 ASN A O 1
ATOM 2477 N N . ILE A 1 300 ? -4.330 -10.140 -19.734 1.00 97.75 300 ILE A N 1
ATOM 2478 C CA . ILE A 1 300 ? -4.384 -8.739 -20.163 1.00 97.75 300 ILE A CA 1
ATOM 2479 C C . ILE A 1 300 ? -3.628 -8.611 -21.492 1.00 97.75 300 ILE A C 1
ATOM 2481 O O . ILE A 1 300 ? -2.454 -8.983 -21.541 1.00 97.75 300 ILE A O 1
ATOM 2485 N N . PRO A 1 301 ? -4.246 -8.115 -22.578 1.00 98.12 301 PRO A N 1
ATOM 2486 C CA . PRO A 1 301 ? -3.629 -8.121 -23.903 1.00 98.12 301 PRO A CA 1
ATOM 2487 C C . PRO A 1 301 ? -2.498 -7.092 -24.032 1.00 98.12 301 PRO A C 1
ATOM 2489 O O . PRO A 1 301 ? -2.487 -6.074 -23.341 1.00 98.12 301 PRO A O 1
ATOM 2492 N N . GLY A 1 302 ? -1.570 -7.340 -24.956 1.00 98.50 302 GLY A N 1
ATOM 2493 C CA . GLY A 1 302 ? -0.467 -6.434 -25.289 1.00 98.50 302 GLY A CA 1
ATOM 2494 C C . GLY A 1 302 ? 0.898 -6.881 -24.771 1.00 98.50 302 GLY A C 1
ATOM 2495 O O . GLY A 1 302 ? 1.002 -7.728 -23.880 1.00 98.50 302 GLY A O 1
ATOM 2496 N N . ASP A 1 303 ? 1.936 -6.289 -25.343 1.00 98.88 303 ASP A N 1
ATOM 2497 C CA . ASP A 1 303 ? 3.346 -6.580 -25.089 1.00 98.88 303 ASP A CA 1
ATOM 2498 C C . ASP A 1 303 ? 3.851 -5.955 -23.778 1.00 98.88 303 ASP A C 1
ATOM 2500 O O . ASP A 1 303 ? 3.098 -5.336 -23.020 1.00 98.88 303 ASP A O 1
ATOM 2504 N N . CYS A 1 304 ? 5.131 -6.138 -23.482 1.00 98.88 304 CYS A N 1
ATOM 2505 C CA . CYS A 1 304 ? 5.839 -5.478 -22.394 1.00 98.88 304 CYS A CA 1
ATOM 2506 C C . CYS A 1 304 ? 6.916 -4.571 -22.989 1.00 98.88 304 CYS A C 1
ATOM 2508 O O . CYS A 1 304 ? 7.557 -4.959 -23.963 1.00 98.88 304 CYS A O 1
ATOM 2510 N N . ILE A 1 305 ? 7.132 -3.391 -22.416 1.00 98.88 305 ILE A N 1
ATOM 2511 C CA . ILE A 1 305 ? 8.227 -2.505 -22.817 1.00 98.88 305 ILE A CA 1
ATOM 2512 C C . ILE A 1 305 ? 8.897 -1.873 -21.606 1.00 98.88 305 ILE A C 1
ATOM 2514 O O . ILE A 1 305 ? 8.236 -1.528 -20.625 1.00 98.88 305 ILE A O 1
ATOM 2518 N N . GLU A 1 306 ? 10.203 -1.688 -21.731 1.00 98.94 306 GLU A N 1
ATOM 2519 C CA . GLU A 1 306 ? 11.007 -0.811 -20.895 1.00 98.94 306 GLU A CA 1
ATOM 2520 C C . GLU A 1 306 ? 11.665 0.255 -21.773 1.00 98.94 306 GLU A C 1
ATOM 2522 O O . GLU A 1 306 ? 12.204 -0.069 -22.837 1.00 98.94 306 GLU A O 1
ATOM 2527 N N . THR A 1 307 ? 11.584 1.516 -21.351 1.00 98.69 307 THR A N 1
ATOM 2528 C CA . THR A 1 307 ? 12.206 2.657 -22.032 1.00 98.69 307 THR A CA 1
ATOM 2529 C C . THR A 1 307 ? 13.318 3.223 -21.156 1.00 98.69 307 THR A C 1
ATOM 2531 O O . THR A 1 307 ? 13.033 3.961 -20.211 1.00 98.69 307 THR A O 1
ATOM 2534 N N . GLY A 1 308 ? 14.554 2.858 -21.497 1.00 98.31 308 GLY A N 1
ATOM 2535 C CA . GLY A 1 308 ? 15.752 3.049 -20.683 1.00 98.31 308 GLY A CA 1
ATOM 2536 C C . GLY A 1 308 ? 16.094 1.742 -19.976 1.00 98.31 308 GLY A C 1
ATOM 2537 O O . GLY A 1 308 ? 15.426 1.330 -19.036 1.00 98.31 308 GLY A O 1
ATOM 2538 N N . VAL A 1 309 ? 17.072 1.013 -20.512 1.00 98.44 309 VAL A N 1
ATOM 2539 C CA . VAL A 1 309 ? 17.320 -0.394 -20.149 1.00 98.44 309 VAL A CA 1
ATOM 2540 C C . VAL A 1 309 ? 18.702 -0.612 -19.550 1.00 98.44 309 VAL A C 1
ATOM 2542 O O . VAL A 1 309 ? 18.935 -1.653 -18.929 1.00 98.44 309 VAL A O 1
ATOM 2545 N N . TRP A 1 310 ? 19.636 0.328 -19.738 1.00 98.38 310 TRP A N 1
ATOM 2546 C CA . TRP A 1 310 ? 21.037 0.185 -19.335 1.00 98.38 310 TRP A CA 1
ATOM 2547 C C . TRP A 1 310 ? 21.628 -1.151 -19.831 1.00 98.38 310 TRP A C 1
ATOM 2549 O O . TRP A 1 310 ? 21.721 -1.394 -21.032 1.00 98.38 310 TRP A O 1
ATOM 2559 N N . ARG A 1 311 ? 21.995 -2.066 -18.924 1.00 98.62 311 ARG A N 1
ATOM 2560 C CA . ARG A 1 311 ? 22.521 -3.406 -19.241 1.00 98.62 311 ARG A CA 1
ATOM 2561 C C . ARG A 1 311 ? 21.438 -4.448 -19.556 1.00 98.62 311 ARG A C 1
ATOM 2563 O O . ARG A 1 311 ? 21.775 -5.586 -19.889 1.00 98.62 311 ARG A O 1
ATOM 2570 N N . GLY A 1 312 ? 20.161 -4.077 -19.489 1.00 98.62 312 GLY A N 1
ATOM 2571 C CA . GLY A 1 312 ? 19.005 -4.869 -19.913 1.00 98.62 312 GLY A CA 1
ATOM 2572 C C . GLY A 1 312 ? 18.442 -5.834 -18.869 1.00 98.62 312 GLY A C 1
ATOM 2573 O O . GLY A 1 312 ? 17.550 -6.615 -19.190 1.00 98.62 312 GLY A O 1
ATOM 2574 N N . GLY A 1 313 ? 18.936 -5.828 -17.629 1.00 98.69 313 GLY A N 1
ATOM 2575 C CA . GLY A 1 313 ? 18.588 -6.836 -16.624 1.00 98.69 313 GLY A CA 1
ATOM 2576 C C . GLY A 1 313 ? 17.104 -6.880 -16.255 1.00 98.69 313 GLY A C 1
ATOM 2577 O O . GLY A 1 313 ? 16.569 -7.960 -16.008 1.00 98.69 313 GLY A O 1
ATOM 2578 N N . ALA A 1 314 ? 16.411 -5.743 -16.281 1.00 98.81 314 ALA A N 1
ATOM 2579 C CA . ALA A 1 314 ? 14.978 -5.696 -16.020 1.00 98.81 314 ALA A CA 1
ATOM 2580 C C . ALA A 1 314 ? 14.169 -6.299 -17.184 1.00 98.81 314 ALA A C 1
ATOM 2582 O O . ALA A 1 314 ? 13.346 -7.185 -16.946 1.00 98.81 314 ALA A O 1
ATOM 2583 N N . CYS A 1 315 ? 14.487 -5.976 -18.442 1.00 98.88 315 CYS A N 1
ATOM 2584 C CA . CYS A 1 315 ? 13.936 -6.687 -19.604 1.00 98.88 315 CYS A CA 1
ATOM 2585 C C . CYS A 1 315 ? 14.261 -8.196 -19.621 1.00 98.88 315 CYS A C 1
ATOM 2587 O O . CYS A 1 315 ? 13.394 -9.011 -19.953 1.00 98.88 315 CYS A O 1
ATOM 2589 N N . ILE A 1 316 ? 15.482 -8.597 -19.241 1.00 98.88 316 ILE A N 1
ATOM 2590 C CA . ILE A 1 316 ? 15.863 -10.013 -19.085 1.00 98.88 316 ILE A CA 1
ATOM 2591 C C . ILE A 1 316 ? 14.932 -10.684 -18.074 1.00 98.88 316 ILE A C 1
ATOM 2593 O O . ILE A 1 316 ? 14.396 -11.763 -18.337 1.00 98.88 316 ILE A O 1
ATOM 2597 N N . PHE A 1 317 ? 14.679 -10.024 -16.943 1.00 98.81 317 PHE A N 1
ATOM 2598 C CA . PHE A 1 317 ? 13.761 -10.525 -15.931 1.00 98.81 317 PHE A CA 1
ATOM 2599 C C . PHE A 1 317 ? 12.317 -10.625 -16.449 1.00 98.81 317 PHE A C 1
ATOM 2601 O O . PHE A 1 317 ? 11.678 -11.660 -16.252 1.00 98.81 317 PHE A O 1
ATOM 2608 N N . MET A 1 318 ? 11.818 -9.624 -17.187 1.00 98.81 318 MET A N 1
ATOM 2609 C CA . MET A 1 318 ? 10.494 -9.690 -17.827 1.00 98.81 318 MET A CA 1
ATOM 2610 C C . MET A 1 318 ? 10.373 -10.919 -18.740 1.00 98.81 318 MET A C 1
ATOM 2612 O O . MET A 1 318 ? 9.412 -11.688 -18.640 1.00 98.81 318 MET A O 1
ATOM 2616 N N . ARG A 1 319 ? 11.381 -11.158 -19.592 1.00 98.62 319 ARG A N 1
ATOM 2617 C CA . ARG A 1 319 ? 11.411 -12.311 -20.502 1.00 98.62 319 ARG A CA 1
ATOM 2618 C C . ARG A 1 319 ? 11.471 -13.638 -19.742 1.00 98.62 319 ARG A C 1
ATOM 2620 O O . ARG A 1 319 ? 10.775 -14.578 -20.137 1.00 98.62 319 ARG A O 1
ATOM 2627 N N . ALA A 1 320 ? 12.238 -13.715 -18.652 1.00 97.88 320 ALA A N 1
ATOM 2628 C CA . ALA A 1 320 ? 12.312 -14.891 -17.782 1.00 97.88 320 ALA A CA 1
ATOM 2629 C C . ALA A 1 320 ? 10.952 -15.233 -17.159 1.00 97.88 320 ALA A C 1
ATOM 2631 O O . ALA A 1 320 ? 10.553 -16.400 -17.155 1.00 97.88 320 ALA A O 1
ATOM 2632 N N . VAL A 1 321 ? 10.214 -14.220 -16.684 1.00 96.44 321 VAL A N 1
ATOM 2633 C CA . VAL A 1 321 ? 8.865 -14.403 -16.132 1.00 96.44 321 VAL A CA 1
ATOM 2634 C C . VAL A 1 321 ? 7.926 -14.977 -17.191 1.00 96.44 321 VAL A C 1
ATOM 2636 O O . VAL A 1 321 ? 7.289 -15.999 -16.943 1.00 96.44 321 VAL A O 1
ATOM 2639 N N . LEU A 1 322 ? 7.902 -14.409 -18.400 1.00 96.38 322 LEU A N 1
ATOM 2640 C CA . LEU A 1 322 ? 7.080 -14.935 -19.498 1.00 96.38 322 LEU A CA 1
ATOM 2641 C C . LEU A 1 322 ? 7.437 -16.394 -19.850 1.00 96.38 322 LEU A C 1
ATOM 2643 O O . LEU A 1 322 ? 6.532 -17.220 -19.978 1.00 96.38 322 LEU A O 1
ATOM 2647 N N . LYS A 1 323 ? 8.736 -16.743 -19.933 1.00 94.94 323 LYS A N 1
ATOM 2648 C CA . LYS A 1 323 ? 9.210 -18.115 -20.237 1.00 94.94 323 LYS A CA 1
ATOM 2649 C C . LYS A 1 323 ? 8.757 -19.114 -19.169 1.00 94.94 323 LYS A C 1
ATOM 2651 O O . LYS A 1 323 ? 8.238 -20.170 -19.512 1.00 94.94 323 LYS A O 1
ATOM 2656 N N . SER A 1 324 ? 8.910 -18.778 -17.886 1.00 89.94 324 SER A N 1
ATOM 2657 C CA . SER A 1 324 ? 8.527 -19.652 -16.764 1.00 89.94 324 SER A CA 1
ATOM 2658 C C . SER A 1 324 ? 7.024 -19.931 -16.685 1.00 89.94 324 SER A C 1
ATOM 2660 O O . SER A 1 324 ? 6.632 -20.977 -16.177 1.00 89.94 324 SER A O 1
ATOM 2662 N N . TYR A 1 325 ? 6.187 -19.015 -17.180 1.00 88.75 325 TYR A N 1
ATOM 2663 C CA . TYR A 1 325 ? 4.733 -19.193 -17.262 1.00 88.75 325 TYR A CA 1
ATOM 2664 C C . TYR A 1 325 ? 4.270 -19.783 -18.606 1.00 88.75 325 TYR A C 1
ATOM 2666 O O . TYR A 1 325 ? 3.067 -19.891 -18.838 1.00 88.75 325 TYR A O 1
ATOM 2674 N N . GLY A 1 326 ? 5.198 -20.153 -19.498 1.00 88.44 326 GLY A N 1
ATOM 2675 C CA . GLY A 1 326 ? 4.877 -20.695 -20.820 1.00 88.44 326 GLY A CA 1
ATOM 2676 C C . GLY A 1 326 ? 4.164 -19.699 -21.741 1.00 88.44 326 GLY A C 1
ATOM 2677 O O . GLY A 1 326 ? 3.449 -20.119 -22.646 1.00 88.44 326 GLY A O 1
ATOM 2678 N N . ASN A 1 327 ? 4.314 -18.389 -21.512 1.00 92.50 327 ASN A N 1
ATOM 2679 C CA . ASN A 1 327 ? 3.677 -17.371 -22.342 1.00 92.50 327 ASN A CA 1
ATOM 2680 C C . ASN A 1 327 ? 4.477 -17.146 -23.636 1.00 92.50 327 ASN A C 1
ATOM 2682 O O . ASN A 1 327 ? 5.577 -16.590 -23.599 1.00 92.50 327 ASN A O 1
ATOM 2686 N N . SER A 1 328 ? 3.899 -17.553 -24.767 1.00 91.69 328 SER A N 1
ATOM 2687 C CA . SER A 1 328 ? 4.444 -17.379 -26.123 1.00 91.69 328 SER A CA 1
ATOM 2688 C C . SER A 1 328 ? 3.932 -16.136 -26.856 1.00 91.69 328 SER A C 1
ATOM 2690 O O . SER A 1 328 ? 4.460 -15.792 -27.906 1.00 91.69 328 SER A O 1
ATOM 2692 N N . GLU A 1 329 ? 2.908 -15.468 -26.322 1.00 94.06 329 GLU A N 1
ATOM 2693 C CA . GLU A 1 329 ? 2.161 -14.436 -27.056 1.00 94.06 329 GLU A CA 1
ATOM 2694 C C . GLU A 1 329 ? 2.763 -13.035 -26.918 1.00 94.06 329 GLU A C 1
ATOM 2696 O O . GLU A 1 329 ? 2.617 -12.202 -27.808 1.00 94.06 329 GLU A O 1
ATOM 2701 N N . LYS A 1 330 ? 3.407 -12.743 -25.783 1.00 98.06 330 LYS A N 1
ATOM 2702 C CA . LYS A 1 330 ? 3.883 -11.394 -25.456 1.00 98.06 330 LYS A CA 1
ATOM 2703 C C . LYS A 1 330 ? 5.322 -11.193 -25.900 1.00 98.06 330 LYS A C 1
ATOM 2705 O O . LYS A 1 330 ? 6.179 -12.035 -25.631 1.00 98.06 330 LYS A O 1
ATOM 2710 N N . THR A 1 331 ? 5.595 -10.042 -26.500 1.00 98.69 331 THR A N 1
ATOM 2711 C CA . THR A 1 331 ? 6.951 -9.565 -26.787 1.00 98.69 331 THR A CA 1
ATOM 2712 C C . THR A 1 331 ? 7.458 -8.683 -25.643 1.00 98.69 331 THR A C 1
ATOM 2714 O O . THR A 1 331 ? 6.691 -7.917 -25.063 1.00 98.69 331 THR A O 1
ATOM 2717 N N . VAL A 1 332 ? 8.753 -8.756 -25.333 1.00 98.88 332 VAL A N 1
ATOM 2718 C CA . VAL A 1 332 ? 9.484 -7.775 -24.521 1.00 98.88 332 VAL A CA 1
ATOM 2719 C C . VAL A 1 332 ? 10.233 -6.832 -25.460 1.00 98.88 332 VAL A C 1
ATOM 2721 O O . VAL A 1 332 ? 11.163 -7.238 -26.162 1.00 98.88 332 VAL A O 1
ATOM 2724 N N . TRP A 1 333 ? 9.811 -5.575 -25.480 1.00 98.88 333 TRP A N 1
ATOM 2725 C CA . TRP A 1 333 ? 10.459 -4.490 -26.200 1.00 98.88 333 TRP A CA 1
ATOM 2726 C C . TRP A 1 333 ? 11.522 -3.839 -25.317 1.00 98.88 333 TRP A C 1
ATOM 2728 O O . TRP A 1 333 ? 11.242 -3.402 -24.203 1.00 98.88 333 TRP A O 1
ATOM 2738 N N . VAL A 1 334 ? 12.738 -3.782 -25.843 1.00 98.81 334 VAL A N 1
ATOM 2739 C CA . VAL A 1 334 ? 13.928 -3.236 -25.188 1.00 98.81 334 VAL A CA 1
ATOM 2740 C C . VAL A 1 334 ? 14.258 -1.924 -25.896 1.00 98.81 334 VAL A C 1
ATOM 2742 O O . VAL A 1 334 ? 14.871 -1.944 -26.969 1.00 98.81 334 VAL A O 1
ATOM 2745 N N . ALA A 1 335 ? 13.768 -0.803 -25.361 1.00 98.75 335 ALA A N 1
ATOM 2746 C CA . ALA A 1 335 ? 13.885 0.505 -25.998 1.00 98.75 335 ALA A CA 1
ATOM 2747 C C . ALA A 1 335 ? 14.939 1.369 -25.305 1.00 98.75 335 ALA A C 1
ATOM 2749 O O . ALA A 1 335 ? 14.787 1.722 -24.139 1.00 98.75 335 ALA A O 1
ATOM 2750 N N . ASP A 1 336 ? 15.996 1.724 -26.031 1.00 98.62 336 ASP A N 1
ATOM 2751 C CA . ASP A 1 336 ? 17.116 2.505 -25.502 1.00 98.62 336 ASP A CA 1
ATOM 2752 C C . ASP A 1 336 ? 17.892 3.183 -26.643 1.00 98.62 336 ASP A C 1
ATOM 2754 O O . ASP A 1 336 ? 17.842 2.752 -27.802 1.00 98.62 336 ASP A O 1
ATOM 2758 N N . SER A 1 337 ? 18.657 4.224 -26.319 1.00 97.88 337 SER A N 1
ATOM 2759 C CA . SER A 1 337 ? 19.629 4.809 -27.245 1.00 97.88 337 SER A CA 1
ATOM 2760 C C . SER A 1 337 ? 20.787 3.840 -27.529 1.00 97.88 337 SER A C 1
ATOM 2762 O O . SER A 1 337 ? 21.350 3.842 -28.628 1.00 97.88 337 SER A O 1
ATOM 2764 N N . PHE A 1 338 ? 21.116 2.992 -26.547 1.00 98.25 338 PHE A N 1
ATOM 2765 C CA . PHE A 1 338 ? 22.328 2.181 -26.444 1.00 98.25 338 PHE A CA 1
ATOM 2766 C C . PHE A 1 338 ? 23.612 3.018 -26.520 1.00 98.25 338 PHE A C 1
ATOM 2768 O O . PHE A 1 338 ? 24.633 2.589 -27.070 1.00 98.25 338 PHE A O 1
ATOM 2775 N N . GLN A 1 339 ? 23.503 4.266 -26.063 1.00 96.50 339 GLN A N 1
ATOM 2776 C CA . GLN A 1 339 ? 24.524 5.308 -26.140 1.00 96.50 339 GLN A CA 1
ATOM 2777 C C . GLN A 1 339 ? 24.574 6.170 -24.863 1.00 96.50 339 GLN A C 1
ATOM 2779 O O . GLN A 1 339 ? 25.367 7.108 -24.807 1.00 96.50 339 GLN A O 1
ATOM 2784 N N . GLY A 1 340 ? 23.804 5.830 -23.822 1.00 94.50 340 GLY A N 1
ATOM 2785 C CA . GLY A 1 340 ? 23.649 6.628 -22.600 1.00 94.50 340 GLY A CA 1
ATOM 2786 C C . GLY A 1 340 ? 22.526 7.657 -22.734 1.00 94.50 340 GLY A C 1
ATOM 2787 O O . GLY A 1 340 ? 21.658 7.521 -23.598 1.00 94.50 340 GLY A O 1
ATOM 2788 N N . LEU A 1 341 ? 22.530 8.689 -21.890 1.00 93.81 341 LEU A N 1
ATOM 2789 C CA . LEU A 1 341 ? 21.505 9.736 -21.924 1.00 93.81 341 LEU A CA 1
ATOM 2790 C C . LEU A 1 341 ? 21.840 10.826 -22.958 1.00 93.81 341 LEU A C 1
ATOM 2792 O O . LEU A 1 341 ? 23.020 11.093 -23.213 1.00 93.81 341 LEU A O 1
ATOM 2796 N N . PRO A 1 342 ? 20.832 11.471 -23.577 1.00 93.44 342 PRO A N 1
ATOM 2797 C CA . PRO A 1 342 ? 21.081 12.608 -24.450 1.00 93.44 342 PRO A CA 1
ATOM 2798 C C . PRO A 1 342 ? 21.475 13.837 -23.624 1.00 93.44 342 PRO A C 1
ATOM 2800 O O . PRO A 1 342 ? 21.120 13.962 -22.456 1.00 93.44 342 PRO A O 1
ATOM 2803 N N . LYS A 1 343 ? 22.180 14.787 -24.247 1.00 94.88 343 LYS A N 1
ATOM 2804 C CA . LYS A 1 343 ? 22.358 16.115 -23.643 1.00 94.88 343 LYS A CA 1
ATOM 2805 C C . LYS A 1 343 ? 20.981 16.761 -23.431 1.00 94.88 343 LYS A C 1
ATOM 2807 O O . LYS A 1 343 ? 20.193 16.727 -24.382 1.00 94.88 343 LYS A O 1
ATOM 2812 N N . PRO A 1 344 ? 20.714 17.381 -22.268 1.00 94.31 344 PRO A N 1
ATOM 2813 C CA . PRO A 1 344 ? 19.435 18.031 -22.021 1.00 94.31 344 PRO A CA 1
ATOM 2814 C C . PRO A 1 344 ? 19.208 19.178 -23.010 1.00 94.31 344 PRO A C 1
ATOM 2816 O O . PRO A 1 344 ? 20.150 19.862 -23.425 1.00 94.31 344 PRO A O 1
ATOM 2819 N N . ASN A 1 345 ? 17.946 19.398 -23.378 1.00 93.44 345 ASN A N 1
ATOM 2820 C CA . ASN A 1 345 ? 17.527 20.488 -24.255 1.00 93.44 345 ASN A CA 1
ATOM 2821 C C . ASN A 1 345 ? 16.654 21.494 -23.482 1.00 93.44 345 ASN A C 1
ATOM 2823 O O . ASN A 1 345 ? 15.428 21.460 -23.614 1.00 93.44 345 ASN A O 1
ATOM 2827 N N . PRO A 1 346 ? 17.259 22.393 -22.684 1.00 91.62 346 PRO A N 1
ATOM 2828 C CA . PRO A 1 346 ? 16.516 23.292 -21.802 1.00 91.62 346 PRO A CA 1
ATOM 2829 C C . PRO A 1 346 ? 15.652 24.322 -22.542 1.00 91.62 346 PRO A C 1
ATOM 2831 O O . PRO A 1 346 ? 14.728 24.866 -21.944 1.00 91.62 346 PRO A O 1
ATOM 2834 N N . ASP A 1 347 ? 15.906 24.569 -23.833 1.00 91.38 347 ASP A N 1
ATOM 2835 C CA . ASP A 1 347 ? 15.069 25.455 -24.653 1.00 91.38 347 ASP A CA 1
ATOM 2836 C C . ASP A 1 347 ? 13.671 24.860 -24.893 1.00 91.38 347 ASP A C 1
ATOM 2838 O O . ASP A 1 347 ? 12.690 25.597 -25.000 1.00 91.38 347 ASP A O 1
ATOM 2842 N N . LEU A 1 348 ? 13.570 23.527 -24.981 1.00 89.44 348 LEU A N 1
ATOM 2843 C CA . LEU A 1 348 ? 12.297 22.812 -25.139 1.00 89.44 348 LEU A CA 1
ATOM 2844 C C . LEU A 1 348 ? 11.779 22.237 -23.817 1.00 89.44 348 LEU A C 1
ATOM 2846 O O . LEU A 1 348 ? 10.570 22.220 -23.589 1.00 89.44 348 LEU A O 1
ATOM 2850 N N . TYR A 1 349 ? 12.688 21.776 -22.961 1.00 93.06 349 TYR A N 1
ATOM 2851 C CA . TYR A 1 349 ? 12.402 21.084 -21.708 1.00 93.06 349 TYR A CA 1
ATOM 2852 C C . TYR A 1 349 ? 13.237 21.703 -20.577 1.00 93.06 349 TYR A C 1
ATOM 2854 O O . TYR A 1 349 ? 14.262 21.151 -20.179 1.00 93.06 349 TYR A O 1
ATOM 2862 N N . PRO A 1 350 ? 12.837 22.879 -20.057 1.00 93.75 350 PRO A N 1
ATOM 2863 C CA . PRO A 1 350 ? 13.613 23.612 -19.055 1.00 93.75 350 PRO A CA 1
ATOM 2864 C C . PRO A 1 350 ? 13.767 22.852 -17.731 1.00 93.75 350 PRO A C 1
ATOM 2866 O O . PRO A 1 350 ? 14.715 23.109 -16.993 1.00 93.75 350 PRO A O 1
ATOM 2869 N N . ASP A 1 351 ? 12.872 21.905 -17.438 1.00 94.44 351 ASP A N 1
ATOM 2870 C CA . ASP A 1 351 ? 12.941 21.051 -16.247 1.00 94.44 351 ASP A CA 1
ATOM 2871 C C . ASP A 1 351 ? 14.146 20.092 -16.253 1.00 94.44 351 ASP A C 1
ATOM 2873 O O . ASP A 1 351 ? 14.558 19.639 -15.187 1.00 94.44 351 ASP A O 1
ATOM 2877 N N . ASP A 1 352 ? 14.745 19.843 -17.424 1.00 94.88 352 ASP A N 1
ATOM 2878 C CA . ASP A 1 352 ? 15.969 19.042 -17.585 1.00 94.88 352 ASP A CA 1
ATOM 2879 C C . ASP A 1 352 ? 17.250 19.892 -17.479 1.00 94.88 352 ASP A C 1
ATOM 2881 O O . ASP A 1 352 ? 18.366 19.404 -17.680 1.00 94.88 352 ASP A O 1
ATOM 2885 N N . PHE A 1 353 ? 17.126 21.192 -17.185 1.00 93.12 353 PHE A N 1
ATOM 2886 C CA . PHE A 1 353 ? 18.279 22.076 -17.056 1.00 93.12 353 PHE A CA 1
ATOM 2887 C C . PHE A 1 353 ? 19.230 21.606 -15.948 1.00 93.12 353 PHE A C 1
ATOM 2889 O O . PHE A 1 353 ? 18.847 21.460 -14.787 1.00 93.12 353 PHE A O 1
ATOM 2896 N N . GLY A 1 354 ? 20.507 21.463 -16.306 1.00 90.00 354 GLY A N 1
ATOM 2897 C CA . GLY A 1 354 ? 21.558 21.063 -15.374 1.00 90.00 354 GLY A CA 1
ATOM 2898 C C . GLY A 1 354 ? 21.680 19.554 -15.167 1.00 90.00 354 GLY A C 1
ATOM 2899 O O . GLY A 1 354 ? 22.466 19.150 -14.317 1.00 90.00 354 GLY A O 1
ATOM 2900 N N . ASP A 1 355 ? 20.954 18.727 -15.928 1.00 91.81 355 ASP A N 1
ATOM 2901 C CA . ASP A 1 355 ? 21.186 17.283 -15.930 1.00 91.81 355 ASP A CA 1
ATOM 2902 C C . ASP A 1 355 ? 22.576 16.937 -16.507 1.00 91.81 355 ASP A C 1
ATOM 2904 O O . ASP A 1 355 ? 22.952 17.350 -17.612 1.00 91.81 355 ASP A O 1
ATOM 2908 N N . GLU A 1 356 ? 23.350 16.161 -15.747 1.00 94.44 356 GLU A N 1
ATOM 2909 C CA . GLU A 1 356 ? 24.709 15.741 -16.102 1.00 94.44 356 GLU A CA 1
ATOM 2910 C C . GLU A 1 356 ? 24.815 14.236 -16.396 1.00 94.44 356 GLU A C 1
ATOM 2912 O O . GLU A 1 356 ? 25.912 13.752 -16.683 1.00 94.44 356 GLU A O 1
ATOM 2917 N N . LEU A 1 357 ? 23.713 13.474 -16.376 1.00 92.25 357 LEU A N 1
ATOM 2918 C CA . LEU A 1 357 ? 23.738 12.011 -16.515 1.00 92.25 357 LEU A CA 1
ATOM 2919 C C . LEU A 1 357 ? 24.334 11.558 -17.860 1.00 92.25 357 LEU A C 1
ATOM 2921 O O . LEU A 1 357 ? 25.021 10.540 -17.935 1.00 92.25 357 LEU A O 1
ATOM 2925 N N . HIS A 1 358 ? 24.182 12.369 -18.910 1.00 92.88 358 HIS A N 1
ATOM 2926 C CA . HIS A 1 358 ? 24.806 12.152 -20.221 1.00 92.88 358 HIS A CA 1
ATOM 2927 C C . HIS A 1 358 ? 26.350 12.138 -20.202 1.00 92.88 358 HIS A C 1
ATOM 2929 O O . HIS A 1 358 ? 26.974 11.733 -21.184 1.00 92.88 358 HIS A O 1
ATOM 2935 N N . THR A 1 359 ? 26.982 12.614 -19.123 1.00 94.88 359 THR A N 1
ATOM 2936 C CA . THR A 1 359 ? 28.446 12.636 -18.968 1.00 94.88 359 THR A CA 1
ATOM 2937 C C . THR A 1 359 ? 29.011 11.341 -18.374 1.00 94.88 359 THR A C 1
ATOM 2939 O O . THR A 1 359 ? 30.216 11.102 -18.481 1.00 94.88 359 THR A O 1
ATOM 2942 N N . PHE A 1 360 ? 28.165 10.478 -17.800 1.00 93.00 360 PHE A N 1
ATOM 2943 C CA . PHE A 1 360 ? 28.580 9.226 -17.168 1.00 93.00 360 PHE A CA 1
ATOM 2944 C C . PHE A 1 360 ? 28.675 8.102 -18.201 1.00 93.00 360 PHE A C 1
ATOM 2946 O O . PHE A 1 360 ? 27.676 7.572 -18.690 1.00 93.00 360 PHE A O 1
ATOM 2953 N N . THR A 1 361 ? 29.904 7.700 -18.522 1.00 92.94 361 THR A N 1
ATOM 2954 C CA . THR A 1 361 ? 30.176 6.649 -19.515 1.00 92.94 361 THR A CA 1
ATOM 2955 C C . THR A 1 361 ? 29.618 5.280 -19.123 1.00 92.94 361 THR A C 1
ATOM 2957 O O . THR A 1 361 ? 29.292 4.474 -19.986 1.00 92.94 361 THR A O 1
ATOM 2960 N N . GLU A 1 362 ? 29.449 5.033 -17.827 1.00 92.56 362 GLU A N 1
ATOM 2961 C CA . GLU A 1 362 ? 28.922 3.808 -17.229 1.00 92.56 362 GLU A CA 1
ATOM 2962 C C . GLU A 1 362 ? 27.451 3.550 -17.585 1.00 92.56 362 GLU A C 1
ATOM 2964 O O . GLU A 1 362 ? 26.988 2.407 -17.502 1.00 92.56 362 GLU A O 1
ATOM 2969 N N . LEU A 1 363 ? 26.725 4.596 -17.993 1.00 93.62 363 LEU A N 1
ATOM 2970 C CA . LEU A 1 363 ? 25.343 4.521 -18.467 1.00 93.62 363 LEU A CA 1
ATOM 2971 C C . LEU A 1 363 ? 25.262 4.235 -19.977 1.00 93.62 363 LEU A C 1
ATOM 2973 O O . LEU A 1 363 ? 24.195 3.897 -20.486 1.00 93.62 363 LEU A O 1
ATOM 2977 N N . SER A 1 364 ? 26.383 4.323 -20.701 1.00 95.38 364 SER A N 1
ATOM 2978 C CA . SER A 1 364 ? 26.462 4.075 -22.142 1.00 95.38 364 SER A CA 1
ATOM 2979 C C . SER A 1 364 ? 26.754 2.600 -22.425 1.00 95.38 364 SER A C 1
ATOM 2981 O O . SER A 1 364 ? 27.907 2.181 -22.508 1.00 95.38 364 SER A O 1
ATOM 2983 N N . ILE A 1 365 ? 25.693 1.799 -22.552 1.00 97.56 365 ILE A N 1
ATOM 2984 C CA . ILE A 1 365 ? 25.791 0.362 -22.841 1.00 97.56 365 ILE A CA 1
ATOM 2985 C C . ILE A 1 365 ? 25.361 0.087 -24.274 1.00 97.56 365 ILE A C 1
ATOM 2987 O O . ILE A 1 365 ? 24.295 0.514 -24.716 1.00 97.56 365 ILE A O 1
ATOM 2991 N N . THR A 1 366 ? 26.178 -0.662 -25.007 1.00 98.19 366 THR A N 1
ATOM 2992 C CA . THR A 1 366 ? 25.899 -0.964 -26.411 1.00 98.19 366 THR A CA 1
ATOM 2993 C C . THR A 1 366 ? 24.791 -2.007 -26.566 1.00 98.19 366 THR A C 1
ATOM 2995 O O . THR A 1 366 ? 24.581 -2.881 -25.723 1.00 98.19 366 THR A O 1
ATOM 2998 N N . GLN A 1 367 ? 24.111 -1.981 -27.714 1.00 98.19 367 GLN A N 1
ATOM 2999 C CA . GLN A 1 367 ? 23.103 -2.987 -28.057 1.00 98.19 367 GLN A CA 1
ATOM 3000 C C . GLN A 1 367 ? 23.677 -4.413 -28.011 1.00 98.19 367 GLN A C 1
ATOM 3002 O O . GLN A 1 367 ? 23.004 -5.334 -27.549 1.00 98.19 367 GLN A O 1
ATOM 3007 N N . ASP A 1 368 ? 24.915 -4.604 -28.471 1.00 98.31 368 ASP A N 1
ATOM 3008 C CA . ASP A 1 368 ? 25.559 -5.918 -28.497 1.00 98.31 368 ASP A CA 1
ATOM 3009 C C . ASP A 1 368 ? 25.845 -6.447 -27.087 1.00 98.31 368 ASP A C 1
ATOM 3011 O O . ASP A 1 368 ? 25.684 -7.644 -26.841 1.00 98.31 368 ASP A O 1
ATOM 3015 N N . GLU A 1 369 ? 26.195 -5.574 -26.138 1.00 98.19 369 GLU A N 1
ATOM 3016 C CA . GLU A 1 369 ? 26.335 -5.943 -24.726 1.00 98.19 369 GLU A CA 1
ATOM 3017 C C . GLU A 1 369 ? 24.996 -6.347 -24.113 1.00 98.19 369 GLU A C 1
ATOM 3019 O O . GLU A 1 369 ? 24.923 -7.385 -23.455 1.00 98.19 369 GLU A O 1
ATOM 3024 N N . VAL A 1 370 ? 23.918 -5.602 -24.383 1.00 98.62 370 VAL A N 1
ATOM 3025 C CA . VAL A 1 370 ? 22.570 -5.974 -23.922 1.00 98.62 370 VAL A CA 1
ATOM 3026 C C . VAL A 1 370 ? 22.156 -7.331 -24.500 1.00 98.62 370 VAL A C 1
ATOM 3028 O O . VAL A 1 370 ? 21.735 -8.217 -23.758 1.00 98.62 370 VAL A O 1
ATOM 3031 N N . ILE A 1 371 ? 22.351 -7.559 -25.802 1.00 98.62 371 ILE A N 1
ATOM 3032 C CA . ILE A 1 371 ? 22.073 -8.855 -26.444 1.00 98.62 371 ILE A CA 1
ATOM 3033 C C . ILE A 1 371 ? 22.930 -9.972 -25.829 1.00 98.62 371 ILE A C 1
ATOM 3035 O O . ILE A 1 371 ? 22.431 -11.071 -25.574 1.00 98.62 371 ILE A O 1
ATOM 3039 N N . SER A 1 372 ? 24.214 -9.709 -25.573 1.00 98.44 372 SER A N 1
ATOM 3040 C CA . SER A 1 372 ? 25.111 -10.648 -24.893 1.00 98.44 372 SER A CA 1
ATOM 3041 C C . SER A 1 372 ? 24.584 -11.006 -23.502 1.00 98.44 372 SER A C 1
ATOM 3043 O O . SER A 1 372 ? 24.535 -12.184 -23.145 1.00 98.44 372 SER A O 1
ATOM 3045 N N . ASN A 1 373 ? 24.082 -10.021 -22.755 1.00 98.44 373 ASN A N 1
ATOM 3046 C CA . ASN A 1 373 ? 23.467 -10.238 -21.453 1.00 98.44 373 ASN A CA 1
ATOM 3047 C C . ASN A 1 373 ? 22.233 -11.141 -21.551 1.00 98.44 373 ASN A C 1
ATOM 3049 O O . ASN A 1 373 ? 22.170 -12.124 -20.823 1.00 98.44 373 ASN A O 1
ATOM 3053 N N . PHE A 1 374 ? 21.313 -10.921 -22.498 1.00 98.62 374 PHE A N 1
ATOM 3054 C CA . PHE A 1 374 ? 20.189 -11.848 -22.722 1.00 98.62 374 PHE A CA 1
ATOM 3055 C C . PHE A 1 374 ? 20.648 -13.284 -23.019 1.00 98.62 374 PHE A C 1
ATOM 3057 O O . PHE A 1 374 ? 20.054 -14.247 -22.523 1.00 98.62 374 PHE A O 1
ATOM 3064 N N . ARG A 1 375 ? 21.719 -13.447 -23.806 1.00 98.06 375 ARG A N 1
ATOM 3065 C CA . ARG A 1 375 ? 22.278 -14.766 -24.148 1.00 98.06 375 ARG A CA 1
ATOM 3066 C C . ARG A 1 375 ? 22.858 -15.496 -22.937 1.00 98.06 375 ARG A C 1
ATOM 3068 O O . ARG A 1 375 ? 22.697 -16.711 -22.867 1.00 98.06 375 ARG A O 1
ATOM 3075 N N . LYS A 1 376 ? 23.451 -14.793 -21.960 1.00 96.00 376 LYS A N 1
ATOM 3076 C CA . LYS A 1 376 ? 23.946 -15.403 -20.702 1.00 96.00 376 LYS A CA 1
ATOM 3077 C C . LYS A 1 376 ? 22.860 -16.184 -19.952 1.00 96.00 376 LYS A C 1
ATOM 3079 O O . LYS A 1 376 ? 23.182 -17.113 -19.214 1.00 96.00 376 LYS A O 1
ATOM 3084 N N . TYR A 1 377 ? 21.597 -15.796 -20.129 1.00 95.12 377 TYR A N 1
ATOM 3085 C CA . TYR A 1 377 ? 20.444 -16.383 -19.448 1.00 95.12 377 TYR A CA 1
ATOM 3086 C C . TYR A 1 377 ? 19.587 -17.285 -20.352 1.00 95.12 377 TYR A C 1
ATOM 3088 O O . TYR A 1 377 ? 18.546 -17.752 -19.899 1.00 95.12 377 TYR A O 1
ATOM 3096 N N . ASP A 1 378 ? 19.998 -17.546 -21.602 1.00 95.19 378 ASP A N 1
ATOM 3097 C CA . ASP A 1 378 ? 19.195 -18.275 -22.603 1.00 95.19 378 ASP A CA 1
ATOM 3098 C C . ASP A 1 378 ? 17.806 -17.633 -22.835 1.00 95.19 378 ASP A C 1
ATOM 3100 O O . ASP A 1 378 ? 16.763 -18.292 -22.872 1.00 95.19 378 ASP A O 1
ATOM 3104 N N . LEU A 1 379 ? 17.782 -16.298 -22.922 1.00 97.50 379 LEU A N 1
ATOM 3105 C CA . LEU A 1 379 ? 16.558 -15.498 -23.084 1.00 97.50 379 LEU A CA 1
ATOM 3106 C C . LEU A 1 379 ? 16.593 -14.589 -24.319 1.00 97.50 379 LEU A C 1
ATOM 3108 O O . LEU A 1 379 ? 15.720 -13.743 -24.484 1.00 97.50 379 LEU A O 1
ATOM 3112 N N . TRP A 1 380 ? 17.584 -14.761 -25.197 1.00 98.06 380 TRP A N 1
ATOM 3113 C CA . TRP A 1 380 ? 17.620 -14.100 -26.500 1.00 98.06 380 TRP A CA 1
ATOM 3114 C C . TRP A 1 380 ? 16.855 -14.933 -27.536 1.00 98.06 380 TRP A C 1
ATOM 3116 O O . TRP A 1 380 ? 17.418 -15.840 -28.150 1.00 98.06 380 TRP A O 1
ATOM 3126 N N . ASP A 1 381 ? 15.570 -14.639 -27.717 1.00 97.19 381 ASP A N 1
ATOM 3127 C CA . ASP A 1 381 ? 14.693 -15.335 -28.660 1.00 97.19 381 ASP A CA 1
ATOM 3128 C C . ASP A 1 381 ? 13.732 -14.380 -29.389 1.00 97.19 381 ASP A C 1
ATOM 3130 O O . ASP A 1 381 ? 13.804 -13.161 -29.247 1.00 97.19 381 ASP A O 1
ATOM 3134 N N . HIS A 1 382 ? 12.838 -14.937 -30.209 1.00 97.56 382 HIS A N 1
ATOM 3135 C CA . HIS A 1 382 ? 11.907 -14.180 -31.051 1.00 97.56 382 HIS A CA 1
ATOM 3136 C C . HIS A 1 382 ? 10.900 -13.306 -30.276 1.00 97.56 382 HIS A C 1
ATOM 3138 O O . HIS A 1 382 ? 10.278 -12.436 -30.887 1.00 97.56 382 HIS A O 1
ATOM 3144 N N . GLN A 1 383 ? 10.738 -13.513 -28.961 1.00 98.50 383 GLN A N 1
ATOM 3145 C CA . GLN A 1 383 ? 9.889 -12.684 -28.101 1.00 98.50 383 GLN A CA 1
ATOM 3146 C C . GLN A 1 383 ? 10.643 -11.479 -27.521 1.00 98.50 383 GLN A C 1
ATOM 3148 O O . GLN A 1 383 ? 10.067 -10.743 -26.727 1.00 98.50 383 GLN A O 1
ATOM 3153 N N . VAL A 1 384 ? 11.907 -11.246 -27.887 1.00 98.75 384 VAL A N 1
ATOM 3154 C CA . VAL A 1 384 ? 12.658 -10.042 -27.505 1.00 98.75 384 VAL A CA 1
ATOM 3155 C C . VAL A 1 384 ? 12.920 -9.197 -28.746 1.00 98.75 384 VAL A C 1
ATOM 3157 O O . VAL A 1 384 ? 13.482 -9.679 -29.729 1.00 98.75 384 VAL A O 1
ATOM 3160 N N . LYS A 1 385 ? 12.521 -7.922 -28.712 1.00 98.69 385 LYS A N 1
ATOM 3161 C CA . LYS A 1 385 ? 12.724 -6.982 -29.824 1.00 98.69 385 LYS A CA 1
ATOM 3162 C C . LYS A 1 385 ? 13.413 -5.714 -29.342 1.00 98.69 385 LYS A C 1
ATOM 3164 O O . LYS A 1 385 ? 13.010 -5.120 -28.349 1.00 98.69 385 LYS A O 1
ATOM 3169 N N . ILE A 1 386 ? 14.444 -5.296 -30.070 1.00 98.56 386 ILE A N 1
ATOM 3170 C CA . ILE A 1 386 ? 15.176 -4.057 -29.799 1.00 98.56 386 ILE A CA 1
ATOM 3171 C C . ILE A 1 386 ? 14.496 -2.886 -30.513 1.00 98.56 386 ILE A C 1
ATOM 3173 O O . ILE A 1 386 ? 14.194 -2.980 -31.704 1.00 98.56 386 ILE A O 1
ATOM 3177 N N . LEU A 1 387 ? 14.330 -1.771 -29.805 1.00 98.25 387 LEU A N 1
ATOM 3178 C CA . LEU A 1 387 ? 13.971 -0.475 -30.371 1.00 98.25 387 LEU A CA 1
ATOM 3179 C C . LEU A 1 387 ? 15.121 0.507 -30.100 1.00 98.25 387 LEU A C 1
ATOM 3181 O O . LEU A 1 387 ? 15.205 1.100 -29.030 1.00 98.25 387 LEU A O 1
ATOM 3185 N N . LYS A 1 388 ? 16.051 0.621 -31.055 1.00 98.31 388 LYS A N 1
ATOM 3186 C CA . LYS A 1 388 ? 17.284 1.404 -30.901 1.00 98.31 388 LYS A CA 1
ATOM 3187 C C . LYS A 1 388 ? 17.117 2.848 -31.361 1.00 98.31 388 LYS A C 1
ATOM 3189 O O . LYS A 1 388 ? 16.807 3.086 -32.527 1.00 98.31 388 LYS A O 1
ATOM 3194 N N . GLY A 1 389 ? 17.450 3.783 -30.479 1.00 97.75 389 GLY A N 1
ATOM 3195 C CA . GLY A 1 389 ? 17.541 5.215 -30.753 1.00 97.75 389 GLY A CA 1
ATOM 3196 C C . GLY A 1 389 ? 16.938 6.050 -29.628 1.00 97.75 389 GLY A C 1
ATOM 3197 O O . GLY A 1 389 ? 16.411 5.519 -28.653 1.00 97.75 389 GLY A O 1
ATOM 3198 N N . TRP A 1 390 ? 17.006 7.373 -29.760 1.00 97.81 390 TRP A N 1
ATOM 3199 C CA . TRP A 1 390 ? 16.380 8.273 -28.794 1.00 97.81 390 TRP A CA 1
ATOM 3200 C C . TRP A 1 390 ? 14.859 8.113 -28.813 1.00 97.81 390 TRP A C 1
ATOM 3202 O O . TRP A 1 390 ? 14.256 7.854 -29.860 1.00 97.81 390 TRP A O 1
ATOM 3212 N N . PHE A 1 391 ? 14.218 8.296 -27.662 1.00 97.19 391 PHE A N 1
ATOM 3213 C CA . PHE A 1 391 ? 12.775 8.091 -27.529 1.00 97.19 391 PHE A CA 1
ATOM 3214 C C . PHE A 1 391 ? 11.955 8.985 -28.461 1.00 97.19 391 PHE A C 1
ATOM 3216 O O . PHE A 1 391 ? 11.054 8.494 -29.145 1.00 97.19 391 PHE A O 1
ATOM 3223 N N . LYS A 1 392 ? 12.344 10.258 -28.582 1.00 94.00 392 LYS A N 1
ATOM 3224 C CA . LYS A 1 392 ? 11.742 11.227 -29.508 1.00 94.00 392 LYS A CA 1
ATOM 3225 C C . LYS A 1 392 ? 11.743 10.787 -30.975 1.00 94.00 392 LYS A C 1
ATOM 3227 O O . LYS A 1 392 ? 10.835 11.148 -31.720 1.00 94.00 392 LYS A O 1
ATOM 3232 N N . ASP A 1 393 ? 12.723 9.976 -31.375 1.00 96.12 393 ASP A N 1
ATOM 3233 C CA . ASP A 1 393 ? 12.893 9.526 -32.758 1.00 96.12 393 ASP A CA 1
ATOM 3234 C C . ASP A 1 393 ? 12.207 8.175 -33.018 1.00 96.12 393 ASP A C 1
ATOM 3236 O O . ASP A 1 393 ? 11.792 7.882 -34.139 1.00 96.12 393 ASP A O 1
ATOM 3240 N N . THR A 1 394 ? 12.088 7.332 -31.990 1.00 96.81 394 THR A N 1
ATOM 3241 C CA . THR A 1 394 ? 11.749 5.909 -32.156 1.00 96.81 394 THR A CA 1
ATOM 3242 C C . THR A 1 394 ? 10.360 5.536 -31.659 1.00 96.81 394 THR A C 1
ATOM 3244 O O . THR A 1 394 ? 9.706 4.681 -32.256 1.00 96.81 394 THR A O 1
ATOM 3247 N N . ILE A 1 395 ? 9.874 6.163 -30.586 1.00 95.56 395 ILE A N 1
ATOM 3248 C CA . ILE A 1 395 ? 8.663 5.701 -29.899 1.00 95.56 395 ILE A CA 1
ATOM 3249 C C . ILE A 1 395 ? 7.397 5.994 -30.708 1.00 95.56 395 ILE A C 1
ATOM 3251 O O . ILE A 1 395 ? 6.493 5.158 -30.769 1.00 95.56 395 ILE A O 1
ATOM 3255 N N . SER A 1 396 ? 7.331 7.154 -31.362 1.00 94.62 396 SER A N 1
ATOM 3256 C CA . SER A 1 396 ? 6.154 7.582 -32.132 1.00 94.62 396 SER A CA 1
ATOM 3257 C C . SER A 1 396 ? 5.811 6.630 -33.286 1.00 94.62 396 SER A C 1
ATOM 3259 O O . SER A 1 396 ? 4.637 6.439 -33.604 1.00 94.62 396 SER A O 1
ATOM 3261 N N . SER A 1 397 ? 6.828 5.994 -33.874 1.00 94.31 397 SER A N 1
ATOM 3262 C CA . SER A 1 397 ? 6.708 5.047 -34.988 1.00 94.31 397 SER A CA 1
ATOM 3263 C C . SER A 1 397 ? 6.940 3.588 -34.579 1.00 94.31 397 SER A C 1
ATOM 3265 O O . SER A 1 397 ? 6.946 2.704 -35.439 1.00 94.31 397 SER A O 1
ATOM 3267 N N . ALA A 1 398 ? 7.095 3.311 -33.278 1.00 95.25 398 ALA A N 1
ATOM 3268 C CA . ALA A 1 398 ? 7.340 1.965 -32.781 1.00 95.25 398 ALA A CA 1
ATOM 3269 C C . ALA A 1 398 ? 6.203 1.016 -33.217 1.00 95.25 398 ALA A C 1
ATOM 3271 O O . ALA A 1 398 ? 5.027 1.327 -32.965 1.00 95.25 398 ALA A O 1
ATOM 3272 N N . PRO A 1 399 ? 6.520 -0.148 -33.826 1.00 96.50 399 PRO A N 1
ATOM 3273 C CA . PRO A 1 399 ? 5.541 -1.108 -34.342 1.00 96.50 399 PRO A CA 1
ATOM 3274 C C . PRO A 1 399 ? 4.940 -1.953 -33.206 1.00 96.50 399 PRO A C 1
ATOM 3276 O O . PRO A 1 399 ? 5.018 -3.179 -33.186 1.00 96.50 399 PRO A O 1
ATOM 3279 N N . ILE A 1 400 ? 4.369 -1.252 -32.232 1.00 97.25 400 ILE A N 1
ATOM 3280 C CA . ILE A 1 400 ? 3.730 -1.770 -31.030 1.00 97.25 400 ILE A CA 1
ATOM 3281 C C . ILE A 1 400 ? 2.262 -1.384 -31.129 1.00 97.25 400 ILE A C 1
ATOM 3283 O O . ILE A 1 400 ? 1.941 -0.196 -31.181 1.00 97.25 400 ILE A O 1
ATOM 3287 N N . GLU A 1 401 ? 1.374 -2.369 -31.164 1.00 96.62 401 GLU A N 1
ATOM 3288 C CA . GLU A 1 401 ? -0.069 -2.120 -31.233 1.00 96.62 401 GLU A CA 1
ATOM 3289 C C . GLU A 1 401 ? -0.661 -1.896 -29.843 1.00 96.62 401 GLU A C 1
ATOM 3291 O O . GLU A 1 401 ? -1.440 -0.967 -29.635 1.00 96.62 401 GLU A O 1
ATOM 3296 N N . LYS A 1 402 ? -0.267 -2.734 -28.878 1.00 97.94 402 LYS A N 1
ATOM 3297 C CA . LYS A 1 402 ? -0.812 -2.721 -27.523 1.00 97.94 402 LYS A CA 1
ATOM 3298 C C . LYS A 1 402 ? 0.240 -3.127 -26.502 1.00 97.94 402 LYS A C 1
ATOM 3300 O O . LYS A 1 402 ? 1.061 -4.000 -26.771 1.00 97.94 402 LYS A O 1
ATOM 3305 N N . LEU A 1 403 ? 0.165 -2.547 -25.312 1.00 98.81 403 LEU A N 1
ATOM 3306 C CA . LEU A 1 403 ? 1.006 -2.864 -24.163 1.00 98.81 403 LEU A CA 1
ATOM 3307 C C . LEU A 1 403 ? 0.146 -3.383 -23.011 1.00 98.81 403 LEU A C 1
ATOM 3309 O O . LEU A 1 403 ? -0.987 -2.958 -22.815 1.00 98.81 403 LEU A O 1
ATOM 3313 N N . SER A 1 404 ? 0.696 -4.296 -22.226 1.00 98.81 404 SER A N 1
ATOM 3314 C CA . SER A 1 404 ? 0.167 -4.719 -20.926 1.00 98.81 404 SER A CA 1
ATOM 3315 C C . SER A 1 404 ? 1.067 -4.269 -19.775 1.00 98.81 404 SER A C 1
ATOM 3317 O O . SER A 1 404 ? 0.573 -4.070 -18.667 1.00 98.81 404 SER A O 1
ATOM 3319 N N . LEU A 1 405 ? 2.357 -4.054 -20.048 1.00 98.88 405 LEU A N 1
ATOM 3320 C CA . LEU A 1 405 ? 3.323 -3.466 -19.128 1.00 98.88 405 LEU A CA 1
ATOM 3321 C C . LEU A 1 405 ? 4.096 -2.352 -19.839 1.00 98.88 405 LEU A C 1
ATOM 3323 O O . LEU A 1 405 ? 4.684 -2.595 -20.893 1.00 98.88 405 LEU A O 1
ATOM 3327 N N . LEU A 1 406 ? 4.108 -1.165 -19.242 1.00 98.88 406 LEU A N 1
ATOM 3328 C CA . LEU A 1 406 ? 4.894 -0.010 -19.662 1.00 98.88 406 LEU A CA 1
ATOM 3329 C C . LEU A 1 406 ? 5.788 0.406 -18.489 1.00 98.88 406 LEU A C 1
ATOM 3331 O O . LEU A 1 406 ? 5.269 0.864 -17.475 1.00 98.88 406 LEU A O 1
ATOM 3335 N N . ARG A 1 407 ? 7.107 0.223 -18.600 1.00 98.88 407 ARG A N 1
ATOM 3336 C CA . ARG A 1 407 ? 8.081 0.656 -17.588 1.00 98.88 407 ARG A CA 1
ATOM 3337 C C . ARG A 1 407 ? 8.932 1.808 -18.126 1.00 98.88 407 ARG A C 1
ATOM 3339 O O . ARG A 1 407 ? 9.575 1.658 -19.160 1.00 98.88 407 ARG A O 1
ATOM 3346 N N . LEU A 1 408 ? 8.903 2.938 -17.428 1.00 98.81 408 LEU A N 1
ATOM 3347 C CA . LEU A 1 408 ? 9.650 4.152 -17.743 1.00 98.81 408 LEU A CA 1
ATOM 3348 C C . LEU A 1 408 ? 10.831 4.276 -16.782 1.00 98.81 408 LEU A C 1
ATOM 3350 O O . LEU A 1 408 ? 10.613 4.269 -15.571 1.00 98.81 408 LEU A O 1
ATOM 3354 N N . ASP A 1 409 ? 12.039 4.383 -17.324 1.00 98.25 409 ASP A N 1
ATOM 3355 C CA . ASP A 1 409 ? 13.306 4.418 -16.577 1.00 98.25 409 ASP A CA 1
ATOM 3356 C C . ASP A 1 409 ? 14.325 5.252 -17.377 1.00 98.25 409 ASP A C 1
ATOM 3358 O O . ASP A 1 409 ? 15.356 4.775 -17.842 1.00 98.25 409 ASP A O 1
ATOM 3362 N N . GLY A 1 410 ? 13.901 6.470 -17.727 1.00 95.81 410 GLY A N 1
ATOM 3363 C CA . GLY A 1 410 ? 14.614 7.363 -18.642 1.00 95.81 410 GLY A CA 1
ATOM 3364 C C . GLY A 1 410 ? 15.043 8.684 -18.009 1.00 95.81 410 GLY A C 1
ATOM 3365 O O . GLY A 1 410 ? 15.459 9.570 -18.762 1.00 95.81 410 GLY A O 1
ATOM 3366 N N . ASP A 1 411 ? 14.879 8.813 -16.684 1.00 95.31 411 ASP A N 1
ATOM 3367 C CA . ASP A 1 411 ? 15.243 9.931 -15.803 1.00 95.31 411 ASP A CA 1
ATOM 3368 C C . ASP A 1 411 ? 14.608 11.294 -16.130 1.00 95.31 411 ASP A C 1
ATOM 3370 O O . ASP A 1 411 ? 13.897 11.896 -15.325 1.00 95.31 411 ASP A O 1
ATOM 3374 N N . MET A 1 412 ? 14.870 11.819 -17.319 1.00 95.75 412 MET A N 1
ATOM 3375 C CA . MET A 1 412 ? 14.553 13.191 -17.701 1.00 95.75 412 MET A CA 1
ATOM 3376 C C . MET A 1 412 ? 13.062 13.417 -17.976 1.00 95.75 412 MET A C 1
ATOM 3378 O O . MET A 1 412 ? 12.306 12.494 -18.313 1.00 95.75 412 MET A O 1
ATOM 3382 N N . TYR A 1 413 ? 12.642 14.679 -17.884 1.00 97.50 413 TYR A N 1
ATOM 3383 C CA . TYR A 1 413 ? 11.326 15.151 -18.294 1.00 97.50 413 TYR A CA 1
ATOM 3384 C C . TYR A 1 413 ? 11.066 14.810 -19.761 1.00 97.50 413 TYR A C 1
ATOM 3386 O O . TYR A 1 413 ? 10.048 14.177 -20.035 1.00 97.50 413 TYR A O 1
ATOM 3394 N N . GLU A 1 414 ? 11.977 15.169 -20.684 1.00 96.56 414 GLU A N 1
ATOM 3395 C CA . GLU A 1 414 ? 11.855 14.868 -22.125 1.00 96.56 414 GLU A CA 1
ATOM 3396 C C . GLU A 1 414 ? 11.593 13.374 -22.349 1.00 96.56 414 GLU A C 1
ATOM 3398 O O . GLU A 1 414 ? 10.607 12.994 -22.988 1.00 96.56 414 GLU A O 1
ATOM 3403 N N . SER A 1 415 ? 12.436 12.521 -21.760 1.00 96.81 415 SER A N 1
ATOM 3404 C CA . SER A 1 415 ? 12.320 11.066 -21.861 1.00 96.81 415 SER A CA 1
ATOM 3405 C C . SER A 1 415 ? 10.965 10.573 -21.356 1.00 96.81 415 SER A C 1
ATOM 3407 O O . SER A 1 415 ? 10.266 9.829 -22.044 1.00 96.81 415 SER A O 1
ATOM 3409 N N . THR A 1 416 ? 10.571 11.011 -20.161 1.00 98.38 416 THR A N 1
ATOM 3410 C CA . THR A 1 416 ? 9.359 10.537 -19.488 1.00 98.38 416 THR A CA 1
ATOM 3411 C C . THR A 1 416 ? 8.095 10.998 -20.216 1.00 98.38 416 THR A C 1
ATOM 3413 O O . THR A 1 416 ? 7.191 10.195 -20.467 1.00 98.38 416 THR A O 1
ATOM 3416 N N . ILE A 1 417 ? 8.021 12.277 -20.596 1.00 97.38 417 ILE A N 1
ATOM 3417 C CA . ILE A 1 417 ? 6.827 12.856 -21.218 1.00 97.38 417 ILE A CA 1
ATOM 3418 C C . ILE A 1 417 ? 6.599 12.318 -22.632 1.00 97.38 417 ILE A C 1
ATOM 3420 O O . ILE A 1 417 ? 5.451 12.073 -23.012 1.00 97.38 417 ILE A O 1
ATOM 3424 N N . ASP A 1 418 ? 7.663 12.070 -23.403 1.00 95.88 418 ASP A N 1
ATOM 3425 C CA . ASP A 1 418 ? 7.548 11.489 -24.742 1.00 95.88 418 ASP A CA 1
ATOM 3426 C C . ASP A 1 418 ? 7.059 10.046 -24.694 1.00 95.88 418 ASP A C 1
ATOM 3428 O O . ASP A 1 418 ? 6.139 9.680 -25.435 1.00 95.88 418 ASP A O 1
ATOM 3432 N N . VAL A 1 419 ? 7.607 9.243 -23.782 1.00 98.06 419 VAL A N 1
ATOM 3433 C CA . VAL A 1 419 ? 7.173 7.858 -23.586 1.00 98.06 419 VAL A CA 1
ATOM 3434 C C . VAL A 1 419 ? 5.703 7.805 -23.171 1.00 98.06 419 VAL A C 1
ATOM 3436 O O . VAL A 1 419 ? 4.921 7.085 -23.797 1.00 98.06 419 VAL A O 1
ATOM 3439 N N . LEU A 1 420 ? 5.299 8.581 -22.157 1.00 98.19 420 LEU A N 1
ATOM 3440 C CA . LEU A 1 420 ? 3.903 8.624 -21.709 1.00 98.19 420 LEU A CA 1
ATOM 3441 C C . LEU A 1 420 ? 2.975 9.042 -22.847 1.00 98.19 420 LEU A C 1
ATOM 3443 O O . LEU A 1 420 ? 1.978 8.371 -23.108 1.00 98.19 420 LEU A O 1
ATOM 3447 N N . TYR A 1 421 ? 3.323 10.104 -23.570 1.00 97.25 421 TYR A N 1
ATOM 3448 C CA . TYR A 1 421 ? 2.494 10.618 -24.650 1.00 97.25 421 TYR A CA 1
ATOM 3449 C C . TYR A 1 421 ? 2.235 9.584 -25.754 1.00 97.25 421 TYR A C 1
ATOM 3451 O O . TYR A 1 421 ? 1.089 9.424 -26.179 1.00 97.25 421 TYR A O 1
ATOM 3459 N N . TYR A 1 422 ? 3.262 8.861 -26.206 1.00 97.38 422 TYR A N 1
ATOM 3460 C CA . TYR A 1 422 ? 3.122 7.938 -27.337 1.00 97.38 422 TYR A CA 1
ATOM 3461 C C . TYR A 1 422 ? 2.745 6.499 -26.945 1.00 97.38 422 TYR A C 1
ATOM 3463 O O . TYR A 1 422 ? 2.104 5.810 -27.745 1.00 97.38 422 TYR A O 1
ATOM 3471 N N . LEU A 1 423 ? 3.121 6.019 -25.752 1.00 98.06 423 LEU A N 1
ATOM 3472 C CA . LEU A 1 423 ? 2.916 4.617 -25.352 1.00 98.06 423 LEU A CA 1
ATOM 3473 C C . LEU A 1 423 ? 1.795 4.399 -24.344 1.00 98.06 423 LEU A C 1
ATOM 3475 O O . LEU A 1 423 ? 1.153 3.350 -24.400 1.00 98.06 423 LEU A O 1
ATOM 3479 N N . TYR A 1 424 ? 1.507 5.350 -23.453 1.00 98.25 424 TYR A N 1
ATOM 3480 C CA . TYR A 1 424 ? 0.423 5.173 -22.482 1.00 98.25 424 TYR A CA 1
ATOM 3481 C C . TYR A 1 424 ? -0.961 4.986 -23.140 1.00 98.25 424 TYR A C 1
ATOM 3483 O O . TYR A 1 424 ? -1.726 4.136 -22.673 1.00 98.25 424 TYR A O 1
ATOM 3491 N N . PRO A 1 425 ? -1.294 5.639 -24.279 1.00 97.31 425 PRO A N 1
ATOM 3492 C CA . PRO A 1 425 ? -2.521 5.325 -25.016 1.00 97.31 425 PRO A CA 1
ATOM 3493 C C . PRO A 1 425 ? -2.606 3.869 -25.494 1.00 97.31 425 PRO A C 1
ATOM 3495 O O . PRO A 1 425 ? -3.700 3.327 -25.614 1.00 97.31 425 PRO A O 1
ATOM 3498 N N . LYS A 1 426 ? -1.461 3.216 -25.731 1.00 97.81 426 LYS A N 1
ATOM 3499 C CA . LYS A 1 426 ? -1.381 1.809 -26.155 1.00 97.81 426 LYS A CA 1
ATOM 3500 C C . LYS A 1 426 ? -1.472 0.831 -24.980 1.00 97.81 426 LYS A C 1
ATOM 3502 O O . LYS A 1 426 ? -1.616 -0.370 -25.207 1.00 97.81 426 LYS A O 1
ATOM 3507 N N . LEU A 1 427 ? -1.378 1.304 -23.735 1.00 98.62 427 LEU A N 1
ATOM 3508 C CA . LEU A 1 427 ? -1.510 0.469 -22.544 1.00 98.62 427 LEU A CA 1
ATOM 3509 C C . LEU A 1 427 ? -2.961 -0.010 -22.397 1.00 98.62 427 LEU A C 1
ATOM 3511 O O . LEU A 1 427 ? -3.897 0.786 -22.395 1.00 98.62 427 LEU A O 1
ATOM 3515 N N . SER A 1 428 ? -3.158 -1.317 -22.272 1.00 98.56 428 SER A N 1
ATOM 3516 C CA . SER A 1 428 ? -4.461 -1.940 -22.041 1.00 98.56 428 SER A CA 1
ATOM 3517 C C . SER A 1 428 ? -5.064 -1.531 -20.702 1.00 98.56 428 SER A C 1
ATOM 3519 O O . SER A 1 428 ? -4.346 -1.395 -19.712 1.00 98.56 428 SER A O 1
ATOM 3521 N N . ILE A 1 429 ? -6.397 -1.480 -20.632 1.00 98.12 429 ILE A N 1
ATOM 3522 C CA . ILE A 1 429 ? -7.116 -1.537 -19.353 1.00 98.12 429 ILE A CA 1
ATOM 3523 C C . ILE A 1 429 ? -6.688 -2.785 -18.575 1.00 98.12 429 ILE A C 1
ATOM 3525 O O . ILE A 1 429 ? -6.592 -3.883 -19.126 1.00 98.12 429 ILE A O 1
ATOM 3529 N N . GLY A 1 430 ? -6.392 -2.593 -17.293 1.00 97.19 430 GLY A N 1
ATOM 3530 C CA . GLY A 1 430 ? -5.793 -3.579 -16.402 1.00 97.19 430 GLY A CA 1
ATOM 3531 C C . GLY A 1 430 ? -4.268 -3.691 -16.512 1.00 97.19 430 GLY A C 1
ATOM 3532 O O . GLY A 1 430 ? -3.659 -4.320 -15.648 1.00 97.19 430 GLY A O 1
ATOM 3533 N N . GLY A 1 431 ? -3.647 -3.101 -17.537 1.00 98.50 431 GLY A N 1
ATOM 3534 C CA . GLY A 1 431 ? -2.195 -3.031 -17.682 1.00 98.50 431 GLY A CA 1
ATOM 3535 C C . GLY A 1 431 ? -1.556 -2.103 -16.651 1.00 98.50 431 GLY A C 1
ATOM 3536 O O . GLY A 1 431 ? -2.238 -1.303 -16.010 1.00 98.50 431 GLY A O 1
ATOM 3537 N N . TYR A 1 432 ? -0.240 -2.208 -16.494 1.00 98.88 432 TYR A N 1
ATOM 3538 C CA . TYR A 1 432 ? 0.508 -1.458 -15.485 1.00 98.88 432 TYR A CA 1
ATOM 3539 C C . TYR A 1 432 ? 1.480 -0.468 -16.124 1.00 98.88 432 TYR A C 1
ATOM 3541 O O . TYR A 1 432 ? 2.198 -0.817 -17.063 1.00 98.88 432 TYR A O 1
ATOM 3549 N N . CYS A 1 433 ? 1.508 0.747 -15.580 1.00 98.88 433 CYS A N 1
ATOM 3550 C CA . CYS A 1 433 ? 2.514 1.762 -15.867 1.00 98.88 433 CYS A CA 1
ATOM 3551 C C . CYS A 1 433 ? 3.432 1.886 -14.648 1.00 98.88 433 CYS A C 1
ATOM 3553 O O . CYS A 1 433 ? 2.955 2.214 -13.561 1.00 98.88 433 CYS A O 1
ATOM 3555 N N . ILE A 1 434 ? 4.719 1.592 -14.819 1.00 98.94 434 ILE A N 1
ATOM 3556 C CA . ILE A 1 434 ? 5.765 1.696 -13.796 1.00 98.94 434 ILE A CA 1
ATOM 3557 C C . ILE A 1 434 ? 6.636 2.903 -14.139 1.00 98.94 434 ILE A C 1
ATOM 3559 O O . ILE A 1 434 ? 7.042 3.044 -15.290 1.00 98.94 434 ILE A O 1
ATOM 3563 N N . VAL A 1 435 ? 6.937 3.741 -13.152 1.00 98.88 435 VAL A N 1
ATOM 3564 C CA . VAL A 1 435 ? 7.865 4.871 -13.278 1.00 98.88 435 VAL A CA 1
ATOM 3565 C C . VAL A 1 435 ? 8.971 4.679 -12.255 1.00 98.88 435 VAL A C 1
ATOM 3567 O O . VAL A 1 435 ? 8.687 4.624 -11.058 1.00 98.88 435 VAL A O 1
ATOM 3570 N N . ASP A 1 436 ? 10.210 4.564 -12.719 1.00 98.69 436 ASP A N 1
ATOM 3571 C CA . ASP A 1 436 ? 11.341 4.244 -11.850 1.00 98.69 436 ASP A CA 1
ATOM 3572 C C . ASP A 1 436 ? 11.857 5.445 -11.053 1.00 98.69 436 ASP A C 1
ATOM 3574 O O . ASP A 1 436 ? 12.149 5.329 -9.862 1.00 98.69 436 ASP A O 1
ATOM 3578 N N . ASP A 1 437 ? 11.864 6.620 -11.680 1.00 97.69 437 ASP A N 1
ATOM 3579 C CA . ASP A 1 437 ? 12.641 7.775 -11.208 1.00 97.69 437 ASP A CA 1
ATOM 3580 C C . ASP A 1 437 ? 11.805 8.829 -10.471 1.00 97.69 437 ASP A C 1
ATOM 3582 O O . ASP A 1 437 ? 12.264 9.939 -10.209 1.00 97.69 437 ASP A O 1
ATOM 3586 N N . TRP A 1 438 ? 10.558 8.511 -10.112 1.00 97.38 438 TRP A N 1
ATOM 3587 C CA . TRP A 1 438 ? 9.604 9.482 -9.562 1.00 97.38 438 TRP A CA 1
ATOM 3588 C C . TRP A 1 438 ? 10.070 10.124 -8.245 1.00 97.38 438 TRP A C 1
ATOM 3590 O O . TRP A 1 438 ? 9.882 11.321 -8.023 1.00 97.38 438 TRP A O 1
ATOM 3600 N N . GLY A 1 439 ? 10.631 9.337 -7.327 1.00 96.00 439 GLY A N 1
ATOM 3601 C CA . GLY A 1 439 ? 11.101 9.844 -6.035 1.00 96.00 439 GLY A CA 1
ATOM 3602 C C . GLY A 1 439 ? 12.501 10.459 -6.095 1.00 96.00 439 GLY A C 1
ATOM 3603 O O . GLY A 1 439 ? 12.798 11.346 -5.294 1.00 96.00 439 GLY A O 1
ATOM 3604 N N . ALA A 1 440 ? 13.339 10.017 -7.039 1.00 95.19 440 ALA A N 1
ATOM 3605 C CA . ALA A 1 440 ? 14.720 10.472 -7.187 1.00 95.19 440 ALA A CA 1
ATOM 3606 C C . ALA A 1 440 ? 14.859 11.723 -8.071 1.00 95.19 440 ALA A C 1
ATOM 3608 O O . ALA A 1 440 ? 15.622 12.630 -7.730 1.00 95.19 440 ALA A O 1
ATOM 3609 N N . VAL A 1 441 ? 14.112 11.799 -9.177 1.00 96.25 441 VAL A N 1
ATOM 3610 C CA . VAL A 1 441 ? 14.290 12.807 -10.228 1.00 96.25 441 VAL A CA 1
ATOM 3611 C C . VAL A 1 441 ? 13.062 13.711 -10.318 1.00 96.25 441 VAL A C 1
ATOM 3613 O O . VAL A 1 441 ? 11.971 13.322 -10.737 1.00 96.25 441 VAL A O 1
ATOM 3616 N N . LYS A 1 442 ? 13.245 14.982 -9.939 1.00 96.56 442 LYS A N 1
ATOM 3617 C CA . LYS A 1 442 ? 12.164 15.985 -9.937 1.00 96.56 442 LYS A CA 1
ATOM 3618 C C . LYS A 1 442 ? 11.556 16.196 -11.329 1.00 96.56 442 LYS A C 1
ATOM 3620 O O . LYS A 1 442 ? 10.346 16.383 -11.428 1.00 96.56 442 LYS A O 1
ATOM 3625 N N . ALA A 1 443 ? 12.383 16.145 -12.373 1.00 96.75 443 ALA A N 1
ATOM 3626 C CA . ALA A 1 443 ? 11.972 16.286 -13.767 1.00 96.75 443 ALA A CA 1
ATOM 3627 C C . ALA A 1 443 ? 11.040 15.135 -14.203 1.00 96.75 443 ALA A C 1
ATOM 3629 O O . ALA A 1 443 ? 9.933 15.396 -14.678 1.00 96.75 443 ALA A O 1
ATOM 3630 N N . CYS A 1 444 ? 11.410 13.877 -13.919 1.00 97.94 444 CYS A N 1
ATOM 3631 C CA . CYS A 1 444 ? 10.549 12.698 -14.099 1.00 97.94 444 CYS A CA 1
ATOM 3632 C C . CYS A 1 444 ? 9.197 12.868 -13.398 1.00 97.94 444 CYS A C 1
ATOM 3634 O O . CYS A 1 444 ? 8.135 12.744 -14.017 1.00 97.94 444 CYS A O 1
ATOM 3636 N N . LYS A 1 445 ? 9.229 13.207 -12.101 1.00 98.19 445 LYS A N 1
ATOM 3637 C CA . LYS A 1 445 ? 8.018 13.412 -11.302 1.00 98.19 445 LYS A CA 1
ATOM 3638 C C . LYS A 1 445 ? 7.085 14.428 -11.948 1.00 98.19 445 LYS A C 1
ATOM 3640 O O . LYS A 1 445 ? 5.897 14.156 -12.122 1.00 98.19 445 LYS A O 1
ATOM 3645 N N . LYS A 1 446 ? 7.633 15.575 -12.345 1.00 97.75 446 LYS A N 1
ATOM 3646 C CA . LYS A 1 446 ? 6.863 16.636 -12.984 1.00 97.75 446 LYS A CA 1
ATOM 3647 C C . LYS A 1 446 ? 6.254 16.181 -14.314 1.00 97.75 446 LYS A C 1
ATOM 3649 O O . LYS A 1 446 ? 5.083 16.462 -14.545 1.00 97.75 446 LYS A O 1
ATOM 3654 N N . ALA A 1 447 ? 6.986 15.445 -15.153 1.00 98.19 447 ALA A N 1
ATOM 3655 C CA . ALA A 1 447 ? 6.454 14.905 -16.410 1.00 98.19 447 ALA A CA 1
ATOM 3656 C C . ALA A 1 447 ? 5.243 13.988 -16.180 1.00 98.19 447 ALA A C 1
ATOM 3658 O O . ALA A 1 447 ? 4.228 14.094 -16.874 1.00 98.19 447 ALA A O 1
ATOM 3659 N N . VAL A 1 448 ? 5.315 13.116 -15.174 1.00 98.44 448 VAL A N 1
ATOM 3660 C CA . VAL A 1 448 ? 4.203 12.230 -14.812 1.00 98.44 448 VAL A CA 1
ATOM 3661 C C . VAL A 1 448 ? 3.016 13.028 -14.256 1.00 98.44 448 VAL A C 1
ATOM 3663 O O . VAL A 1 448 ? 1.878 12.764 -14.647 1.00 98.44 448 VAL A O 1
ATOM 3666 N N . GLU A 1 449 ? 3.246 14.015 -13.383 1.00 97.94 449 GLU A N 1
ATOM 3667 C CA . GLU A 1 449 ? 2.188 14.893 -12.850 1.00 97.94 449 GLU A CA 1
ATOM 3668 C C . GLU A 1 449 ? 1.493 15.690 -13.962 1.00 97.94 449 GLU A C 1
ATOM 3670 O O . GLU A 1 449 ? 0.262 15.727 -14.019 1.00 97.94 449 GLU A O 1
ATOM 3675 N N . ASP A 1 450 ? 2.267 16.266 -14.881 1.00 97.44 450 ASP A N 1
ATOM 3676 C CA . ASP A 1 450 ? 1.772 17.008 -16.038 1.00 97.44 450 ASP A CA 1
ATOM 3677 C C . ASP A 1 450 ? 0.919 16.126 -16.952 1.00 97.44 450 ASP A C 1
ATOM 3679 O O . ASP A 1 450 ? -0.219 16.482 -17.275 1.00 97.44 450 ASP A O 1
ATOM 3683 N N . TYR A 1 451 ? 1.420 14.942 -17.315 1.00 97.62 451 TYR A N 1
ATOM 3684 C CA . TYR A 1 451 ? 0.682 14.001 -18.154 1.00 97.62 451 TYR A CA 1
ATOM 3685 C C . TYR A 1 451 ? -0.643 13.589 -17.505 1.00 97.62 451 TYR A C 1
ATOM 3687 O O . TYR A 1 451 ? -1.713 13.693 -18.114 1.00 97.62 451 TYR A O 1
ATOM 3695 N N . ARG A 1 452 ? -0.597 13.173 -16.235 1.00 97.38 452 ARG A N 1
ATOM 3696 C CA . ARG A 1 452 ? -1.788 12.747 -15.494 1.00 97.38 452 ARG A CA 1
ATOM 3697 C C . ARG A 1 452 ? -2.799 13.874 -15.334 1.00 97.38 452 ARG A C 1
ATOM 3699 O O . ARG A 1 452 ? -3.994 13.629 -15.474 1.00 97.38 452 ARG A O 1
ATOM 3706 N N . ARG A 1 453 ? -2.345 15.106 -15.091 1.00 96.31 453 ARG A N 1
ATOM 3707 C CA . ARG A 1 453 ? -3.206 16.291 -15.007 1.00 96.31 453 ARG A CA 1
ATOM 3708 C C . ARG A 1 453 ? -3.915 16.564 -16.329 1.00 96.31 453 ARG A C 1
ATOM 3710 O O . ARG A 1 453 ? -5.126 16.769 -16.320 1.00 96.31 453 ARG A O 1
ATOM 3717 N N . VAL A 1 454 ? -3.186 16.579 -17.447 1.00 96.12 454 VAL A N 1
ATOM 3718 C CA . VAL A 1 454 ? -3.760 16.879 -18.772 1.00 96.12 454 VAL A CA 1
ATOM 3719 C C . VAL A 1 454 ? -4.838 15.862 -19.155 1.00 96.12 454 VAL A C 1
ATOM 3721 O O . VAL A 1 454 ? -5.886 16.252 -19.667 1.00 96.12 454 VAL A O 1
ATOM 3724 N N . PHE A 1 455 ? -4.625 14.580 -18.851 1.00 96.00 455 PHE A N 1
ATOM 3725 C CA . PHE A 1 455 ? -5.567 13.504 -19.182 1.00 96.00 455 PHE A CA 1
ATOM 3726 C C . PHE A 1 455 ? -6.523 13.116 -18.041 1.00 96.00 455 PHE A C 1
ATOM 3728 O O . PHE A 1 455 ? -7.286 12.161 -18.188 1.00 96.00 455 PHE A O 1
ATOM 3735 N N . ASN A 1 456 ? -6.510 13.861 -16.929 1.00 95.06 456 ASN A N 1
ATOM 3736 C CA . ASN A 1 456 ? -7.305 13.604 -15.725 1.00 95.06 456 ASN A CA 1
ATOM 3737 C C . ASN A 1 456 ? -7.220 12.141 -15.235 1.00 95.06 456 ASN A C 1
ATOM 3739 O O . ASN A 1 456 ? -8.230 11.503 -14.943 1.00 95.06 456 ASN A O 1
ATOM 3743 N N . ILE A 1 457 ? -6.002 11.608 -15.172 1.00 96.75 457 ILE A N 1
ATOM 3744 C CA . ILE A 1 457 ? -5.706 10.247 -14.712 1.00 96.75 457 ILE A CA 1
ATOM 3745 C C . ILE A 1 457 ? -5.780 10.232 -13.180 1.00 96.75 457 ILE A C 1
ATOM 3747 O O . ILE A 1 457 ? -4.938 10.832 -12.502 1.00 96.75 457 ILE A O 1
ATOM 3751 N N . GLN A 1 458 ? -6.793 9.556 -12.637 1.00 95.69 458 GLN A N 1
ATOM 3752 C CA . GLN A 1 458 ? -7.090 9.496 -11.196 1.00 95.69 458 GLN A CA 1
ATOM 3753 C C . GLN A 1 458 ? -6.724 8.143 -10.569 1.00 95.69 458 GLN A C 1
ATOM 3755 O O . GLN A 1 458 ? -6.849 7.973 -9.360 1.00 95.69 458 GLN A O 1
ATOM 3760 N N . GLU A 1 459 ? -6.240 7.190 -11.369 1.00 96.62 459 GLU A N 1
ATOM 3761 C CA . GLU A 1 459 ? -5.819 5.871 -10.905 1.00 96.62 459 GLU A CA 1
ATOM 3762 C C . GLU A 1 459 ? -4.765 5.979 -9.792 1.00 96.62 459 GLU A C 1
ATOM 3764 O O . GLU A 1 459 ? -3.780 6.711 -9.936 1.00 96.62 459 GLU A O 1
ATOM 3769 N N . GLU A 1 460 ? -4.971 5.249 -8.691 1.00 95.06 460 GLU A N 1
ATOM 3770 C CA . GLU A 1 460 ? -4.144 5.321 -7.480 1.00 95.06 460 GLU A CA 1
ATOM 3771 C C . GLU A 1 460 ? -2.666 5.030 -7.782 1.00 95.06 460 GLU A C 1
ATOM 3773 O O . GLU A 1 460 ? -2.315 3.967 -8.304 1.00 95.06 460 GLU A O 1
ATOM 3778 N N . ILE A 1 461 ? -1.792 5.969 -7.406 1.00 97.06 461 ILE A N 1
ATOM 3779 C CA . ILE A 1 461 ? -0.342 5.780 -7.446 1.00 97.06 461 ILE A CA 1
ATOM 3780 C C . ILE A 1 461 ? 0.073 4.928 -6.248 1.00 97.06 461 ILE A C 1
ATOM 3782 O O . ILE A 1 461 ? -0.122 5.314 -5.096 1.00 97.06 461 ILE A O 1
ATOM 3786 N N . GLN A 1 462 ? 0.699 3.790 -6.526 1.00 96.81 462 GLN A N 1
ATOM 3787 C CA . GLN A 1 462 ? 1.280 2.911 -5.521 1.00 96.81 462 GLN A CA 1
ATOM 3788 C C . GLN A 1 462 ? 2.797 3.093 -5.489 1.00 96.81 462 GLN A C 1
ATOM 3790 O O . GLN A 1 462 ? 3.470 3.013 -6.516 1.00 96.81 462 GLN A O 1
ATOM 3795 N N . VAL A 1 463 ? 3.337 3.324 -4.294 1.00 96.81 463 VAL A N 1
ATOM 3796 C CA . VAL A 1 463 ? 4.781 3.462 -4.070 1.00 96.81 463 VAL A CA 1
ATOM 3797 C C . VAL A 1 463 ? 5.423 2.077 -3.992 1.00 96.81 463 VAL A C 1
ATOM 3799 O O . VAL A 1 463 ? 4.931 1.207 -3.274 1.00 96.81 463 VAL A O 1
ATOM 3802 N N . ILE A 1 464 ? 6.519 1.876 -4.728 1.00 93.94 464 ILE A N 1
ATOM 3803 C CA . ILE A 1 464 ? 7.308 0.637 -4.711 1.00 93.94 464 ILE A CA 1
ATOM 3804 C C . ILE A 1 464 ? 8.388 0.734 -3.631 1.00 93.94 464 ILE A C 1
ATOM 3806 O O . ILE A 1 464 ? 8.491 -0.130 -2.759 1.00 93.94 464 ILE A O 1
ATOM 3810 N N . ASP A 1 465 ? 9.201 1.785 -3.703 1.00 95.00 465 ASP A N 1
ATOM 3811 C CA . ASP A 1 465 ? 10.321 2.038 -2.804 1.00 95.00 465 ASP A CA 1
ATOM 3812 C C . ASP A 1 465 ? 10.606 3.548 -2.692 1.00 95.00 465 ASP A C 1
ATOM 3814 O O . ASP A 1 465 ? 9.689 4.363 -2.732 1.00 95.00 465 ASP A O 1
ATOM 3818 N N . TRP A 1 466 ? 11.864 3.931 -2.468 1.00 96.81 466 TRP A N 1
ATOM 3819 C CA . TRP A 1 466 ? 12.261 5.327 -2.298 1.00 96.81 466 TRP A CA 1
ATOM 3820 C C . TRP A 1 466 ? 12.202 6.149 -3.597 1.00 96.81 466 TRP A C 1
ATOM 3822 O O . TRP A 1 466 ? 12.176 7.376 -3.506 1.00 96.81 466 TRP A O 1
ATOM 3832 N N . THR A 1 467 ? 12.175 5.507 -4.771 1.00 97.75 467 THR A N 1
ATOM 3833 C CA . THR A 1 467 ? 12.100 6.186 -6.073 1.00 97.75 467 THR A CA 1
ATOM 3834 C C . THR A 1 467 ? 10.942 5.704 -6.942 1.00 97.75 467 THR A C 1
ATOM 3836 O O . THR A 1 467 ? 10.215 6.530 -7.494 1.00 97.75 467 THR A O 1
ATOM 3839 N N . GLY A 1 468 ? 10.705 4.394 -7.009 1.00 98.38 468 GLY A N 1
ATOM 3840 C CA . GLY A 1 468 ? 9.762 3.813 -7.955 1.00 98.38 468 GLY A CA 1
ATOM 3841 C C . GLY A 1 468 ? 8.301 3.941 -7.525 1.00 98.38 468 GLY A C 1
ATOM 3842 O O . GLY A 1 468 ? 7.950 3.735 -6.358 1.00 98.38 468 GLY A O 1
ATOM 3843 N N . ILE A 1 469 ? 7.423 4.184 -8.496 1.00 98.69 469 ILE A N 1
ATOM 3844 C CA . ILE A 1 469 ? 5.965 4.109 -8.353 1.00 98.69 469 ILE A CA 1
ATOM 3845 C C . ILE A 1 469 ? 5.350 3.287 -9.488 1.00 98.69 469 ILE A C 1
ATOM 3847 O O . ILE A 1 469 ? 5.970 3.054 -10.524 1.00 98.69 469 ILE A O 1
ATOM 3851 N N . PHE A 1 470 ? 4.093 2.883 -9.333 1.00 98.75 470 PHE A N 1
ATOM 3852 C CA . PHE A 1 470 ? 3.312 2.316 -10.426 1.00 98.75 470 PHE A CA 1
ATOM 3853 C C . PHE A 1 470 ? 1.813 2.549 -10.234 1.00 98.75 470 PHE A C 1
ATOM 3855 O O . PHE A 1 470 ? 1.348 2.820 -9.127 1.00 98.75 470 PHE A O 1
ATOM 3862 N N . TRP A 1 471 ? 1.040 2.410 -11.307 1.00 98.69 471 TRP A N 1
ATOM 3863 C CA . TRP A 1 471 ? -0.418 2.322 -11.234 1.00 98.69 471 TRP A CA 1
ATOM 3864 C C . TRP A 1 471 ? -0.960 1.346 -12.281 1.00 98.69 471 TRP A C 1
ATOM 3866 O O . TRP A 1 471 ? -0.308 1.039 -13.283 1.00 98.69 471 TRP A O 1
ATOM 3876 N N . LYS A 1 472 ? -2.166 0.834 -12.030 1.00 98.25 472 LYS A N 1
ATOM 3877 C CA . LYS A 1 472 ? -2.925 0.016 -12.982 1.00 98.25 472 LYS A CA 1
ATOM 3878 C C . LYS A 1 472 ? -3.820 0.953 -13.788 1.00 98.25 472 LYS A C 1
ATOM 3880 O O . LYS A 1 472 ? -4.533 1.737 -13.177 1.00 98.25 472 LYS A O 1
ATOM 3885 N N . LYS A 1 473 ? -3.815 0.875 -15.118 1.00 98.00 473 LYS A N 1
ATOM 3886 C CA . LYS A 1 473 ? -4.743 1.643 -15.962 1.00 98.00 473 LYS A CA 1
ATOM 3887 C C . LYS A 1 473 ? -6.154 1.073 -15.809 1.00 98.00 473 LYS A C 1
ATOM 3889 O O . LYS A 1 473 ? -6.348 -0.127 -16.010 1.00 98.00 473 LYS A O 1
ATOM 3894 N N . GLU A 1 474 ? -7.131 1.901 -15.458 1.00 95.88 474 GLU A N 1
ATOM 3895 C CA . GLU A 1 474 ? -8.518 1.461 -15.228 1.00 95.88 474 GLU A CA 1
ATOM 3896 C C . GLU A 1 474 ? -9.494 2.062 -16.230 1.00 95.88 474 GLU A C 1
ATOM 3898 O O . GLU A 1 474 ? -10.534 1.464 -16.508 1.00 95.88 474 GLU A O 1
ATOM 3903 N N . THR A 1 475 ? -9.132 3.197 -16.825 1.00 93.81 475 THR A N 1
ATOM 3904 C CA . THR A 1 475 ? -9.973 3.916 -17.778 1.00 93.81 475 THR A CA 1
ATOM 3905 C C . THR A 1 475 ? -9.248 4.194 -19.092 1.00 93.81 475 THR A C 1
ATOM 3907 O O . THR A 1 475 ? -8.019 4.174 -19.172 1.00 93.81 475 THR A O 1
ATOM 3910 N N . GLU A 1 476 ? -10.017 4.375 -20.169 1.00 91.12 476 GLU A N 1
ATOM 3911 C CA . GLU A 1 476 ? -9.466 4.864 -21.434 1.00 91.12 476 GLU A CA 1
ATOM 3912 C C . GLU A 1 476 ? -9.393 6.388 -21.405 1.00 91.12 476 GLU A C 1
ATOM 3914 O O . GLU A 1 476 ? -10.267 7.053 -20.846 1.00 91.12 476 GLU A O 1
ATOM 3919 N N . HIS A 1 477 ? -8.375 6.943 -22.060 1.00 86.50 477 HIS A N 1
ATOM 3920 C CA . HIS A 1 477 ? -8.167 8.386 -22.138 1.00 86.50 477 HIS A CA 1
ATOM 3921 C C . HIS A 1 477 ? -8.196 8.846 -23.599 1.00 86.50 477 HIS A C 1
ATOM 3923 O O . HIS A 1 477 ? -7.776 8.098 -24.488 1.00 86.50 477 HIS A O 1
ATOM 3929 N N . PRO A 1 478 ? -8.689 10.066 -23.876 1.00 85.88 478 PRO A N 1
ATOM 3930 C CA . PRO A 1 478 ? -8.733 10.589 -25.233 1.00 85.88 478 PRO A CA 1
ATOM 3931 C C . PRO A 1 478 ? -7.321 10.755 -25.799 1.00 85.88 478 PRO A C 1
ATOM 3933 O O . PRO A 1 478 ? -6.416 11.233 -25.120 1.00 85.88 478 PRO A O 1
ATOM 3936 N N . ILE A 1 479 ? -7.152 10.408 -27.074 1.00 88.25 479 ILE A N 1
ATOM 3937 C CA . ILE A 1 479 ? -5.927 10.693 -27.820 1.00 88.25 479 ILE A CA 1
ATOM 3938 C C . ILE A 1 479 ? -6.090 12.072 -28.455 1.00 88.25 479 ILE A C 1
ATOM 3940 O O . ILE A 1 479 ? -6.976 12.273 -29.285 1.00 88.25 479 ILE A O 1
ATOM 3944 N N . ILE A 1 480 ? -5.236 13.014 -28.063 1.00 92.62 480 ILE A N 1
ATOM 3945 C CA . ILE A 1 480 ? -5.185 14.365 -28.635 1.00 92.62 480 ILE A CA 1
ATOM 3946 C C . ILE A 1 480 ? -3.874 14.561 -29.405 1.00 92.62 480 ILE A C 1
ATOM 3948 O O . ILE A 1 480 ? -2.885 13.914 -29.068 1.00 92.62 480 ILE A O 1
ATOM 3952 N N . PRO A 1 481 ? -3.824 15.440 -30.421 1.00 93.94 481 PRO A N 1
ATOM 3953 C CA . PRO A 1 481 ? -2.578 15.789 -31.101 1.00 93.94 481 PRO A CA 1
ATOM 3954 C C . PRO A 1 481 ? -1.529 16.417 -30.166 1.00 93.94 481 PRO A C 1
ATOM 3956 O O . PRO A 1 481 ? -1.870 17.126 -29.219 1.00 93.94 481 PRO A O 1
ATOM 3959 N N . ARG A 1 482 ? -0.235 16.253 -30.488 1.00 91.88 482 ARG A N 1
ATOM 3960 C CA . ARG A 1 482 ? 0.865 16.666 -29.593 1.00 91.88 482 ARG A CA 1
ATOM 3961 C C . ARG A 1 482 ? 0.892 18.172 -29.351 1.00 91.88 482 ARG A C 1
ATOM 3963 O O . ARG A 1 482 ? 1.200 18.598 -28.246 1.00 91.88 482 ARG A O 1
ATOM 3970 N N . HIS A 1 483 ? 0.530 18.972 -30.354 1.00 92.00 483 HIS A N 1
ATOM 3971 C CA . HIS A 1 483 ? 0.431 20.426 -30.200 1.00 92.00 483 HIS A CA 1
ATOM 3972 C C . HIS A 1 483 ? -0.634 20.810 -29.160 1.00 92.00 483 HIS A C 1
ATOM 3974 O O . HIS A 1 483 ? -0.350 21.606 -28.274 1.00 92.00 483 HIS A O 1
ATOM 3980 N N . GLN A 1 484 ? -1.805 20.164 -29.190 1.00 92.56 484 GLN A N 1
ATOM 3981 C CA . GLN A 1 484 ? -2.875 20.396 -28.220 1.00 92.56 484 GLN A CA 1
ATOM 3982 C C . GLN A 1 484 ? -2.470 19.934 -26.814 1.00 92.56 484 GLN A C 1
ATOM 3984 O O . GLN A 1 484 ? -2.755 20.618 -25.834 1.00 92.56 484 GLN A O 1
ATOM 3989 N N . PHE A 1 485 ? -1.774 18.797 -26.700 1.00 93.75 485 PHE A N 1
ATOM 3990 C CA . PHE A 1 485 ? -1.189 18.365 -25.428 1.00 93.75 485 PHE A CA 1
ATOM 3991 C C . PHE A 1 485 ? -0.226 19.421 -24.871 1.00 93.75 485 PHE A C 1
ATOM 3993 O O . PHE A 1 485 ? -0.363 19.816 -23.717 1.00 93.75 485 PHE A O 1
ATOM 4000 N N . ASN A 1 486 ? 0.699 19.924 -25.694 1.00 90.44 486 ASN A N 1
ATOM 4001 C CA . ASN A 1 486 ? 1.661 20.945 -25.280 1.00 90.44 486 ASN A CA 1
ATOM 4002 C C . ASN A 1 486 ? 0.963 22.252 -24.841 1.00 90.44 486 ASN A C 1
ATOM 4004 O O . ASN A 1 486 ? 1.367 22.851 -23.847 1.00 90.44 486 ASN A O 1
ATOM 4008 N N . GLU A 1 487 ? -0.106 22.676 -25.523 1.00 90.62 487 GLU A N 1
ATOM 4009 C CA . GLU A 1 487 ? -0.921 23.841 -25.132 1.00 90.62 487 GLU A CA 1
ATOM 4010 C C . GLU A 1 487 ? -1.628 23.639 -23.779 1.00 90.62 487 GLU A C 1
ATOM 4012 O O . GLU A 1 487 ? -1.617 24.523 -22.920 1.00 90.62 487 GLU A O 1
ATOM 4017 N N . LEU A 1 488 ? -2.222 22.465 -23.542 1.00 90.19 488 LEU A N 1
ATOM 4018 C CA . LEU A 1 488 ? -2.864 22.123 -22.262 1.00 90.19 488 LEU A CA 1
ATOM 4019 C C . LEU A 1 488 ? -1.855 21.949 -21.121 1.00 90.19 488 LEU A C 1
ATOM 4021 O O . LEU A 1 488 ? -2.175 22.148 -19.943 1.00 90.19 488 LEU A O 1
ATOM 4025 N N . ASN A 1 489 ? -0.633 21.558 -21.467 1.00 86.81 489 ASN A N 1
ATOM 4026 C CA . ASN A 1 489 ? 0.436 21.390 -20.506 1.00 86.81 489 ASN A CA 1
ATOM 4027 C C . ASN A 1 489 ? 0.950 22.751 -20.003 1.00 86.81 489 ASN A C 1
ATOM 4029 O O . ASN A 1 489 ? 1.131 22.911 -18.800 1.00 86.81 489 ASN A O 1
ATOM 4033 N N . THR A 1 490 ? 1.089 23.742 -20.894 1.00 80.81 490 THR A N 1
ATOM 4034 C CA . THR A 1 490 ? 1.619 25.085 -20.580 1.00 80.81 490 THR A CA 1
ATOM 4035 C C . THR A 1 490 ? 0.592 26.065 -20.005 1.00 80.81 490 THR A C 1
ATOM 4037 O O . THR A 1 490 ? 0.965 27.017 -19.327 1.00 80.81 490 THR A O 1
ATOM 4040 N N . SER A 1 491 ? -0.708 25.851 -20.219 1.00 65.06 491 SER A N 1
ATOM 4041 C CA . SER A 1 491 ? -1.766 26.832 -19.904 1.00 65.06 491 SER A CA 1
ATOM 4042 C C . SER A 1 491 ? -2.108 27.022 -18.412 1.00 65.06 491 SER A C 1
ATOM 4044 O O . SER A 1 491 ? -3.090 27.700 -18.103 1.00 65.06 491 SER A O 1
ATOM 4046 N N . LYS A 1 492 ? -1.328 26.466 -17.471 1.00 52.88 492 LYS A N 1
ATOM 4047 C CA . LYS A 1 492 ? -1.550 26.607 -16.014 1.00 52.88 492 LYS A CA 1
ATOM 4048 C C . LYS A 1 492 ? -0.264 26.627 -15.158 1.00 52.88 492 LYS A C 1
ATOM 4050 O O . LYS A 1 492 ? -0.252 26.016 -14.089 1.00 52.88 492 LYS A O 1
ATOM 4055 N N . THR A 1 493 ? 0.798 27.308 -15.598 1.00 45.00 493 THR A N 1
ATOM 4056 C CA . THR A 1 493 ? 1.769 27.891 -14.640 1.00 45.00 493 THR A CA 1
ATOM 4057 C C . THR A 1 493 ? 1.199 29.134 -13.987 1.00 45.00 493 THR A C 1
ATOM 4059 O O . THR A 1 493 ? 0.663 29.974 -14.748 1.00 45.00 493 THR A O 1
#

Sequence (493 aa):
MINPLETYFYSNRKNIVHKWAHYLEIYHQHFKRFVGTECVVVEIGVSQGGSLQMWKNYFGEKAVIYGLDINPYCKEFEEENIHIIIGSQSDRKFLQDLKSKIPRIDILIDDGGHTMEQQITSFEVLFDHVKDDGIYLCEDLHTSYWEEFGGGLNKPTTFIEFSKRLIDQLNAWHIRNDELPVSDFTRSSNSLHFYDSVLVIEKKKRLPPWNEKRGEENHVMLSKNKPTFDFFKLKLRLLGVDFDNGIDNGYAANDPILLEALLNERYEGKSWPKTGETMIGYKRLSNIEFCLTNIIRKNIPGDCIETGVWRGGACIFMRAVLKSYGNSEKTVWVADSFQGLPKPNPDLYPDDFGDELHTFTELSITQDEVISNFRKYDLWDHQVKILKGWFKDTISSAPIEKLSLLRLDGDMYESTIDVLYYLYPKLSIGGYCIVDDWGAVKACKKAVEDYRRVFNIQEEIQVIDWTGIFWKKETEHPIIPRHQFNELNTSKT

Secondary structure (DSSP, 8-state):
---HHHHHHHH--SS-----TTHHHHHHHHHGGGTTS--EEEEE--TTSHHHHHHHHHH-TT-EEEEEES-GGGGGG-BTTEEEEE--TT-HHHHHHHHTTSPPEEEEEE-S---HHHHHHHHHHHTTTEEEEEEEEE--GGGGG-GGGT--TT-TTSHHHHHHHHHHHHTGGG--STTS---HHHHHEEEEEEETTEEEEEE---PPP-----SPPPTTGGGS---SS-HHHHHHHHTTEETTTEETTTTTTT-HHHHHHHHHHHHHT-S--SS-S--SHHHHHHHHHHHHHHHHHTT--SEEEEE--TTSHHHHHHHHHHHHTT--S--EEEEE-SS-PPPP-TTT-GGGTT--GGG-GGG---HHHHHHHHHHTT--STTEEEEES-HHHHTTT-----EEEEEE---SHHHHHHHHHHHGGGEEEEEEEEESSTTT-HHHHHHHHHHHHHTT--PPPEE-SSS-EEEE--S------HHHHHHHHHTT-